Protein AF-A0A151MQ14-F1 (afdb_monomer)

Nearest PDB structures (foldseek):
  6y9b-assembly1_C  TM=9.969E-01  e=1.676E-23  Homo sapiens
  8ucd-assembly1_B  TM=9.846E-01  e=6.398E-22  Homo sapiens
  8ucd-assembly1_A  TM=9.796E-01  e=1.037E-21  Homo sapiens
  8ucd-assembly1_C  TM=9.835E-01  e=5.998E-21  Homo sapiens
  6hcy-assembly1_A  TM=9.829E-01  e=9.111E-20  Homo sapiens

Sequence (395 aa):
MGTFIKRNLVHKTEHEGSSTMEGMTGDNHTVDYDEVQKRETGKNTGNRCNLNMDLQVTTRTPEVAALFHLENKHHFDEFECSSDQYRKQDLFPKWHLPVKIAFALALLTFIYTFLRDVIYPFVTINENAFYKIPILVTNKVLPVVSITLLALVYLPGALAAGFQLYYGTKYKQFPQWLDKWMLSRKQFGLLSFFFATMHACYSLCYPMRRSYRYKLLNWSYQQVKQGKENAWIEHDVWRMEIYISLGILGLAMLAILAVTSVPSISHSLTWREFNFIQTNMGYLALMLCTIHALVFAWNKWIDINQFVWYTPPTFMLAVFLPIVVLLCKSALLVPCLRKRIQKIRCGWDVNTETDKTQMTSSFRYITFIFPAGLTMGPLARIGINDGQLLLGPFR

Radius of gyration: 37.22 Å; Cα contacts (8 Å, |Δi|>4): 240; chains: 1; bounding box: 128×68×92 Å

Structure (mmCIF, N/CA/C/O backbone):
data_AF-A0A151MQ14-F1
#
_entry.id   AF-A0A151MQ14-F1
#
loop_
_atom_site.group_PDB
_atom_site.id
_atom_site.type_symbol
_atom_site.label_atom_id
_atom_site.label_alt_id
_atom_site.label_comp_id
_atom_site.label_asym_id
_atom_site.label_entity_id
_atom_site.label_seq_id
_atom_site.pdbx_PDB_ins_code
_atom_site.Cartn_x
_atom_site.Cartn_y
_atom_site.Cartn_z
_atom_site.occupancy
_atom_site.B_iso_or_equiv
_atom_site.auth_seq_id
_atom_site.auth_comp_id
_atom_site.auth_asym_id
_atom_site.auth_atom_id
_atom_site.pdbx_PDB_model_num
ATOM 1 N N . MET A 1 1 ? 0.976 -8.705 35.251 1.00 34.50 1 MET A N 1
ATOM 2 C CA . MET A 1 1 ? 0.251 -8.337 36.488 1.00 34.50 1 MET A CA 1
ATOM 3 C C . MET A 1 1 ? -0.949 -7.488 36.090 1.00 34.50 1 MET A C 1
ATOM 5 O O . MET A 1 1 ? -0.745 -6.578 35.299 1.00 34.50 1 MET A O 1
ATOM 9 N N . GLY A 1 2 ? -2.169 -7.797 36.543 1.00 28.70 2 GLY A N 1
ATOM 10 C CA . GLY A 1 2 ? -3.387 -7.085 36.112 1.00 28.70 2 GLY A CA 1
ATOM 11 C C . GLY A 1 2 ? -4.612 -8.001 36.054 1.00 28.70 2 GLY A C 1
ATOM 12 O O . GLY A 1 2 ? -4.925 -8.560 35.008 1.00 28.70 2 GLY A O 1
ATOM 13 N N . THR A 1 3 ? -5.266 -8.203 37.196 1.00 26.95 3 THR A N 1
ATOM 14 C CA . THR A 1 3 ? -6.307 -9.227 37.378 1.00 26.95 3 THR A CA 1
ATOM 15 C C . THR A 1 3 ? -7.666 -8.774 36.839 1.00 26.95 3 THR A C 1
ATOM 17 O O . THR A 1 3 ? -8.247 -7.814 37.343 1.00 26.95 3 THR A O 1
ATOM 20 N N . PHE A 1 4 ? -8.219 -9.495 35.859 1.00 27.00 4 PHE A N 1
ATOM 21 C CA . PHE A 1 4 ? -9.567 -9.238 35.341 1.00 27.00 4 PHE A CA 1
ATOM 22 C C . PHE A 1 4 ? -10.635 -9.864 36.254 1.00 27.00 4 PHE A C 1
ATOM 24 O O . PHE A 1 4 ? -10.933 -11.055 36.169 1.00 27.00 4 PHE A O 1
ATOM 31 N N . ILE A 1 5 ? -11.218 -9.063 37.148 1.00 29.05 5 ILE A N 1
ATOM 32 C CA . ILE A 1 5 ? -12.295 -9.514 38.040 1.00 29.05 5 ILE A CA 1
ATOM 33 C C . ILE A 1 5 ? -13.623 -9.544 37.271 1.00 29.05 5 ILE A C 1
ATOM 35 O O . ILE A 1 5 ? -14.186 -8.498 36.941 1.00 29.05 5 ILE A O 1
ATOM 39 N N . LYS A 1 6 ? -14.164 -10.747 37.034 1.00 30.23 6 LYS A N 1
ATOM 40 C CA . LYS A 1 6 ? -15.576 -10.927 36.657 1.00 30.23 6 LYS A CA 1
ATOM 41 C C . LYS A 1 6 ? -16.477 -10.341 37.749 1.00 30.23 6 LYS A C 1
ATOM 43 O O . LYS A 1 6 ? -16.321 -10.674 38.921 1.00 30.23 6 LYS A O 1
ATOM 48 N N . ARG A 1 7 ? -17.488 -9.565 37.356 1.00 29.56 7 ARG A N 1
ATOM 49 C CA . ARG A 1 7 ? -18.690 -9.335 38.168 1.00 29.56 7 ARG A CA 1
ATOM 50 C C . ARG A 1 7 ? -19.920 -9.620 37.322 1.00 29.56 7 ARG A C 1
ATOM 52 O O . ARG A 1 7 ? -20.103 -9.009 36.274 1.00 29.56 7 ARG A O 1
ATOM 59 N N . ASN A 1 8 ? -20.740 -10.553 37.791 1.00 25.34 8 ASN A N 1
ATOM 60 C CA . ASN A 1 8 ? -22.068 -10.786 37.239 1.00 25.34 8 ASN A CA 1
ATOM 61 C C . ASN A 1 8 ? -22.961 -9.600 37.630 1.00 25.34 8 ASN A C 1
ATOM 63 O O . ASN A 1 8 ? -22.894 -9.137 38.769 1.00 25.34 8 ASN A O 1
ATOM 67 N N . LEU A 1 9 ? -23.807 -9.135 36.712 1.00 28.06 9 LEU A N 1
ATOM 68 C CA . LEU A 1 9 ? -24.900 -8.219 37.029 1.00 28.06 9 LEU A CA 1
ATOM 69 C C . LEU A 1 9 ? -26.199 -9.020 37.073 1.00 28.06 9 LEU A C 1
ATOM 71 O O . LEU A 1 9 ? -26.585 -9.642 36.086 1.00 28.06 9 LEU A O 1
ATOM 75 N N . VAL A 1 10 ? -26.841 -9.024 38.238 1.00 26.70 10 VAL A N 1
ATOM 76 C CA . VAL A 1 10 ? -28.159 -9.630 38.434 1.00 26.70 10 VAL A CA 1
ATOM 77 C C . VAL A 1 10 ? -29.202 -8.674 37.867 1.00 26.70 10 VAL A C 1
ATOM 79 O O . VAL A 1 10 ? -29.299 -7.533 38.316 1.00 26.70 10 VAL A O 1
ATOM 82 N N . HIS A 1 11 ? -29.994 -9.133 36.900 1.00 25.89 11 HIS A N 1
ATOM 83 C CA . HIS A 1 11 ? -31.215 -8.431 36.519 1.00 25.89 11 HIS A CA 1
ATOM 84 C C . HIS A 1 11 ? -32.272 -8.643 37.606 1.00 25.89 11 HIS A C 1
ATOM 86 O O . HIS A 1 11 ? -32.661 -9.779 37.871 1.00 25.89 11 HIS A O 1
ATOM 92 N N . LYS A 1 12 ? -32.772 -7.549 38.187 1.00 24.73 12 LYS A N 1
ATOM 93 C CA . LYS A 1 12 ? -34.088 -7.519 38.830 1.00 24.73 12 LYS A CA 1
ATOM 94 C C . LYS A 1 12 ? -34.959 -6.519 38.077 1.00 24.73 12 LYS A C 1
ATOM 96 O O . LYS A 1 12 ? -34.582 -5.358 37.944 1.00 24.73 12 LYS A O 1
ATOM 101 N N . THR A 1 13 ? -36.102 -6.980 37.588 1.00 25.39 13 THR A N 1
ATOM 102 C CA . THR A 1 13 ? -37.117 -6.164 36.912 1.00 25.39 13 THR A CA 1
ATOM 103 C C . THR A 1 13 ? -38.488 -6.636 37.368 1.00 25.39 13 THR A C 1
ATOM 105 O O . THR A 1 13 ? -38.958 -7.681 36.929 1.00 25.39 13 THR A O 1
ATOM 108 N N . GLU A 1 14 ? -39.107 -5.862 38.251 1.00 25.39 14 GLU A N 1
ATOM 109 C CA . GLU A 1 14 ? -40.510 -5.983 38.641 1.00 25.39 14 GLU A CA 1
ATOM 110 C C . GLU A 1 14 ? -41.182 -4.659 38.278 1.00 25.39 14 GLU A C 1
ATOM 112 O O . GLU A 1 14 ? -40.774 -3.617 38.787 1.00 25.39 14 GLU A O 1
ATOM 117 N N . HIS A 1 15 ? -42.147 -4.688 37.361 1.00 25.75 15 HIS A N 1
ATOM 118 C CA . HIS A 1 15 ? -43.538 -4.319 37.644 1.00 25.75 15 HIS A CA 1
ATOM 119 C C . HIS A 1 15 ? -44.377 -4.364 36.363 1.00 25.75 15 HIS A C 1
ATOM 121 O O . HIS A 1 15 ? -43.990 -3.835 35.322 1.00 25.75 15 HIS A O 1
ATOM 127 N N . GLU A 1 16 ? -45.544 -4.991 36.466 1.00 26.67 16 GLU A N 1
ATOM 128 C CA . GLU A 1 16 ? -46.611 -4.933 35.467 1.00 26.67 16 GLU A CA 1
ATOM 129 C C . GLU A 1 16 ? -47.515 -3.714 35.724 1.00 26.67 16 GLU A C 1
ATOM 131 O O . GLU A 1 16 ? -47.560 -3.185 36.837 1.00 26.67 16 GLU A O 1
ATOM 136 N N . GLY A 1 17 ? -48.269 -3.288 34.708 1.00 25.81 17 GLY A N 1
ATOM 137 C CA . GLY A 1 17 ? -49.274 -2.228 34.827 1.00 25.81 17 GLY A CA 1
ATOM 138 C C . GLY A 1 17 ? -50.061 -2.055 33.527 1.00 25.81 17 GLY A C 1
ATOM 139 O O . GLY A 1 17 ? -49.513 -1.582 32.537 1.00 25.81 17 GLY A O 1
ATOM 140 N N . SER A 1 18 ? -51.334 -2.457 33.524 1.00 23.94 18 SER A N 1
ATOM 141 C CA . SER A 1 18 ? -52.226 -2.460 32.351 1.00 23.94 18 SER A CA 1
ATOM 142 C C . SER A 1 18 ? -53.469 -1.597 32.597 1.00 23.94 18 SER A C 1
ATOM 144 O O . SER A 1 18 ? -53.973 -1.599 33.718 1.00 23.94 18 SER A O 1
ATOM 146 N N . SER A 1 19 ? -53.988 -0.909 31.567 1.00 26.44 19 SER A N 1
ATOM 147 C CA . SER A 1 19 ? -55.383 -0.424 31.518 1.00 26.44 19 SER A CA 1
ATOM 148 C C . SER A 1 19 ? -55.830 -0.006 30.106 1.00 26.44 19 SER A C 1
ATOM 150 O O . SER A 1 19 ? -55.018 0.415 29.283 1.00 26.44 19 SER A O 1
ATOM 152 N N . THR A 1 20 ? -57.145 -0.062 29.870 1.00 25.38 20 THR A N 1
ATOM 153 C CA . THR A 1 20 ? -57.907 0.518 28.737 1.00 25.38 20 THR A CA 1
ATOM 154 C C . THR A 1 20 ? -58.867 1.618 29.284 1.00 25.38 20 THR A C 1
ATOM 156 O O . THR A 1 20 ? -58.677 2.007 30.439 1.00 25.38 20 THR A O 1
ATOM 159 N N . MET A 1 21 ? -59.854 2.229 28.596 1.00 26.59 21 MET A N 1
ATOM 160 C CA . MET A 1 21 ? -60.458 2.049 27.255 1.00 26.59 21 MET A CA 1
ATOM 161 C C . MET A 1 21 ? -61.184 3.342 26.783 1.00 26.59 21 MET A C 1
ATOM 163 O O . MET A 1 21 ? -61.534 4.156 27.633 1.00 26.59 21 MET A O 1
ATOM 167 N N . GLU A 1 22 ? -61.475 3.480 25.473 1.00 26.52 22 GLU A N 1
ATOM 168 C CA . GLU A 1 22 ? -62.310 4.562 24.860 1.00 26.52 22 GLU A CA 1
ATOM 169 C C . GLU A 1 22 ? -61.820 6.015 25.151 1.00 26.52 22 GLU A C 1
ATOM 171 O O . GLU A 1 22 ? -60.725 6.182 25.682 1.00 26.52 22 GLU A O 1
ATOM 176 N N . GLY A 1 23 ? -62.429 7.148 24.750 1.00 24.17 23 GLY A N 1
ATOM 177 C CA . GLY A 1 23 ? -63.571 7.539 23.884 1.00 24.17 23 GLY A CA 1
ATOM 178 C C . GLY A 1 23 ? -63.804 9.072 24.034 1.00 24.17 23 GLY A C 1
ATOM 179 O O . GLY A 1 23 ? -63.193 9.671 24.913 1.00 24.17 23 GLY A O 1
ATOM 180 N N . MET A 1 24 ? -64.641 9.817 23.290 1.00 25.59 24 MET A N 1
ATOM 181 C CA . MET A 1 24 ? -65.369 9.639 22.016 1.00 25.59 24 MET A CA 1
ATOM 182 C C . MET A 1 24 ? -65.944 11.026 21.583 1.00 25.59 24 MET A C 1
ATOM 184 O O . MET A 1 24 ? -66.409 11.758 22.452 1.00 25.59 24 MET A O 1
ATOM 188 N N . THR A 1 25 ? -66.002 11.356 20.271 1.00 26.33 25 THR A N 1
ATOM 189 C CA . THR A 1 25 ? -66.538 12.628 19.662 1.00 26.33 25 THR A CA 1
ATOM 190 C C . THR A 1 25 ? -65.853 13.951 20.103 1.00 26.33 25 THR A C 1
ATOM 192 O O . THR A 1 25 ? -65.195 13.976 21.132 1.00 26.33 25 THR A O 1
ATOM 195 N N . GLY A 1 26 ? -65.892 15.084 19.376 1.00 24.95 26 GLY A N 1
ATOM 196 C CA . GLY A 1 26 ? -66.459 15.429 18.054 1.00 24.95 26 GLY A CA 1
ATOM 197 C C . GLY A 1 26 ? -66.157 16.900 17.643 1.00 24.95 26 GLY A C 1
ATOM 198 O O . GLY A 1 26 ? -65.471 17.600 18.380 1.00 24.95 26 GLY A O 1
ATOM 199 N N . ASP A 1 27 ? -66.715 17.338 16.503 1.00 26.17 27 ASP A N 1
ATOM 200 C CA . ASP A 1 27 ? -66.905 18.727 15.999 1.00 26.17 27 ASP A CA 1
ATOM 201 C C . ASP A 1 27 ? -65.742 19.639 15.500 1.00 26.17 27 ASP A C 1
ATOM 203 O O . ASP A 1 27 ? -64.771 19.905 16.194 1.00 26.17 27 ASP A O 1
ATOM 207 N N . ASN A 1 28 ? -65.963 20.183 14.282 1.00 26.38 28 ASN A N 1
ATOM 208 C CA . ASN A 1 28 ? -65.773 21.568 13.765 1.00 26.38 28 ASN A CA 1
ATOM 209 C C . ASN A 1 28 ? -64.454 22.342 14.063 1.00 26.38 28 ASN A C 1
ATOM 211 O O . ASN A 1 28 ? -64.032 22.472 15.201 1.00 26.38 28 ASN A O 1
ATOM 215 N N . HIS A 1 29 ? -63.780 23.007 13.108 1.00 29.64 29 HIS A N 1
ATOM 216 C CA . HIS A 1 29 ? -64.303 23.881 12.038 1.00 29.64 29 HIS A CA 1
ATOM 217 C C . HIS A 1 29 ? -63.253 24.114 10.915 1.00 29.64 29 HIS A C 1
ATOM 219 O O . HIS A 1 29 ? -62.054 24.020 11.170 1.00 29.64 29 HIS A O 1
ATOM 225 N N . THR A 1 30 ? -63.670 24.494 9.698 1.00 24.72 30 THR A N 1
ATOM 226 C CA . THR A 1 30 ? -62.776 24.929 8.592 1.00 24.72 30 THR A CA 1
ATOM 227 C C . THR A 1 30 ? -62.727 26.454 8.426 1.00 24.72 30 THR A C 1
ATOM 229 O O . THR A 1 30 ? -63.719 27.130 8.710 1.00 24.72 30 THR A O 1
ATOM 232 N N . VAL A 1 31 ? -61.596 26.980 7.920 1.00 31.06 31 VAL A N 1
ATOM 233 C CA . VAL A 1 31 ? -61.409 28.356 7.402 1.00 31.06 31 VAL A CA 1
ATOM 234 C C . VAL A 1 31 ? -60.431 28.326 6.203 1.00 31.06 31 VAL A C 1
ATOM 236 O O . VAL A 1 31 ? -59.507 27.516 6.193 1.00 31.06 31 VAL A O 1
ATOM 239 N N . ASP A 1 32 ? -60.689 29.181 5.209 1.00 27.36 32 ASP A N 1
ATOM 240 C CA . ASP A 1 32 ? -59.984 29.389 3.918 1.00 27.36 32 ASP A CA 1
ATOM 241 C C . ASP A 1 32 ? -58.717 30.285 4.088 1.00 27.36 32 ASP A C 1
ATOM 243 O O . ASP A 1 32 ? -58.511 30.827 5.175 1.00 27.36 32 ASP A O 1
ATOM 247 N N . TYR A 1 33 ? -57.794 30.539 3.145 1.00 29.20 33 TYR A N 1
ATOM 248 C CA . TYR A 1 33 ? -57.638 30.290 1.689 1.00 29.20 33 TYR A CA 1
ATOM 249 C C . TYR A 1 33 ? -56.194 29.736 1.439 1.00 29.20 33 TYR A C 1
ATOM 251 O O . TYR A 1 33 ? -55.536 29.361 2.410 1.00 29.20 33 TYR A O 1
ATOM 259 N N . ASP A 1 34 ? -55.541 29.635 0.268 1.00 29.75 34 ASP A N 1
ATOM 260 C CA . ASP A 1 34 ? -55.747 29.969 -1.167 1.00 29.75 34 ASP A CA 1
ATOM 261 C C . ASP A 1 34 ? -54.757 29.052 -1.979 1.00 29.75 34 ASP A C 1
ATOM 263 O O . ASP A 1 34 ? -54.094 28.213 -1.365 1.00 29.75 34 ASP A O 1
ATOM 267 N N . GLU A 1 35 ? -54.503 29.057 -3.299 1.00 29.45 35 GLU A N 1
ATOM 268 C CA . GLU A 1 35 ? -54.897 29.876 -4.467 1.00 29.45 35 GLU A CA 1
ATOM 269 C C . GLU A 1 35 ? -54.942 28.974 -5.742 1.00 29.45 35 GLU A C 1
ATOM 271 O O . GLU A 1 35 ? -55.069 27.749 -5.644 1.00 29.45 35 GLU A O 1
ATOM 276 N N . VAL A 1 36 ? -54.842 29.526 -6.962 1.00 28.80 36 VAL A N 1
ATOM 277 C CA . VAL A 1 36 ? -55.154 28.848 -8.233 1.00 28.80 36 VAL A CA 1
ATOM 278 C C . VAL A 1 36 ? -53.928 28.549 -9.114 1.00 28.80 36 VAL A C 1
ATOM 280 O O . VAL A 1 36 ? -53.201 29.439 -9.539 1.00 28.80 36 VAL A O 1
ATOM 283 N N . GLN A 1 37 ? -53.822 27.309 -9.617 1.00 26.97 37 GLN A N 1
ATOM 284 C CA . GLN A 1 37 ? -53.483 27.123 -11.039 1.00 26.97 37 GLN A CA 1
ATOM 285 C C . GLN A 1 37 ? -54.107 25.855 -11.639 1.00 26.97 37 GLN A C 1
ATOM 287 O O . GLN A 1 37 ? -54.048 24.768 -11.065 1.00 26.97 37 GLN A O 1
ATOM 292 N N . LYS A 1 38 ? -54.736 25.989 -12.814 1.00 28.41 38 LYS A N 1
ATOM 293 C CA . LYS A 1 38 ? -55.558 24.944 -13.445 1.00 28.41 38 LYS A CA 1
ATOM 294 C C . LYS A 1 38 ? -55.347 24.943 -14.969 1.00 28.41 38 LYS A C 1
ATOM 296 O O . LYS A 1 38 ? -55.450 26.003 -15.564 1.00 28.41 38 LYS A O 1
ATOM 301 N N . ARG A 1 39 ? -55.079 23.750 -15.536 1.00 25.41 39 ARG A N 1
ATOM 302 C CA . ARG A 1 39 ? -55.566 23.142 -16.814 1.00 25.41 39 ARG A CA 1
ATOM 303 C C . ARG A 1 39 ? -55.838 24.040 -18.056 1.00 25.41 39 ARG A C 1
ATOM 305 O O . ARG A 1 39 ? -56.412 25.105 -17.929 1.00 25.41 39 ARG A O 1
ATOM 312 N N . GLU A 1 40 ? -55.646 23.617 -19.314 1.00 28.64 40 GLU A N 1
ATOM 313 C CA . GLU A 1 40 ? -55.160 22.358 -19.929 1.00 28.64 40 GLU A CA 1
ATOM 314 C C . GLU A 1 40 ? -55.019 22.518 -21.468 1.00 28.64 40 GLU A C 1
ATOM 316 O O . GLU A 1 40 ? -55.668 23.376 -22.050 1.00 28.64 40 GLU A O 1
ATOM 321 N N . THR A 1 41 ? -54.307 21.582 -22.122 1.00 26.28 41 THR A N 1
ATOM 322 C CA . THR A 1 41 ? -54.498 21.097 -23.523 1.00 26.28 41 THR A CA 1
ATOM 323 C C . THR A 1 41 ? -54.468 22.051 -24.740 1.00 26.28 41 THR A C 1
ATOM 325 O O . THR A 1 41 ? -55.150 23.061 -24.798 1.00 26.28 41 THR A O 1
ATOM 328 N N . GLY A 1 42 ? -53.821 21.601 -25.830 1.00 25.06 42 GLY A N 1
ATOM 329 C CA . GLY A 1 42 ? -53.988 22.168 -27.182 1.00 25.06 42 GLY A CA 1
ATOM 330 C C . GLY A 1 42 ? -53.138 21.450 -28.243 1.00 25.06 42 GLY A C 1
ATOM 331 O O . GLY A 1 42 ? -51.928 21.632 -28.288 1.00 25.06 42 GLY A O 1
ATOM 332 N N . LYS A 1 43 ? -53.743 20.583 -29.066 1.00 26.73 43 LYS A N 1
ATOM 333 C CA . LYS A 1 43 ? -53.052 19.706 -30.041 1.00 26.73 43 LYS A CA 1
ATOM 334 C C . LYS A 1 43 ? -52.853 20.336 -31.439 1.00 26.73 43 LYS A C 1
ATOM 336 O O . LYS A 1 43 ? -53.654 21.159 -31.857 1.00 26.73 43 LYS A O 1
ATOM 341 N N . ASN A 1 44 ? -51.924 19.721 -32.189 1.00 27.00 44 ASN A N 1
ATOM 342 C CA . ASN A 1 44 ? -51.849 19.557 -33.661 1.00 27.00 44 ASN A CA 1
ATOM 343 C C . ASN A 1 44 ? -51.127 20.599 -34.555 1.00 27.00 44 ASN A C 1
ATOM 345 O O . ASN A 1 44 ? -51.627 21.676 -34.841 1.00 27.00 44 ASN A O 1
ATOM 349 N N . THR A 1 45 ? -50.019 20.122 -35.141 1.00 27.22 45 THR A N 1
ATOM 350 C CA . THR A 1 45 ? -49.808 19.918 -36.596 1.00 27.22 45 THR A CA 1
ATOM 351 C C . THR A 1 45 ? -50.089 21.062 -37.590 1.00 27.22 45 THR A C 1
ATOM 353 O O . THR A 1 45 ? -51.235 21.330 -37.936 1.00 27.22 45 THR A O 1
ATOM 356 N N . GLY A 1 46 ? -49.026 21.575 -38.224 1.00 24.23 46 GLY A N 1
ATOM 357 C CA . GLY A 1 46 ? -49.069 22.410 -39.436 1.00 24.23 46 GLY A CA 1
ATOM 358 C C . GLY A 1 46 ? -47.727 22.375 -40.187 1.00 24.23 46 GLY A C 1
ATOM 359 O O . GLY A 1 46 ? -46.692 22.145 -39.569 1.00 24.23 46 GLY A O 1
ATOM 360 N N . ASN A 1 47 ? -47.730 22.544 -41.515 1.00 25.45 47 ASN A N 1
ATOM 361 C CA . ASN A 1 47 ? -46.545 22.398 -42.382 1.00 25.45 47 ASN A CA 1
ATOM 362 C C . ASN A 1 47 ? -46.450 23.561 -43.403 1.00 25.45 47 ASN A C 1
ATOM 364 O O . ASN A 1 47 ? -47.457 24.213 -43.662 1.00 25.45 47 ASN A O 1
ATOM 368 N N . ARG A 1 48 ? -45.280 23.707 -44.052 1.00 23.77 48 ARG A N 1
ATOM 369 C CA . ARG A 1 48 ? -44.903 24.596 -45.185 1.00 23.77 48 ARG A CA 1
ATOM 370 C C . ARG A 1 48 ? -44.392 26.024 -44.888 1.00 23.77 48 ARG A C 1
ATOM 372 O O . ARG A 1 48 ? -45.155 26.941 -44.634 1.00 23.77 48 ARG A O 1
ATOM 379 N N . CYS A 1 49 ? -43.087 26.169 -45.139 1.00 24.97 49 CYS A N 1
ATOM 380 C CA . CYS A 1 49 ? -42.472 27.026 -46.173 1.00 24.97 49 CYS A CA 1
ATOM 381 C C . CYS A 1 49 ? -42.634 28.566 -46.180 1.00 24.97 49 CYS A C 1
ATOM 383 O O . CYS A 1 49 ? -43.714 29.099 -46.390 1.00 24.97 49 CYS A O 1
ATOM 385 N N . ASN A 1 50 ? -41.456 29.201 -46.267 1.00 26.91 50 ASN A N 1
ATOM 386 C CA . ASN A 1 50 ? -41.111 30.404 -47.041 1.00 26.91 50 ASN A CA 1
ATOM 387 C C . ASN A 1 50 ? -41.689 31.770 -46.630 1.00 26.91 50 ASN A C 1
ATOM 389 O O . ASN A 1 50 ? -42.814 32.118 -46.973 1.00 26.91 50 ASN A O 1
ATOM 393 N N . LEU A 1 51 ? -40.784 32.642 -46.175 1.00 29.06 51 LEU A N 1
ATOM 394 C CA . LEU A 1 51 ? -40.604 33.956 -46.803 1.00 29.06 51 LEU A CA 1
ATOM 395 C C . LEU A 1 51 ? -39.139 34.403 -46.667 1.00 29.06 51 LEU A C 1
ATOM 397 O O . LEU A 1 51 ? -38.519 34.186 -45.627 1.00 29.06 51 LEU A O 1
ATOM 401 N N . ASN A 1 52 ? -38.573 34.965 -47.737 1.00 26.97 52 ASN A N 1
ATOM 402 C CA . ASN A 1 52 ? -37.191 35.446 -47.758 1.00 26.97 52 ASN A CA 1
ATOM 403 C C . ASN A 1 52 ? -37.056 36.767 -46.992 1.00 26.97 52 ASN A C 1
ATOM 405 O O . ASN A 1 52 ? -37.954 37.608 -47.029 1.00 26.97 52 ASN A O 1
ATOM 409 N N . MET A 1 53 ? -35.862 37.012 -46.455 1.00 29.94 53 MET A N 1
ATOM 410 C CA . MET A 1 53 ? -35.327 38.368 -46.355 1.00 29.94 53 MET A CA 1
ATOM 411 C C . MET A 1 53 ? -33.881 38.353 -46.852 1.00 29.94 53 MET A C 1
ATOM 413 O O . MET A 1 53 ? -32.989 37.822 -46.193 1.00 29.94 53 MET A O 1
ATOM 417 N N . ASP A 1 54 ? -33.672 38.878 -48.057 1.00 27.91 54 ASP A N 1
ATOM 418 C CA . ASP A 1 54 ? -32.349 39.010 -48.658 1.00 27.91 54 ASP A CA 1
ATOM 419 C C . ASP A 1 54 ? -31.545 40.113 -47.961 1.00 27.91 54 ASP A C 1
ATOM 421 O O . ASP A 1 54 ? -31.971 41.266 -47.899 1.00 27.91 54 ASP A O 1
ATOM 425 N N . LEU A 1 55 ? -30.335 39.776 -47.510 1.00 27.25 55 LEU A N 1
ATOM 426 C CA . LEU A 1 55 ? -29.286 40.757 -47.240 1.00 27.25 55 LEU A CA 1
ATOM 427 C C . LEU A 1 55 ? -27.926 40.211 -47.688 1.00 27.25 55 LEU A C 1
ATOM 429 O O . LEU A 1 55 ? -27.079 39.820 -46.886 1.00 27.25 55 LEU A O 1
ATOM 433 N N . GLN A 1 56 ? -27.718 40.177 -49.005 1.00 36.72 56 GLN A N 1
ATOM 434 C CA . GLN A 1 56 ? -26.389 39.948 -49.564 1.00 36.72 56 GLN A CA 1
ATOM 435 C C . GLN A 1 56 ? -25.532 41.207 -49.392 1.00 36.72 56 GLN A C 1
ATOM 437 O O . GLN A 1 56 ? -25.678 42.169 -50.142 1.00 36.72 56 GLN A O 1
ATOM 442 N N . VAL A 1 57 ? -24.591 41.176 -48.448 1.00 29.72 57 VAL A N 1
ATOM 443 C CA . VAL A 1 57 ? -23.411 42.052 -48.470 1.00 29.72 57 VAL A CA 1
ATOM 444 C C . VAL A 1 57 ? -22.165 41.177 -48.406 1.00 29.72 57 VAL A C 1
ATOM 446 O O . VAL A 1 57 ? -21.973 40.385 -47.486 1.00 29.72 57 VAL A O 1
ATOM 449 N N . THR A 1 58 ? -21.331 41.284 -49.435 1.00 35.06 58 THR A N 1
ATOM 450 C CA . THR A 1 58 ? -20.146 40.449 -49.634 1.00 35.06 58 THR A CA 1
ATOM 451 C C . THR A 1 58 ? -18.940 40.915 -48.824 1.00 35.06 58 THR A C 1
ATOM 453 O O . THR A 1 58 ? -18.362 41.954 -49.141 1.00 35.06 58 THR A O 1
ATOM 456 N N . THR A 1 59 ? -18.433 40.053 -47.941 1.00 30.70 59 THR A N 1
ATOM 457 C CA . THR A 1 59 ? -17.005 40.042 -47.576 1.00 30.70 59 THR A CA 1
ATOM 458 C C . THR A 1 59 ? -16.552 38.624 -47.220 1.00 30.70 59 THR A C 1
ATOM 460 O O . THR A 1 59 ? -16.812 38.125 -46.130 1.00 30.70 59 THR A O 1
ATOM 463 N N . ARG A 1 60 ? -15.856 37.945 -48.145 1.00 37.47 60 ARG A N 1
ATOM 464 C CA . ARG A 1 60 ? -15.168 36.675 -47.847 1.00 37.47 60 ARG A CA 1
ATOM 465 C C . ARG A 1 60 ? -13.874 36.972 -47.088 1.00 37.47 60 ARG A C 1
ATOM 467 O O . ARG A 1 60 ? -12.921 37.455 -47.695 1.00 37.47 60 ARG A O 1
ATOM 474 N N . THR A 1 61 ? -13.811 36.644 -45.802 1.00 42.41 61 THR A N 1
ATOM 475 C CA . THR A 1 61 ? -12.555 36.651 -45.039 1.00 42.41 61 THR A CA 1
ATOM 476 C C . THR A 1 61 ? -11.801 35.325 -45.239 1.00 42.41 61 THR A C 1
ATOM 478 O O . THR A 1 61 ? -12.378 34.255 -45.033 1.00 42.41 61 THR A O 1
ATOM 481 N N . PRO A 1 62 ? -10.510 35.343 -45.629 1.00 46.44 62 PRO A N 1
ATOM 482 C CA . PRO A 1 62 ? -9.730 34.113 -45.815 1.00 46.44 62 PRO A CA 1
ATOM 483 C C . PRO A 1 62 ? -9.424 33.396 -44.488 1.00 46.44 62 PRO A C 1
ATOM 485 O O . PRO A 1 62 ? -9.161 32.195 -44.481 1.00 46.44 62 PRO A O 1
ATOM 488 N N . GLU A 1 63 ? -9.507 34.103 -43.358 1.00 45.25 63 GLU A N 1
ATOM 489 C CA . GLU A 1 63 ? -9.235 33.568 -42.019 1.00 45.25 63 GLU A CA 1
ATOM 490 C C . GLU A 1 63 ? -10.223 32.477 -41.589 1.00 45.25 63 GLU A C 1
ATOM 492 O O . GLU A 1 63 ? -9.818 31.517 -40.941 1.00 45.25 63 GLU A O 1
ATOM 497 N N . VAL A 1 64 ? -11.497 32.557 -41.9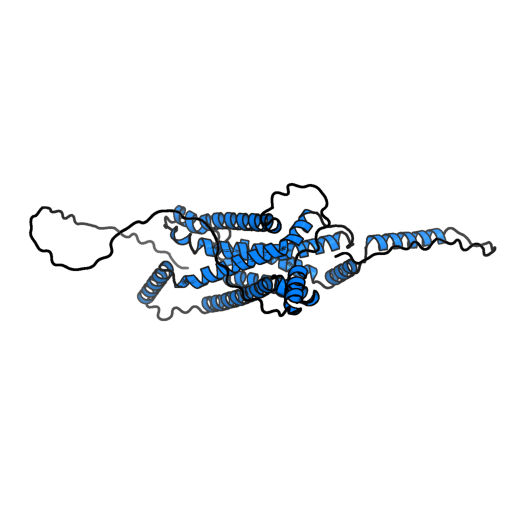92 1.00 51.03 64 VAL A N 1
ATOM 498 C CA . VAL A 1 64 ? -12.493 31.523 -41.652 1.00 51.03 64 VAL A CA 1
ATOM 499 C C . VAL A 1 64 ? -12.169 30.210 -42.373 1.00 51.03 64 VAL A C 1
ATOM 501 O O . VAL A 1 64 ? -12.227 29.141 -41.770 1.00 51.03 64 VAL A O 1
ATOM 504 N N . ALA A 1 65 ? -11.738 30.282 -43.637 1.00 49.12 65 ALA A N 1
ATOM 505 C CA . ALA A 1 65 ? -11.259 29.112 -44.374 1.00 49.12 65 ALA A CA 1
ATOM 506 C C . ALA A 1 65 ? -9.954 28.549 -43.778 1.00 49.12 65 ALA A C 1
ATOM 508 O O . ALA A 1 65 ? -9.783 27.332 -43.724 1.00 49.12 65 ALA A O 1
ATOM 509 N N . ALA A 1 66 ? -9.062 29.414 -43.281 1.00 51.56 66 ALA A N 1
ATOM 510 C CA . ALA A 1 66 ? -7.861 28.993 -42.564 1.00 51.56 66 ALA A CA 1
ATOM 511 C C . ALA A 1 66 ? -8.190 28.298 -41.229 1.00 51.56 66 ALA A C 1
ATOM 513 O O . ALA A 1 66 ? -7.570 27.284 -40.918 1.00 51.56 66 ALA A O 1
ATOM 514 N N . LEU A 1 67 ? -9.193 28.776 -40.481 1.00 48.31 67 LEU A N 1
ATOM 515 C CA . LEU A 1 67 ? -9.685 28.138 -39.254 1.00 48.31 67 LEU A CA 1
ATOM 516 C C . LEU A 1 67 ? -10.274 26.749 -39.527 1.00 48.31 67 LEU A C 1
ATOM 518 O O . LEU A 1 67 ? -9.844 25.785 -38.899 1.00 48.31 67 LEU A O 1
ATOM 522 N N . PHE A 1 68 ? -11.161 26.613 -40.520 1.00 47.09 68 PHE A N 1
ATOM 523 C CA . PHE A 1 68 ? -11.687 25.303 -40.932 1.00 47.09 68 PHE A CA 1
ATOM 524 C C . PHE A 1 68 ? -10.582 24.342 -41.401 1.00 47.09 68 PHE A C 1
ATOM 526 O O . PHE A 1 68 ? -10.642 23.146 -41.113 1.00 47.09 68 PHE A O 1
ATOM 533 N N . HIS A 1 69 ? -9.543 24.840 -42.082 1.00 46.56 69 HIS A N 1
ATOM 534 C CA . HIS A 1 69 ? -8.379 24.020 -42.424 1.00 46.56 69 HIS A CA 1
ATOM 535 C C . HIS A 1 69 ? -7.511 23.660 -41.212 1.00 46.56 69 HIS A C 1
ATOM 537 O O . HIS A 1 69 ? -6.951 22.567 -41.200 1.00 46.56 69 HIS A O 1
ATOM 543 N N . LEU A 1 70 ? -7.396 24.525 -40.201 1.00 45.97 70 LEU A N 1
ATOM 544 C CA . LEU A 1 70 ? -6.656 24.239 -38.969 1.00 45.97 70 LEU A CA 1
ATOM 545 C C . LEU A 1 70 ? -7.376 23.181 -38.118 1.00 45.97 70 LEU A C 1
ATOM 547 O O . LEU A 1 70 ? -6.735 22.265 -37.607 1.00 45.97 70 LEU A O 1
ATOM 551 N N . GLU A 1 71 ? -8.703 23.275 -38.023 1.00 41.78 71 GLU A N 1
ATOM 552 C CA . GLU A 1 71 ? -9.557 22.327 -37.303 1.00 41.78 71 GLU A CA 1
ATOM 553 C C . GLU A 1 71 ? -9.549 20.947 -37.982 1.00 41.78 71 GLU A C 1
ATOM 555 O O . GLU A 1 71 ? -9.235 19.944 -37.336 1.00 41.78 71 GLU A O 1
ATOM 560 N N . ASN A 1 72 ? -9.734 20.889 -39.308 1.00 36.25 72 ASN A N 1
ATOM 561 C CA . ASN A 1 72 ? -9.606 19.636 -40.064 1.00 36.25 72 ASN A CA 1
ATOM 562 C C . ASN A 1 72 ? -8.189 19.037 -40.014 1.00 36.25 72 ASN A C 1
ATOM 564 O O . ASN A 1 72 ? -8.052 17.818 -40.061 1.00 36.25 72 ASN A O 1
ATOM 568 N N . LYS A 1 73 ? -7.124 19.839 -39.863 1.00 38.78 73 LYS A N 1
ATOM 569 C CA . LYS A 1 73 ? -5.749 19.310 -39.754 1.00 38.78 73 LYS A CA 1
ATOM 570 C C . LYS A 1 73 ? -5.455 18.621 -38.414 1.00 38.78 73 LYS A C 1
ATOM 572 O O . LYS A 1 73 ? -4.423 17.970 -38.276 1.00 38.78 73 LYS A O 1
ATOM 577 N N . HIS A 1 74 ? -6.368 18.706 -37.446 1.00 41.50 74 HIS A N 1
ATOM 578 C CA . HIS A 1 74 ? -6.362 17.858 -36.253 1.00 41.50 74 HIS A CA 1
ATOM 579 C C . HIS A 1 74 ? -7.197 16.571 -36.409 1.00 41.50 74 HIS A C 1
ATOM 581 O O . HIS A 1 74 ? -7.209 15.748 -35.492 1.00 41.50 74 HIS A O 1
ATOM 587 N N . HIS A 1 75 ? -7.856 16.353 -37.554 1.00 35.34 75 HIS A N 1
ATOM 588 C CA . HIS A 1 75 ? -8.816 15.269 -37.756 1.00 35.34 75 HIS A CA 1
ATOM 589 C C . HIS A 1 75 ? -8.297 14.134 -38.671 1.00 35.34 75 HIS A C 1
ATOM 591 O O . HIS A 1 75 ? -8.760 13.955 -39.794 1.00 35.34 75 HIS A O 1
ATOM 597 N N . PHE A 1 76 ? -7.433 13.277 -38.113 1.00 39.34 76 PHE A N 1
ATOM 598 C CA . PHE A 1 76 ? -7.178 11.900 -38.585 1.00 39.34 76 PHE A CA 1
ATOM 599 C C . PHE A 1 76 ? -6.583 11.702 -40.005 1.00 39.34 76 PHE A C 1
ATOM 601 O O . PHE A 1 76 ? -7.217 11.121 -40.885 1.00 39.34 76 PHE A O 1
ATOM 608 N N . ASP A 1 77 ? -5.283 11.979 -40.164 1.00 34.69 77 ASP A N 1
ATOM 609 C CA . ASP A 1 77 ? -4.436 11.318 -41.182 1.00 34.69 77 ASP A CA 1
ATOM 610 C C . ASP A 1 77 ? -4.099 9.859 -40.761 1.00 34.69 77 ASP A C 1
ATOM 612 O O . ASP A 1 77 ? -2.943 9.494 -40.553 1.00 34.69 77 ASP A O 1
ATOM 616 N N . GLU A 1 78 ? -5.117 9.007 -40.586 1.00 41.09 78 GLU A N 1
ATOM 617 C CA . GLU A 1 78 ? -4.964 7.558 -40.332 1.00 41.09 78 GLU A CA 1
ATOM 618 C C . GLU A 1 78 ? -6.005 6.765 -41.146 1.00 41.09 78 GLU A C 1
ATOM 620 O O . GLU A 1 78 ? -6.894 6.112 -40.600 1.00 41.09 78 GLU A O 1
ATOM 625 N N . PHE A 1 79 ? -5.920 6.864 -42.480 1.00 41.19 79 PHE A N 1
ATOM 626 C CA . PHE A 1 79 ? -6.844 6.196 -43.410 1.00 41.19 79 PHE A CA 1
ATOM 627 C C . PHE A 1 79 ? -6.172 5.356 -44.514 1.00 41.19 79 PHE A C 1
ATOM 629 O O . PHE A 1 79 ? -6.738 5.152 -45.587 1.00 41.19 79 PHE A O 1
ATOM 636 N N . GLU A 1 80 ? -5.022 4.739 -44.216 1.00 36.38 80 GLU A N 1
ATOM 637 C CA . GLU A 1 80 ? -4.656 3.474 -44.876 1.00 36.38 80 GLU A CA 1
ATOM 638 C C . GLU A 1 80 ? -5.544 2.345 -44.321 1.00 36.38 80 GLU A C 1
ATOM 640 O O . GLU A 1 80 ? -5.170 1.584 -43.425 1.00 36.38 80 GLU A O 1
ATOM 645 N N . CYS A 1 81 ? -6.777 2.274 -44.828 1.00 32.94 81 CYS A N 1
ATOM 646 C CA . CYS A 1 81 ? -7.757 1.276 -44.416 1.00 32.94 81 CYS A CA 1
ATOM 647 C C . CYS A 1 81 ? -7.377 -0.111 -44.964 1.00 32.94 81 CYS A C 1
ATOM 649 O O . CYS A 1 81 ? -7.786 -0.508 -46.054 1.00 32.94 81 CYS A O 1
ATOM 651 N N . SER A 1 82 ? -6.588 -0.856 -44.188 1.00 33.28 82 SER A N 1
ATOM 652 C CA . SER A 1 82 ? -6.421 -2.298 -44.382 1.00 33.28 82 SER A CA 1
ATOM 653 C C . SER A 1 82 ? -7.727 -3.030 -44.044 1.00 33.28 82 SER A C 1
ATOM 655 O O . SER A 1 82 ? -8.440 -2.667 -43.106 1.00 33.28 82 SER A O 1
ATOM 657 N N . SER A 1 83 ? -8.066 -4.028 -44.860 1.00 44.91 83 SER A N 1
ATOM 658 C CA . SER A 1 83 ? -9.383 -4.666 -44.871 1.00 44.91 83 SER A CA 1
ATOM 659 C C . SER A 1 83 ? -9.672 -5.538 -43.643 1.00 44.91 83 SER A C 1
ATOM 661 O O . SER A 1 83 ? -8.772 -6.022 -42.960 1.00 44.91 83 SER A O 1
ATOM 663 N N . ASP A 1 84 ? -10.967 -5.770 -43.421 1.00 43.53 84 ASP A N 1
ATOM 664 C CA . ASP A 1 84 ? -11.543 -6.790 -42.538 1.00 43.53 84 ASP A CA 1
ATOM 665 C C . ASP A 1 84 ? -11.176 -6.754 -41.046 1.00 43.53 84 ASP A C 1
ATOM 667 O O . ASP A 1 84 ? -10.346 -7.509 -40.547 1.00 43.53 84 ASP A O 1
ATOM 671 N N . GLN A 1 85 ? -12.016 -6.059 -40.272 1.00 40.44 85 GLN A N 1
ATOM 672 C CA . GLN A 1 85 ? -12.807 -6.781 -39.267 1.00 40.44 85 GLN A CA 1
ATOM 673 C C . GLN A 1 85 ? -14.081 -6.008 -38.895 1.00 40.44 85 GLN A C 1
ATOM 675 O O . GLN A 1 85 ? -14.033 -4.806 -38.638 1.00 40.44 85 GLN A O 1
ATOM 680 N N . TYR A 1 86 ? -15.192 -6.725 -38.687 1.00 43.25 86 TYR A N 1
ATOM 681 C CA . TYR A 1 86 ? -16.284 -6.285 -37.803 1.00 43.25 86 TYR A CA 1
ATOM 682 C C . TYR A 1 86 ? -15.767 -6.210 -36.347 1.00 43.25 86 TYR A C 1
ATOM 684 O O . TYR A 1 86 ? -16.055 -7.062 -35.503 1.00 43.25 86 TYR A O 1
ATOM 692 N N . ARG A 1 87 ? -14.928 -5.210 -36.043 1.00 48.56 87 ARG A N 1
ATOM 693 C CA . ARG A 1 87 ? -14.333 -5.031 -34.716 1.00 48.56 87 ARG A CA 1
ATOM 694 C C . ARG A 1 87 ? -15.384 -4.479 -33.758 1.00 48.56 87 ARG A C 1
ATOM 696 O O . ARG A 1 87 ? -15.513 -3.269 -33.582 1.00 48.56 87 ARG A O 1
ATOM 703 N N . LYS A 1 88 ? -16.112 -5.397 -33.115 1.00 57.69 88 LYS A N 1
ATOM 704 C CA . LYS A 1 88 ? -16.879 -5.152 -31.887 1.00 57.69 88 LYS A CA 1
ATOM 705 C C . LYS A 1 88 ? -16.023 -4.275 -30.966 1.00 57.69 88 LYS A C 1
ATOM 707 O O . LYS A 1 88 ? -14.933 -4.689 -30.585 1.00 57.69 88 LYS A O 1
ATOM 712 N N . GLN A 1 89 ? -16.460 -3.043 -30.710 1.00 68.06 89 GLN A N 1
ATOM 713 C CA . GLN A 1 89 ? -15.606 -2.038 -30.078 1.00 68.06 89 GLN A CA 1
ATOM 714 C C . GLN A 1 89 ? -15.304 -2.437 -28.628 1.00 68.06 89 GLN A C 1
ATOM 716 O O . GLN A 1 89 ? -16.183 -2.386 -27.767 1.00 68.06 89 GLN A O 1
ATOM 721 N N . ASP A 1 90 ? -14.065 -2.856 -28.364 1.00 77.81 90 ASP A N 1
ATOM 722 C CA . ASP A 1 90 ? -13.638 -3.243 -27.022 1.00 77.81 90 ASP A CA 1
ATOM 723 C C . ASP A 1 90 ? -13.689 -2.032 -26.082 1.00 77.81 90 ASP A C 1
ATOM 725 O O . ASP A 1 90 ? -13.005 -1.023 -26.278 1.00 77.81 90 ASP A O 1
ATOM 729 N N . LEU A 1 91 ? -14.497 -2.139 -25.028 1.00 87.25 91 LEU A N 1
ATOM 730 C CA . LEU A 1 91 ? -14.689 -1.071 -24.056 1.00 87.25 91 LEU A CA 1
ATOM 731 C C . LEU A 1 91 ? -13.566 -1.099 -23.009 1.00 87.25 91 LEU A C 1
ATOM 733 O O . LEU A 1 91 ? -13.564 -1.930 -22.104 1.00 87.25 91 LEU A O 1
ATOM 737 N N . PHE A 1 92 ? -12.623 -0.158 -23.110 1.00 89.38 92 PHE A N 1
ATOM 738 C CA . PHE A 1 92 ? -11.445 -0.039 -22.233 1.00 89.38 92 PHE A CA 1
ATOM 739 C C . PHE A 1 92 ? -10.500 -1.274 -22.226 1.00 89.38 92 PHE A C 1
ATOM 741 O O . PHE A 1 92 ? -10.127 -1.754 -21.149 1.00 89.38 92 PHE A O 1
ATOM 748 N N . PRO A 1 93 ? -9.991 -1.748 -23.386 1.00 89.69 93 PRO A N 1
ATOM 749 C CA . PRO A 1 93 ? -9.224 -2.999 -23.493 1.00 89.69 93 PRO A CA 1
ATOM 750 C C . PRO A 1 93 ? -7.983 -3.037 -22.589 1.00 89.69 93 PRO A C 1
ATOM 752 O O . PRO A 1 93 ? -7.672 -4.057 -21.976 1.00 89.69 93 PRO A O 1
ATOM 755 N N . LYS A 1 94 ? -7.301 -1.893 -22.431 1.00 90.12 94 LYS A N 1
ATOM 756 C CA . LYS A 1 94 ? -6.101 -1.749 -21.586 1.00 90.12 94 LYS A CA 1
ATOM 757 C C . LYS A 1 94 ? -6.394 -1.740 -20.072 1.00 90.12 94 LYS A C 1
ATOM 759 O O . LYS A 1 94 ? -5.454 -1.736 -19.284 1.00 90.12 94 LYS A O 1
ATOM 764 N N . TRP A 1 95 ? -7.663 -1.724 -19.651 1.00 93.88 95 TRP A N 1
ATOM 765 C CA . TRP A 1 95 ? -8.068 -1.679 -18.237 1.00 93.88 95 TRP A CA 1
ATOM 766 C C . TRP A 1 95 ? -8.616 -3.0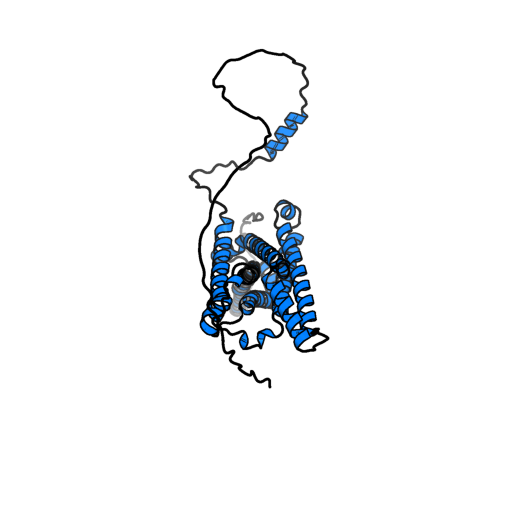06 -17.703 1.00 93.88 95 TRP A C 1
ATOM 768 O O . TRP A 1 95 ? -8.585 -3.208 -16.491 1.00 93.88 95 TRP A O 1
ATOM 778 N N . HIS A 1 96 ? -9.070 -3.932 -18.559 1.00 92.00 96 HIS A N 1
ATOM 779 C CA . HIS A 1 96 ? -9.687 -5.191 -18.112 1.00 92.00 96 HIS A CA 1
ATOM 780 C C . HIS A 1 96 ? -8.815 -5.989 -17.129 1.00 92.00 96 HIS A C 1
ATOM 782 O O . HIS A 1 96 ? -9.327 -6.490 -16.131 1.00 92.00 96 HIS A O 1
ATOM 788 N N . LEU A 1 97 ? -7.510 -6.111 -17.397 1.00 92.19 97 LEU A N 1
ATOM 789 C CA . LEU A 1 97 ? -6.573 -6.840 -16.536 1.00 92.19 97 LEU A CA 1
ATOM 790 C C . LEU A 1 97 ? -6.334 -6.109 -15.191 1.00 92.19 97 LEU A C 1
ATOM 792 O O . LEU A 1 97 ? -6.602 -6.720 -14.153 1.00 92.19 97 LEU A O 1
ATOM 796 N N . PRO A 1 98 ? -5.930 -4.819 -15.164 1.00 95.38 98 PRO A N 1
ATOM 797 C CA . PRO A 1 98 ? -5.842 -4.025 -13.934 1.00 95.38 98 PRO A CA 1
ATOM 798 C C . PRO A 1 98 ? -7.111 -4.036 -13.073 1.00 95.38 98 PRO A C 1
ATOM 800 O O . PRO A 1 98 ? -7.021 -4.251 -11.866 1.00 95.38 98 PRO A O 1
ATOM 803 N N . VAL A 1 99 ? -8.292 -3.851 -13.676 1.00 96.56 99 VAL A N 1
ATOM 804 C CA . VAL A 1 99 ? -9.570 -3.795 -12.946 1.00 96.56 99 VAL A CA 1
ATOM 805 C C . VAL A 1 99 ? -9.948 -5.162 -12.374 1.00 96.56 99 VAL A C 1
ATOM 807 O O . VAL A 1 99 ? -10.337 -5.232 -11.210 1.00 96.56 99 VAL A O 1
ATOM 810 N N . LYS A 1 100 ? -9.770 -6.261 -13.125 1.00 96.00 100 LYS A N 1
ATOM 811 C CA . LYS A 1 100 ? -9.999 -7.624 -12.606 1.00 96.00 100 LYS A CA 1
ATOM 812 C C . LYS A 1 100 ? -9.080 -7.949 -11.424 1.00 96.00 100 LYS A C 1
ATOM 814 O O . LYS A 1 100 ? -9.548 -8.506 -10.435 1.00 96.00 100 LYS A O 1
ATOM 819 N N . ILE A 1 101 ? -7.803 -7.560 -11.492 1.00 96.50 101 ILE A N 1
ATOM 820 C CA . ILE A 1 101 ? -6.841 -7.754 -10.394 1.00 96.50 101 ILE A CA 1
ATOM 821 C C . ILE A 1 101 ? -7.216 -6.900 -9.176 1.00 96.50 101 ILE A C 1
ATOM 823 O O . ILE A 1 101 ? -7.268 -7.423 -8.066 1.00 96.50 101 ILE A O 1
ATOM 827 N N . ALA A 1 102 ? -7.537 -5.618 -9.367 1.00 97.38 102 ALA A N 1
ATOM 828 C CA . ALA A 1 102 ? -7.960 -4.740 -8.277 1.00 97.38 102 ALA A CA 1
ATOM 829 C C . ALA A 1 102 ? -9.248 -5.231 -7.594 1.00 97.38 102 ALA A C 1
ATOM 831 O O . ALA A 1 102 ? -9.321 -5.238 -6.367 1.00 97.38 102 ALA A O 1
ATOM 832 N N . PHE A 1 103 ? -10.232 -5.701 -8.369 1.00 97.62 103 PHE A N 1
ATOM 833 C CA . PHE A 1 103 ? -11.466 -6.287 -7.846 1.00 97.62 103 PHE A CA 1
ATOM 834 C C . PHE A 1 103 ? -11.204 -7.575 -7.053 1.00 97.62 103 PHE A C 1
ATOM 836 O O . PHE A 1 103 ? -11.701 -7.710 -5.938 1.00 97.62 103 PHE A O 1
ATOM 843 N N . ALA A 1 104 ? -10.383 -8.493 -7.576 1.00 97.69 104 ALA A N 1
ATOM 844 C CA . ALA A 1 104 ? -10.031 -9.731 -6.877 1.00 97.69 104 ALA A CA 1
ATOM 845 C C . ALA A 1 104 ? -9.282 -9.463 -5.557 1.00 97.69 104 ALA A C 1
ATOM 847 O O . ALA A 1 104 ? -9.617 -10.053 -4.529 1.00 97.69 104 ALA A O 1
ATOM 848 N N . LEU A 1 105 ? -8.322 -8.529 -5.559 1.00 97.00 105 LEU A N 1
ATOM 849 C CA . LEU A 1 105 ? -7.613 -8.087 -4.352 1.00 97.00 105 LEU A CA 1
ATOM 850 C C . LEU A 1 105 ? -8.565 -7.442 -3.335 1.00 97.00 105 LEU A C 1
ATOM 852 O O . LEU A 1 105 ? -8.476 -7.739 -2.143 1.00 97.00 105 LEU A O 1
ATOM 856 N N . ALA A 1 106 ? -9.489 -6.590 -3.791 1.00 97.50 106 ALA A N 1
ATOM 857 C CA . ALA A 1 106 ? -10.479 -5.948 -2.932 1.00 97.50 106 ALA A CA 1
ATOM 858 C C . ALA A 1 106 ? -11.437 -6.966 -2.301 1.00 97.50 106 ALA A C 1
ATOM 860 O O . ALA A 1 106 ? -11.633 -6.935 -1.089 1.00 97.50 106 ALA A O 1
ATOM 861 N N . LEU A 1 107 ? -11.975 -7.898 -3.093 1.00 97.75 107 LEU A N 1
ATOM 862 C CA . LEU A 1 107 ? -12.886 -8.945 -2.630 1.00 97.75 107 LEU A CA 1
ATOM 863 C C . LEU A 1 107 ? -12.214 -9.876 -1.611 1.00 97.75 107 LEU A C 1
ATOM 865 O O . LEU A 1 107 ? -12.763 -10.099 -0.533 1.00 97.75 107 LEU A O 1
ATOM 869 N N . LEU A 1 108 ? -11.004 -10.362 -1.906 1.00 97.31 108 LEU A N 1
ATOM 870 C CA . LEU A 1 108 ? -10.247 -11.227 -0.998 1.00 97.31 108 LEU A CA 1
ATOM 871 C C . LEU A 1 108 ? -9.919 -10.512 0.323 1.00 97.31 108 LEU A C 1
ATOM 873 O O . LEU A 1 108 ? -10.150 -11.058 1.402 1.00 97.31 108 LEU A O 1
ATOM 877 N N . THR A 1 109 ? -9.444 -9.264 0.250 1.00 96.44 109 THR A N 1
ATOM 878 C CA . THR A 1 109 ? -9.122 -8.460 1.442 1.00 96.44 109 THR A CA 1
ATOM 879 C C . THR A 1 109 ? -10.377 -8.102 2.245 1.00 96.44 109 THR A C 1
ATOM 881 O O . THR A 1 109 ? -10.322 -8.049 3.477 1.00 96.44 109 THR A O 1
ATOM 884 N N . PHE A 1 110 ? -11.513 -7.878 1.575 1.00 97.25 110 PHE A N 1
ATOM 885 C CA . PHE A 1 110 ? -12.801 -7.630 2.220 1.00 97.25 110 PHE A CA 1
ATOM 886 C C . PHE A 1 110 ? -13.273 -8.859 2.992 1.00 97.25 110 PHE A C 1
ATOM 888 O O . PHE A 1 110 ? -13.524 -8.736 4.186 1.00 97.25 110 PHE A O 1
ATOM 895 N N . ILE A 1 111 ? -13.312 -10.039 2.360 1.00 96.62 111 ILE A N 1
ATOM 896 C CA . ILE A 1 111 ? -13.697 -11.302 3.013 1.00 96.62 111 ILE A CA 1
ATOM 897 C C . ILE A 1 111 ? -12.792 -11.570 4.225 1.00 96.62 111 ILE A C 1
ATOM 899 O O . ILE A 1 111 ? -13.289 -11.793 5.328 1.00 96.62 111 ILE A O 1
ATOM 903 N N . TYR A 1 112 ? -11.472 -11.451 4.052 1.00 95.69 112 TYR A N 1
ATOM 904 C CA . TYR A 1 112 ? -10.489 -11.619 5.126 1.00 95.69 112 TYR A CA 1
ATOM 905 C C . TYR A 1 112 ? -10.733 -10.670 6.312 1.00 95.69 112 TYR A C 1
ATOM 907 O O . TYR A 1 112 ? -10.762 -11.081 7.473 1.00 95.69 112 TYR A O 1
ATOM 915 N N . THR A 1 113 ? -10.945 -9.384 6.027 1.00 95.38 113 THR A N 1
ATOM 916 C CA . THR A 1 113 ? -11.137 -8.365 7.067 1.00 95.38 113 THR A CA 1
ATOM 917 C C . THR A 1 113 ? -12.511 -8.483 7.730 1.00 95.38 113 THR A C 1
ATOM 919 O O . THR A 1 113 ? -12.615 -8.301 8.938 1.00 95.38 113 THR A O 1
ATOM 922 N N . PHE A 1 114 ? -13.553 -8.842 6.979 1.00 95.00 114 PHE A N 1
ATOM 923 C CA . PHE A 1 114 ? -14.900 -9.105 7.485 1.00 95.00 114 PHE A CA 1
ATOM 924 C C . PHE A 1 114 ? -14.924 -10.296 8.455 1.00 95.00 114 PHE A C 1
ATOM 926 O O . PHE A 1 114 ? -15.461 -10.177 9.559 1.00 95.00 114 PHE A O 1
ATOM 933 N N . LEU A 1 115 ? -14.265 -11.405 8.097 1.00 94.25 115 LEU A N 1
ATOM 934 C CA . LEU A 1 115 ? -14.099 -12.559 8.984 1.00 94.25 115 LEU A CA 1
ATOM 935 C C . LEU A 1 115 ? -13.430 -12.154 10.309 1.00 94.25 115 LEU A C 1
ATOM 937 O O . LEU A 1 115 ? -13.922 -12.496 11.384 1.00 94.25 115 LEU A O 1
ATOM 941 N N . ARG A 1 116 ? -12.350 -11.366 10.237 1.00 93.12 116 ARG A N 1
ATOM 942 C CA . ARG A 1 116 ? -11.531 -10.987 11.398 1.00 93.12 116 ARG A CA 1
ATOM 943 C C . ARG A 1 116 ? -12.127 -9.873 12.279 1.00 93.12 116 ARG A C 1
ATOM 945 O O . ARG A 1 116 ? -11.953 -9.915 13.493 1.00 93.12 116 ARG A O 1
ATOM 952 N N . ASP A 1 117 ? -12.818 -8.885 11.706 1.00 91.25 117 ASP A N 1
ATOM 953 C CA . ASP A 1 117 ? -13.359 -7.725 12.443 1.00 91.25 117 ASP A CA 1
ATOM 954 C C . ASP A 1 117 ? -14.838 -7.863 12.856 1.00 91.25 117 ASP A C 1
ATOM 956 O O . ASP A 1 117 ? -15.288 -7.136 13.753 1.00 91.25 117 ASP A O 1
ATOM 960 N N . VAL A 1 118 ? -15.604 -8.730 12.178 1.00 93.12 118 VAL A N 1
ATOM 961 C CA . VAL A 1 118 ? -17.065 -8.854 12.344 1.00 93.12 118 VAL A CA 1
ATOM 962 C C . VAL A 1 118 ? -17.471 -10.264 12.764 1.00 93.12 118 VAL A C 1
ATOM 964 O O . VAL A 1 118 ? -18.101 -10.405 13.809 1.00 93.12 118 VAL A O 1
ATOM 967 N N . ILE A 1 119 ? -17.080 -11.301 12.013 1.00 93.62 119 ILE A N 1
ATOM 968 C CA . ILE A 1 119 ? -17.488 -12.683 12.326 1.00 93.62 119 ILE A CA 1
ATOM 969 C C . ILE A 1 119 ? -16.804 -13.200 13.594 1.00 93.62 119 ILE A C 1
ATOM 971 O O . ILE A 1 119 ? -17.481 -13.767 14.445 1.00 93.62 119 ILE A O 1
ATOM 975 N N . TYR A 1 120 ? -15.503 -12.963 13.783 1.00 92.19 120 TYR A N 1
ATOM 976 C CA . TYR A 1 120 ? -14.810 -13.404 14.997 1.00 92.19 120 TYR A CA 1
ATOM 977 C C . TYR A 1 120 ? -15.424 -12.832 16.295 1.00 92.19 120 TYR A C 1
ATOM 979 O O . TYR A 1 120 ? -15.778 -13.639 17.159 1.00 92.19 120 TYR A O 1
ATOM 987 N N . PRO A 1 121 ? -15.643 -11.505 16.462 1.00 90.75 121 PRO A N 1
ATOM 988 C CA . PRO A 1 121 ? -16.302 -10.976 17.663 1.00 90.75 121 PRO A CA 1
ATOM 989 C C . PRO A 1 121 ? -17.746 -11.460 17.837 1.00 90.75 121 PRO A C 1
ATOM 991 O O . PRO A 1 121 ? -18.180 -11.669 18.968 1.00 90.75 121 PRO A O 1
ATOM 994 N N . PHE A 1 122 ? -18.475 -11.681 16.740 1.00 91.50 122 PHE A N 1
ATOM 995 C CA . PHE A 1 122 ? -19.829 -12.233 16.781 1.00 91.50 122 PHE A CA 1
ATOM 996 C C . PHE A 1 122 ? -19.839 -13.686 17.290 1.00 91.50 122 PHE A C 1
ATOM 998 O O . PHE A 1 122 ? -20.587 -14.007 18.204 1.00 91.50 122 PHE A O 1
ATOM 1005 N N . VAL A 1 123 ? -18.954 -14.548 16.780 1.00 92.06 123 VAL A N 1
ATOM 1006 C CA . VAL A 1 123 ? -18.892 -15.974 17.157 1.00 92.06 123 VAL A CA 1
ATOM 1007 C C . VAL A 1 123 ? -18.281 -16.199 18.546 1.00 92.06 123 VAL A C 1
ATOM 1009 O O . VAL A 1 123 ? -18.711 -17.099 19.258 1.00 92.06 123 VAL A O 1
ATOM 1012 N N . THR A 1 124 ? -17.272 -15.414 18.943 1.00 89.19 124 THR A N 1
ATOM 1013 C CA . THR A 1 124 ? -16.477 -15.691 20.163 1.00 89.19 124 THR A CA 1
ATOM 1014 C C . THR A 1 124 ? -16.803 -14.811 21.368 1.00 89.19 124 THR A C 1
ATOM 1016 O O . THR A 1 124 ? -16.573 -15.229 22.500 1.00 89.19 124 THR A O 1
ATOM 1019 N N . ILE A 1 125 ? -17.333 -13.605 21.146 1.00 86.00 125 ILE A N 1
ATOM 1020 C CA . ILE A 1 125 ? -17.641 -12.616 22.197 1.00 86.00 125 ILE A CA 1
ATOM 1021 C C . ILE A 1 125 ? -19.150 -12.293 22.221 1.00 86.00 125 ILE A C 1
ATOM 1023 O O . ILE A 1 125 ? -19.641 -11.703 23.181 1.00 86.00 125 ILE A O 1
ATOM 1027 N N . ASN A 1 126 ? -19.900 -12.707 21.191 1.00 86.88 126 ASN A N 1
ATOM 1028 C CA . ASN A 1 126 ? -21.299 -12.338 20.957 1.00 86.88 126 ASN A CA 1
ATOM 1029 C C . ASN A 1 126 ? -21.508 -10.806 20.835 1.00 86.88 126 ASN A C 1
ATOM 1031 O O . ASN A 1 126 ? -22.552 -10.267 21.197 1.00 86.88 126 ASN A O 1
ATOM 1035 N N . GLU A 1 127 ? -20.498 -10.076 20.327 1.00 87.94 127 GLU A N 1
ATOM 1036 C CA . GLU A 1 127 ? -20.589 -8.628 20.061 1.00 87.94 127 GLU A CA 1
ATOM 1037 C C . GLU A 1 127 ? -21.142 -8.374 18.649 1.00 87.94 127 GLU A C 1
ATOM 1039 O O . GLU A 1 127 ? -20.521 -8.745 17.649 1.00 87.94 127 GLU A O 1
ATOM 1044 N N . ASN A 1 128 ? -22.261 -7.646 18.548 1.00 89.31 128 ASN A N 1
ATOM 1045 C CA . ASN A 1 128 ? -22.855 -7.231 17.271 1.00 89.31 128 ASN A CA 1
ATOM 1046 C C . ASN A 1 128 ? -22.024 -6.147 16.552 1.00 89.31 128 ASN A C 1
ATOM 1048 O O . ASN A 1 128 ? -22.326 -4.953 16.541 1.00 89.31 128 ASN A O 1
ATOM 1052 N N . ALA A 1 129 ? -20.956 -6.602 15.903 1.00 90.31 129 ALA A N 1
ATOM 1053 C CA . ALA A 1 129 ? -19.930 -5.801 15.250 1.00 90.31 129 ALA A CA 1
ATOM 1054 C C . ALA A 1 129 ? -20.306 -5.242 13.856 1.00 90.31 129 ALA A C 1
ATOM 1056 O O . ALA A 1 129 ? -19.509 -4.513 13.265 1.00 90.31 129 ALA A O 1
ATOM 1057 N N . PHE A 1 130 ? -21.489 -5.555 13.313 1.00 93.19 130 PHE A N 1
ATOM 1058 C CA . PHE A 1 130 ? -21.869 -5.285 11.913 1.00 93.19 130 PHE A CA 1
ATOM 1059 C C . PHE A 1 130 ? -21.782 -3.806 11.486 1.00 93.19 130 PHE A C 1
ATOM 1061 O O . PHE A 1 130 ? -21.440 -3.517 10.339 1.00 93.19 130 PHE A O 1
ATOM 1068 N N . TYR A 1 131 ? -21.962 -2.851 12.407 1.00 92.25 131 TYR A N 1
ATOM 1069 C CA . TYR A 1 131 ? -21.774 -1.414 12.138 1.00 92.25 131 TYR A CA 1
ATOM 1070 C C . TYR A 1 131 ? -20.349 -1.047 11.668 1.00 92.25 131 TYR A C 1
ATOM 1072 O O . TYR A 1 131 ? -20.122 0.054 11.159 1.00 92.25 131 TYR A O 1
ATOM 1080 N N . LYS A 1 132 ? -19.367 -1.945 11.842 1.00 92.56 132 LYS A N 1
ATOM 1081 C CA . LYS A 1 132 ? -17.988 -1.775 11.364 1.00 92.56 132 LYS A CA 1
ATOM 1082 C C . LYS A 1 132 ? -17.883 -1.887 9.836 1.00 92.56 132 LYS A C 1
ATOM 1084 O O . LYS A 1 132 ? -16.964 -1.294 9.273 1.00 92.56 132 LYS A O 1
ATOM 1089 N N . ILE A 1 133 ? -18.803 -2.589 9.164 1.00 93.88 133 ILE A N 1
ATOM 1090 C CA . ILE A 1 133 ? -18.684 -2.937 7.736 1.00 93.88 133 ILE A CA 1
ATOM 1091 C C . ILE A 1 133 ? -18.537 -1.700 6.832 1.00 93.88 133 ILE A C 1
ATOM 1093 O O . ILE A 1 133 ? -17.522 -1.627 6.139 1.00 93.88 133 ILE A O 1
ATOM 1097 N N . PRO A 1 134 ? -19.441 -0.694 6.847 1.00 95.12 134 PRO A N 1
ATOM 1098 C CA . PRO A 1 134 ? -19.459 0.314 5.785 1.00 95.12 134 PRO A CA 1
ATOM 1099 C C . PRO A 1 134 ? -18.216 1.208 5.754 1.00 95.12 134 PRO A C 1
ATOM 1101 O O . PRO A 1 134 ? -17.810 1.639 4.680 1.00 95.12 134 PRO A O 1
ATOM 1104 N N . ILE A 1 135 ? -17.593 1.474 6.914 1.00 94.62 135 ILE A N 1
ATOM 1105 C CA . ILE A 1 135 ? -16.452 2.403 7.021 1.00 94.62 135 ILE A CA 1
ATOM 1106 C C . ILE A 1 135 ? -15.188 1.741 7.584 1.00 94.62 135 ILE A C 1
ATOM 1108 O O . ILE A 1 135 ? -14.118 1.970 7.033 1.00 94.62 135 ILE A O 1
ATOM 1112 N N . LEU A 1 136 ? -15.248 0.947 8.664 1.00 94.31 136 LEU A N 1
ATOM 1113 C CA . LEU A 1 136 ? -14.024 0.396 9.274 1.00 94.31 136 LEU A CA 1
ATOM 1114 C C . LEU A 1 136 ? -13.434 -0.758 8.453 1.00 94.31 136 LEU A C 1
ATOM 1116 O O . LEU A 1 136 ? -12.218 -0.797 8.282 1.00 94.31 136 LEU A O 1
ATOM 1120 N N . VAL A 1 137 ? -14.270 -1.664 7.933 1.00 95.75 137 VAL A N 1
ATOM 1121 C CA . VAL A 1 137 ? -13.805 -2.753 7.053 1.00 95.75 137 VAL A CA 1
ATOM 1122 C C . VAL A 1 137 ? -13.358 -2.166 5.712 1.00 95.75 137 VAL A C 1
ATOM 1124 O O . VAL A 1 137 ? -12.224 -2.395 5.296 1.00 95.75 137 VAL A O 1
ATOM 1127 N N . THR A 1 138 ? -14.177 -1.311 5.090 1.00 96.62 138 THR A N 1
ATOM 1128 C CA . THR A 1 138 ? -13.825 -0.614 3.840 1.00 96.62 138 THR A CA 1
ATOM 1129 C C . THR A 1 138 ? -12.499 0.145 3.948 1.00 96.62 138 THR A C 1
ATOM 1131 O O . THR A 1 138 ? -11.611 -0.060 3.123 1.00 96.62 138 THR A O 1
ATOM 1134 N N . ASN A 1 139 ? -12.286 0.939 5.005 1.00 96.75 139 ASN A N 1
ATOM 1135 C CA . ASN A 1 139 ? -11.044 1.702 5.181 1.00 96.75 139 ASN A CA 1
ATOM 1136 C C . ASN A 1 139 ? -9.813 0.853 5.561 1.00 96.75 139 ASN A C 1
ATOM 1138 O O . ASN A 1 139 ? -8.705 1.380 5.612 1.00 96.75 139 ASN A O 1
ATOM 1142 N N . LYS A 1 140 ? -9.973 -0.454 5.806 1.00 96.06 140 LYS A N 1
ATOM 1143 C CA . LYS A 1 140 ? -8.857 -1.414 5.843 1.00 96.06 140 LYS A CA 1
ATOM 1144 C C . LYS A 1 140 ? -8.582 -2.028 4.470 1.00 96.06 140 LYS A C 1
ATOM 1146 O O . LYS A 1 140 ? -7.424 -2.261 4.149 1.00 96.06 140 LYS A O 1
ATOM 1151 N N . VAL A 1 141 ? -9.609 -2.247 3.646 1.00 97.75 141 VAL A N 1
ATOM 1152 C CA . VAL A 1 141 ? -9.465 -2.785 2.280 1.00 97.75 141 VAL A CA 1
ATOM 1153 C C . VAL A 1 141 ? -8.814 -1.767 1.338 1.00 97.75 141 VAL A C 1
ATOM 1155 O O . VAL A 1 141 ? -7.848 -2.102 0.656 1.00 97.75 141 VAL A O 1
ATOM 1158 N N . LEU A 1 142 ? -9.301 -0.520 1.328 1.00 97.69 142 LEU A N 1
ATOM 1159 C CA . LEU A 1 142 ? -8.826 0.545 0.431 1.00 97.69 142 LEU A CA 1
ATOM 1160 C C . LEU A 1 142 ? -7.286 0.737 0.442 1.00 97.69 142 LEU A C 1
ATOM 1162 O O . LEU A 1 142 ? -6.693 0.677 -0.639 1.00 97.69 142 LEU A O 1
ATOM 1166 N N . PRO A 1 143 ? -6.597 0.906 1.595 1.00 97.50 143 PRO A N 1
ATOM 1167 C CA . PRO A 1 143 ? -5.142 1.080 1.613 1.00 97.50 143 PRO A CA 1
ATOM 1168 C C . PRO A 1 143 ? -4.373 -0.184 1.208 1.00 97.50 143 PRO A C 1
ATOM 1170 O O . PRO A 1 143 ? -3.356 -0.072 0.528 1.00 97.50 143 PRO A O 1
ATOM 1173 N N . VAL A 1 144 ? -4.858 -1.382 1.566 1.00 97.62 144 VAL A N 1
ATOM 1174 C CA . VAL A 1 144 ? -4.228 -2.661 1.177 1.00 97.62 144 VAL A CA 1
ATOM 1175 C C . VAL A 1 144 ? -4.231 -2.809 -0.342 1.00 97.62 144 VAL A C 1
ATOM 1177 O O . VAL A 1 144 ? -3.196 -3.105 -0.939 1.00 97.62 144 VAL A O 1
ATOM 1180 N N . VAL A 1 145 ? -5.379 -2.557 -0.977 1.00 98.12 145 VAL A N 1
ATOM 1181 C CA . VAL A 1 145 ? -5.521 -2.609 -2.438 1.00 98.12 145 VAL A CA 1
ATOM 1182 C C . VAL A 1 145 ? -4.649 -1.532 -3.083 1.00 98.12 145 VAL A C 1
ATOM 1184 O O . VAL A 1 145 ? -3.875 -1.842 -3.985 1.00 98.12 145 VAL A O 1
ATOM 1187 N N . SER A 1 146 ? -4.691 -0.297 -2.572 1.00 98.25 146 SER A N 1
ATOM 1188 C CA . SER A 1 146 ? -3.871 0.818 -3.061 1.00 98.25 146 SER A CA 1
ATOM 1189 C C . SER A 1 146 ? -2.369 0.504 -3.075 1.00 98.25 146 SER A C 1
ATOM 1191 O O . SER A 1 146 ? -1.737 0.594 -4.132 1.00 98.25 146 SER A O 1
ATOM 1193 N N . ILE A 1 147 ? -1.796 0.086 -1.938 1.00 98.06 147 ILE A N 1
ATOM 1194 C CA . ILE A 1 147 ? -0.350 -0.150 -1.817 1.00 98.06 147 ILE A CA 1
ATOM 1195 C C . ILE A 1 147 ? 0.096 -1.426 -2.551 1.00 98.06 147 ILE A C 1
ATOM 1197 O O . ILE A 1 147 ? 1.191 -1.462 -3.114 1.00 98.06 147 ILE A O 1
ATOM 1201 N N . THR A 1 148 ? -0.771 -2.443 -2.637 1.00 98.00 148 THR A N 1
ATOM 1202 C CA . THR A 1 148 ? -0.511 -3.654 -3.434 1.00 98.00 148 THR A CA 1
ATOM 1203 C C . THR A 1 148 ? -0.470 -3.322 -4.926 1.00 98.00 148 THR A C 1
ATOM 1205 O O . THR A 1 148 ? 0.474 -3.710 -5.611 1.00 98.00 148 THR A O 1
ATOM 1208 N N . LEU A 1 149 ? -1.436 -2.547 -5.437 1.00 98.00 149 LEU A N 1
ATOM 1209 C CA . LEU A 1 149 ? -1.431 -2.087 -6.831 1.00 98.00 149 LEU A CA 1
ATOM 1210 C C . LEU A 1 149 ? -0.206 -1.208 -7.128 1.00 98.00 149 LEU A C 1
ATOM 1212 O O . LEU A 1 149 ? 0.391 -1.361 -8.191 1.00 98.00 149 LEU A O 1
ATOM 1216 N N . LEU A 1 150 ? 0.225 -0.362 -6.181 1.00 97.88 150 LEU A N 1
ATOM 1217 C CA . LEU A 1 150 ? 1.454 0.431 -6.307 1.00 97.88 150 LEU A CA 1
ATOM 1218 C C . LEU A 1 150 ? 2.697 -0.461 -6.427 1.00 97.88 150 LEU A C 1
ATOM 1220 O O . LEU A 1 150 ? 3.517 -0.267 -7.322 1.00 97.88 150 LEU A O 1
ATOM 1224 N N . ALA A 1 151 ? 2.825 -1.483 -5.578 1.00 97.81 151 ALA A N 1
ATOM 1225 C CA . ALA A 1 151 ? 3.917 -2.451 -5.667 1.00 97.81 151 ALA A CA 1
ATOM 1226 C C . ALA A 1 151 ? 3.913 -3.195 -7.021 1.00 97.81 151 ALA A C 1
ATOM 1228 O O . ALA A 1 151 ? 4.974 -3.388 -7.620 1.00 97.81 151 ALA A O 1
ATOM 1229 N N . LEU A 1 152 ? 2.731 -3.524 -7.561 1.00 97.25 152 LEU A N 1
ATOM 1230 C CA . LEU A 1 152 ? 2.560 -4.134 -8.888 1.00 97.25 152 LEU A CA 1
ATOM 1231 C C . LEU A 1 152 ? 2.908 -3.199 -10.070 1.00 97.25 152 LEU A C 1
ATOM 1233 O O . LEU A 1 152 ? 3.098 -3.701 -11.179 1.00 97.25 152 LEU A O 1
ATOM 1237 N N . VAL A 1 153 ? 3.062 -1.881 -9.872 1.00 97.44 153 VAL A N 1
ATOM 1238 C CA . VAL A 1 153 ? 3.647 -0.969 -10.884 1.00 97.44 153 VAL A CA 1
ATOM 1239 C C . VAL A 1 153 ? 5.158 -1.196 -11.016 1.00 97.44 153 VAL A C 1
ATOM 1241 O O . VAL A 1 153 ? 5.698 -1.207 -12.125 1.00 97.44 153 VAL A O 1
ATOM 1244 N N . TYR A 1 154 ? 5.849 -1.382 -9.888 1.00 96.44 154 TYR A N 1
ATOM 1245 C CA . TYR A 1 154 ? 7.314 -1.372 -9.817 1.00 96.44 154 TYR A CA 1
ATOM 1246 C C . TYR A 1 154 ? 7.949 -2.768 -9.880 1.00 96.44 154 TYR A C 1
ATOM 1248 O O . TYR A 1 154 ? 9.016 -2.924 -10.482 1.00 96.44 154 TYR A O 1
ATOM 1256 N N . LEU A 1 155 ? 7.265 -3.793 -9.360 1.00 95.94 155 LEU A N 1
ATOM 1257 C CA . LEU A 1 155 ? 7.682 -5.198 -9.416 1.00 95.94 155 LEU A CA 1
ATOM 1258 C C . LEU A 1 155 ? 8.079 -5.703 -10.821 1.00 95.94 155 LEU A C 1
ATOM 1260 O O . LEU A 1 155 ? 9.171 -6.264 -10.934 1.00 95.94 155 LEU A O 1
ATOM 1264 N N . PRO A 1 156 ? 7.313 -5.491 -11.915 1.00 94.62 156 PRO A N 1
ATOM 1265 C CA . PRO A 1 156 ? 7.711 -6.001 -13.230 1.00 94.62 156 PRO A CA 1
ATOM 1266 C C . PRO A 1 156 ? 8.987 -5.325 -13.756 1.00 94.62 156 PRO A C 1
ATOM 1268 O O . PRO A 1 156 ? 9.757 -5.950 -14.479 1.00 94.62 156 PRO A O 1
ATOM 1271 N N . GLY A 1 157 ? 9.280 -4.089 -13.331 1.00 91.88 157 GLY A N 1
ATOM 1272 C CA . GLY A 1 157 ? 10.544 -3.415 -13.636 1.00 91.88 157 GLY A CA 1
ATOM 1273 C C . GLY A 1 157 ? 11.751 -4.029 -12.913 1.00 91.88 157 GLY A C 1
ATOM 1274 O O . GLY A 1 157 ? 12.847 -4.065 -13.476 1.00 91.88 157 GLY A O 1
ATOM 1275 N N . ALA A 1 158 ? 11.556 -4.549 -11.697 1.00 92.31 158 ALA A N 1
ATOM 1276 C CA . ALA A 1 158 ? 12.572 -5.321 -10.981 1.00 92.31 158 ALA A CA 1
ATOM 1277 C C . ALA A 1 158 ? 12.763 -6.717 -11.604 1.00 92.31 158 ALA A C 1
ATOM 1279 O O . ALA A 1 158 ? 13.899 -7.122 -11.850 1.00 92.31 158 ALA A O 1
ATOM 1280 N N . LEU A 1 159 ? 11.671 -7.411 -11.950 1.00 92.94 159 LEU A N 1
ATOM 1281 C CA . LEU A 1 159 ? 11.715 -8.706 -12.644 1.00 92.94 159 LEU A CA 1
ATOM 1282 C C . LEU A 1 159 ? 12.410 -8.598 -14.011 1.00 92.94 159 LEU A C 1
ATOM 1284 O O . LEU A 1 159 ? 13.291 -9.398 -14.312 1.00 92.94 159 LEU A O 1
ATOM 1288 N N . ALA A 1 160 ? 12.095 -7.572 -14.808 1.00 91.50 160 ALA A N 1
ATOM 1289 C CA . ALA A 1 160 ? 12.754 -7.310 -16.088 1.00 91.50 160 ALA A CA 1
ATOM 1290 C C . ALA A 1 160 ? 14.270 -7.070 -15.939 1.00 91.50 160 ALA A C 1
ATOM 1292 O O . ALA A 1 160 ? 15.052 -7.541 -16.763 1.00 91.50 160 ALA A O 1
ATOM 1293 N N . ALA A 1 161 ? 14.710 -6.391 -14.872 1.00 89.69 161 ALA A N 1
ATOM 1294 C CA . ALA A 1 161 ? 16.135 -6.238 -14.567 1.00 89.69 161 ALA A CA 1
ATOM 1295 C C . ALA A 1 161 ? 16.794 -7.565 -14.136 1.00 89.69 161 ALA A C 1
ATOM 1297 O O . ALA A 1 161 ? 17.939 -7.824 -14.508 1.00 89.69 161 ALA A O 1
ATOM 1298 N N . GLY A 1 162 ? 16.065 -8.426 -13.416 1.00 89.56 162 GLY A N 1
ATOM 1299 C CA . GLY A 1 162 ? 16.485 -9.795 -13.099 1.00 89.56 162 GLY A CA 1
ATOM 1300 C C . GLY A 1 162 ? 16.660 -10.663 -14.350 1.00 89.56 162 GLY A C 1
ATOM 1301 O O . GLY A 1 162 ? 17.711 -11.274 -14.525 1.00 89.56 162 GLY A O 1
ATOM 1302 N N . PHE A 1 163 ? 15.692 -10.646 -15.273 1.00 89.38 163 PHE A N 1
ATOM 1303 C CA . PHE A 1 163 ? 15.797 -11.345 -16.560 1.00 89.38 163 PHE A CA 1
ATOM 1304 C C . PHE A 1 163 ? 16.948 -10.809 -17.428 1.00 89.38 163 PHE A C 1
ATOM 1306 O O . PHE A 1 163 ? 17.686 -11.609 -17.998 1.00 89.38 163 PHE A O 1
ATOM 1313 N N . GLN A 1 164 ? 17.171 -9.488 -17.475 1.00 89.88 164 GLN A N 1
ATOM 1314 C CA . GLN A 1 164 ? 18.338 -8.895 -18.152 1.00 89.88 164 GLN A CA 1
ATOM 1315 C C . GLN A 1 164 ? 19.666 -9.405 -17.563 1.00 89.88 164 GLN A C 1
ATOM 1317 O O . GLN A 1 164 ? 20.578 -9.750 -18.311 1.00 89.88 164 GLN A O 1
ATOM 1322 N N . LEU A 1 165 ? 19.777 -9.502 -16.232 1.00 88.44 165 LEU A N 1
ATOM 1323 C CA . LEU A 1 165 ? 20.962 -10.054 -15.563 1.00 88.44 165 LEU A CA 1
ATOM 1324 C C . LEU A 1 165 ? 21.160 -11.555 -15.822 1.00 88.44 165 LEU A C 1
ATOM 1326 O O . LEU A 1 165 ? 22.301 -11.976 -16.015 1.00 88.44 165 LEU A O 1
ATOM 1330 N N . TYR A 1 166 ? 20.073 -12.333 -15.828 1.00 88.94 166 TYR A N 1
ATOM 1331 C CA . TYR A 1 166 ? 20.088 -13.783 -16.040 1.00 88.94 166 TYR A CA 1
ATOM 1332 C C . TYR A 1 166 ? 20.423 -14.163 -17.488 1.00 88.94 166 TYR A C 1
ATOM 1334 O O . TYR A 1 166 ? 21.251 -15.040 -17.711 1.00 88.94 166 TYR A O 1
ATOM 1342 N N . TYR A 1 167 ? 19.835 -13.482 -18.477 1.00 88.25 167 TYR A N 1
ATOM 1343 C CA . TYR A 1 167 ? 20.139 -13.727 -19.890 1.00 88.25 167 TYR A CA 1
ATOM 1344 C C . TYR A 1 167 ? 21.468 -13.106 -20.344 1.00 88.25 167 TYR A C 1
ATOM 1346 O O . TYR A 1 167 ? 21.995 -13.513 -21.374 1.00 88.25 167 TYR A O 1
ATOM 1354 N N . GLY A 1 168 ? 22.003 -12.114 -19.620 1.00 85.44 168 GLY A N 1
ATOM 1355 C CA . GLY A 1 168 ? 23.271 -11.463 -19.968 1.00 85.44 168 GLY A CA 1
ATOM 1356 C C . GLY A 1 168 ? 23.240 -10.662 -21.276 1.00 85.44 168 GLY A C 1
ATOM 1357 O O . GLY A 1 168 ? 24.300 -10.376 -21.822 1.00 85.44 168 GLY A O 1
ATOM 1358 N N . THR A 1 169 ? 22.044 -10.321 -21.768 1.00 85.19 169 THR A N 1
ATOM 1359 C CA . THR A 1 169 ? 21.781 -9.606 -23.027 1.00 85.19 169 THR A CA 1
ATOM 1360 C C . THR A 1 169 ? 20.549 -8.706 -22.890 1.00 85.19 169 THR A C 1
ATOM 1362 O O . THR A 1 169 ? 19.694 -8.938 -22.028 1.00 85.19 169 THR A O 1
ATOM 1365 N N . LYS A 1 170 ? 20.434 -7.686 -23.752 1.00 86.44 170 LYS A N 1
ATOM 1366 C CA . LYS A 1 170 ? 19.208 -6.883 -23.916 1.00 86.44 170 LYS A CA 1
ATOM 1367 C C . LYS A 1 170 ? 18.321 -7.309 -25.092 1.00 86.44 170 LYS A C 1
ATOM 1369 O O . LYS A 1 170 ? 17.186 -6.850 -25.154 1.00 86.44 170 LYS A O 1
ATOM 1374 N N . TYR A 1 171 ? 18.820 -8.134 -26.016 1.00 82.38 171 TYR A N 1
ATOM 1375 C CA . TYR A 1 171 ? 18.135 -8.423 -27.287 1.00 82.38 171 TYR A CA 1
ATOM 1376 C C . TYR A 1 171 ? 17.141 -9.588 -27.198 1.00 82.38 171 TYR A C 1
ATOM 1378 O O . TYR A 1 171 ? 16.255 -9.720 -28.040 1.00 82.38 171 TYR A O 1
ATOM 1386 N N . LYS A 1 172 ? 17.242 -10.425 -26.158 1.00 86.62 172 LYS A N 1
ATOM 1387 C CA . LYS A 1 172 ? 16.268 -11.488 -25.896 1.00 86.62 172 LYS A CA 1
ATOM 1388 C C . LYS A 1 172 ? 14.952 -10.895 -25.382 1.00 86.62 172 LYS A C 1
ATOM 1390 O O . LYS A 1 172 ? 14.926 -10.257 -24.330 1.00 86.62 172 LYS A O 1
ATOM 1395 N N . GLN A 1 173 ? 13.866 -11.146 -26.112 1.00 86.81 173 GLN A N 1
ATOM 1396 C CA . GLN A 1 173 ? 12.516 -10.702 -25.755 1.00 86.81 173 GLN A CA 1
ATOM 1397 C C . GLN A 1 173 ? 12.079 -11.232 -24.378 1.00 86.81 173 GLN A C 1
ATOM 1399 O O . GLN A 1 173 ? 12.433 -12.343 -23.973 1.00 86.81 173 GLN A O 1
ATOM 1404 N N . PHE A 1 174 ? 11.277 -10.440 -23.662 1.00 90.69 174 PHE A N 1
ATOM 1405 C CA . PHE A 1 174 ? 10.664 -10.867 -22.404 1.00 90.69 174 PHE A CA 1
ATOM 1406 C C . PHE A 1 174 ? 9.504 -11.852 -22.644 1.00 90.69 174 PHE A C 1
ATOM 1408 O O . PHE A 1 174 ? 8.851 -11.794 -23.686 1.00 90.69 174 PHE A O 1
ATOM 1415 N N . PRO A 1 175 ? 9.178 -12.722 -21.668 1.00 92.31 175 PRO A N 1
ATOM 1416 C CA . PRO A 1 175 ? 7.965 -13.534 -21.721 1.00 92.31 175 PRO A CA 1
ATOM 1417 C C . PRO A 1 175 ? 6.708 -12.669 -21.901 1.00 92.31 175 PRO A C 1
ATOM 1419 O O . PRO A 1 175 ? 6.550 -11.655 -21.220 1.00 92.31 175 PRO A O 1
ATOM 1422 N N . GLN A 1 176 ? 5.771 -13.102 -22.754 1.00 91.62 176 GLN A N 1
ATOM 1423 C CA . GLN A 1 176 ? 4.577 -12.316 -23.118 1.00 91.62 176 GLN A CA 1
ATOM 1424 C C . GLN A 1 176 ? 3.724 -11.856 -21.919 1.00 91.62 176 GLN A C 1
ATOM 1426 O O . GLN A 1 176 ? 3.041 -10.837 -22.004 1.00 91.62 176 GLN A O 1
ATOM 1431 N N . TRP A 1 177 ? 3.734 -12.594 -20.802 1.00 93.44 177 TRP A N 1
ATOM 1432 C CA . TRP A 1 177 ? 3.024 -12.201 -19.579 1.00 93.44 177 TRP A CA 1
ATOM 1433 C C . TRP A 1 177 ? 3.657 -10.975 -18.902 1.00 93.44 177 TRP A C 1
ATOM 1435 O O . TRP A 1 177 ? 2.938 -10.127 -18.376 1.00 93.44 177 TRP A O 1
ATOM 1445 N N . LEU A 1 178 ? 4.989 -10.855 -18.946 1.00 92.19 178 LEU A N 1
ATOM 1446 C CA . LEU A 1 178 ? 5.727 -9.742 -18.352 1.00 92.19 178 LEU A CA 1
ATOM 1447 C C . LEU A 1 178 ? 5.574 -8.480 -19.202 1.00 92.19 178 LEU A C 1
ATOM 1449 O O . LEU A 1 178 ? 5.405 -7.397 -18.651 1.00 92.19 178 LEU A O 1
ATOM 1453 N N . ASP A 1 179 ? 5.566 -8.622 -20.527 1.00 91.38 179 ASP A N 1
ATOM 1454 C CA . ASP A 1 179 ? 5.328 -7.510 -21.451 1.00 91.38 179 ASP A CA 1
ATOM 1455 C C . ASP A 1 179 ? 3.908 -6.926 -21.300 1.00 91.38 179 ASP A C 1
ATOM 1457 O O . ASP A 1 179 ? 3.740 -5.742 -20.996 1.00 91.38 179 ASP A O 1
ATOM 1461 N N . LYS A 1 180 ? 2.873 -7.780 -21.339 1.00 91.62 180 LYS A N 1
ATOM 1462 C CA . LYS A 1 180 ? 1.471 -7.382 -21.087 1.00 91.62 180 LYS A CA 1
ATOM 1463 C C . LYS A 1 180 ? 1.292 -6.674 -19.732 1.00 91.62 180 LYS A C 1
ATOM 1465 O O . LYS A 1 180 ? 0.514 -5.722 -19.625 1.00 91.62 180 LYS A O 1
ATOM 1470 N N . TRP A 1 181 ? 2.037 -7.083 -18.703 1.00 94.69 181 TRP A N 1
ATOM 1471 C CA . TRP A 1 181 ? 2.067 -6.408 -17.399 1.00 94.69 181 TRP A CA 1
ATOM 1472 C C . TRP A 1 181 ? 2.820 -5.066 -17.451 1.00 94.69 181 TRP A C 1
ATOM 1474 O O . TRP A 1 181 ? 2.306 -4.059 -16.963 1.00 94.69 181 TRP A O 1
ATOM 1484 N N . MET A 1 182 ? 3.986 -5.003 -18.102 1.00 92.50 182 MET A N 1
ATOM 1485 C CA . MET A 1 182 ? 4.773 -3.775 -18.285 1.00 92.50 182 MET A CA 1
ATOM 1486 C C . MET A 1 182 ? 4.000 -2.677 -19.031 1.00 92.50 182 MET A C 1
ATOM 1488 O O . MET A 1 182 ? 4.146 -1.501 -18.681 1.00 92.50 182 MET A O 1
ATOM 1492 N N . LEU A 1 183 ? 3.143 -3.046 -19.987 1.00 91.88 183 LEU A N 1
ATOM 1493 C CA . LEU A 1 183 ? 2.219 -2.145 -20.690 1.00 91.88 183 LEU A CA 1
ATOM 1494 C C . LEU A 1 183 ? 1.036 -1.677 -19.817 1.00 91.88 183 LEU A C 1
ATOM 1496 O O . LEU A 1 183 ? 0.501 -0.592 -20.038 1.00 91.88 183 LEU A O 1
ATOM 1500 N N . SER A 1 184 ? 0.655 -2.458 -18.801 1.00 94.00 184 SER A N 1
ATOM 1501 C CA . SER A 1 184 ? -0.485 -2.190 -17.903 1.00 94.00 184 SER A CA 1
ATOM 1502 C C . SER A 1 184 ? -0.141 -1.302 -16.691 1.00 94.00 184 SER A C 1
ATOM 1504 O O . SER A 1 184 ? -1.010 -0.968 -15.882 1.00 94.00 184 SER A O 1
ATOM 1506 N N . ARG A 1 185 ? 1.135 -0.921 -16.519 1.00 95.56 185 ARG A N 1
ATOM 1507 C CA . ARG A 1 185 ? 1.637 -0.188 -15.336 1.00 95.56 185 ARG A CA 1
ATOM 1508 C C . ARG A 1 185 ? 0.944 1.155 -15.085 1.00 95.56 185 ARG A C 1
ATOM 1510 O O . ARG A 1 185 ? 0.704 1.494 -13.929 1.00 95.56 185 ARG A O 1
ATOM 1517 N N . LYS A 1 186 ? 0.589 1.900 -16.138 1.00 94.81 186 LYS A N 1
ATOM 1518 C CA . LYS A 1 186 ? -0.097 3.203 -16.022 1.00 94.81 186 LYS A CA 1
ATOM 1519 C C . LYS A 1 186 ? -1.459 3.058 -15.335 1.00 94.81 186 LYS A C 1
ATOM 1521 O O . LYS A 1 186 ? -1.809 3.838 -14.457 1.00 94.81 186 LYS A O 1
ATOM 1526 N N . GLN A 1 187 ? -2.204 2.024 -15.706 1.00 96.50 187 GLN A N 1
ATOM 1527 C CA . GLN A 1 187 ? -3.530 1.714 -15.187 1.00 96.50 187 GLN A CA 1
ATOM 1528 C C . GLN A 1 187 ? -3.458 1.211 -13.739 1.00 96.50 187 GLN A C 1
ATOM 1530 O O . GLN A 1 187 ? -4.271 1.623 -12.917 1.00 96.50 187 GLN A O 1
ATOM 1535 N N . PHE A 1 188 ? -2.451 0.396 -13.395 1.00 97.19 188 PHE A N 1
ATOM 1536 C CA . PHE A 1 188 ? -2.178 0.016 -12.002 1.00 97.19 188 PHE A CA 1
ATOM 1537 C C . PHE A 1 188 ? -1.876 1.236 -11.113 1.00 97.19 188 PHE A C 1
ATOM 1539 O O . PHE A 1 188 ? -2.431 1.336 -10.020 1.00 97.19 188 PHE A O 1
ATOM 1546 N N . GLY A 1 189 ? -1.067 2.189 -11.593 1.00 97.06 189 GLY A N 1
ATOM 1547 C CA . GLY A 1 189 ? -0.769 3.431 -10.869 1.00 97.06 189 GLY A CA 1
ATOM 1548 C C . GLY A 1 189 ? -1.998 4.324 -10.666 1.00 97.06 189 GLY A C 1
ATOM 1549 O O . GLY A 1 189 ? -2.242 4.795 -9.558 1.00 97.06 189 GLY A O 1
ATOM 1550 N N . LEU A 1 190 ? -2.823 4.496 -11.704 1.00 97.62 190 LEU A N 1
ATOM 1551 C CA . LEU A 1 190 ? -4.062 5.280 -11.617 1.00 97.62 190 LEU A CA 1
ATOM 1552 C C . LEU A 1 190 ? -5.105 4.633 -10.686 1.00 97.62 190 LEU A C 1
ATOM 1554 O O . LEU A 1 190 ? -5.722 5.338 -9.889 1.00 97.62 190 LEU A O 1
ATOM 1558 N N . LEU A 1 191 ? -5.262 3.302 -10.716 1.00 97.94 191 LEU A N 1
ATOM 1559 C CA . LEU A 1 191 ? -6.110 2.590 -9.749 1.00 97.94 191 LEU A CA 1
ATOM 1560 C C . LEU A 1 191 ? -5.569 2.725 -8.319 1.00 97.94 191 LEU A C 1
ATOM 1562 O O . LEU A 1 191 ? -6.341 2.999 -7.404 1.00 97.94 191 LEU A O 1
ATOM 1566 N N . SER A 1 192 ? -4.254 2.585 -8.118 1.00 98.12 192 SER A N 1
ATOM 1567 C CA . SER A 1 192 ? 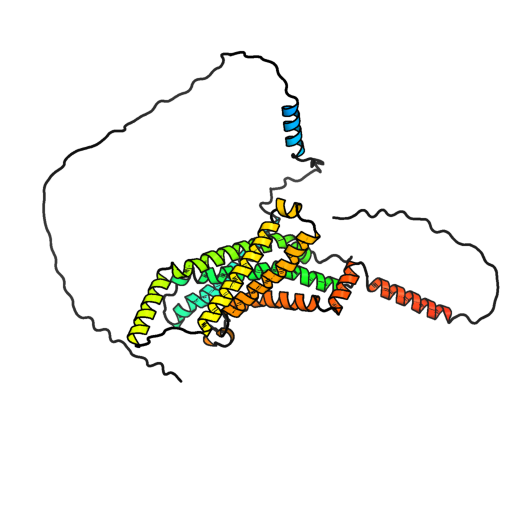-3.616 2.793 -6.812 1.00 98.12 192 SER A CA 1
ATOM 1568 C C . SER A 1 192 ? -3.917 4.189 -6.249 1.00 98.12 192 SER A C 1
ATOM 1570 O O . SER A 1 192 ? -4.398 4.302 -5.122 1.00 98.12 192 SER A O 1
ATOM 1572 N N . PHE A 1 193 ? -3.753 5.246 -7.053 1.00 98.38 193 PHE A N 1
ATOM 1573 C CA . PHE A 1 193 ? -4.078 6.619 -6.653 1.00 98.38 193 PHE A CA 1
ATOM 1574 C C . PHE A 1 193 ? -5.571 6.825 -6.335 1.00 98.38 193 PHE A C 1
ATOM 1576 O O . PHE A 1 193 ? -5.901 7.489 -5.348 1.00 98.38 193 PHE A O 1
ATOM 1583 N N . PHE A 1 194 ? -6.479 6.212 -7.103 1.00 98.25 194 PHE A N 1
ATOM 1584 C CA . PHE A 1 194 ? -7.916 6.230 -6.807 1.00 98.25 194 PHE A CA 1
ATOM 1585 C C . PHE A 1 194 ? -8.220 5.593 -5.440 1.00 98.25 194 PHE A C 1
ATOM 1587 O O . PHE A 1 194 ? -8.860 6.217 -4.591 1.00 98.25 194 PHE A O 1
ATOM 1594 N N . PHE A 1 195 ? -7.694 4.392 -5.173 1.00 98.38 195 PHE A N 1
ATOM 1595 C CA . PHE A 1 195 ? -7.863 3.728 -3.876 1.00 98.38 195 PHE A CA 1
ATOM 1596 C C . PHE A 1 195 ? -7.165 4.478 -2.724 1.00 98.38 195 PHE A C 1
ATOM 1598 O O . PHE A 1 195 ? -7.689 4.488 -1.610 1.00 98.38 195 PHE A O 1
ATOM 1605 N N . ALA A 1 196 ? -6.034 5.152 -2.976 1.00 98.31 196 ALA A N 1
ATOM 1606 C CA . ALA A 1 196 ? -5.360 6.017 -2.000 1.00 98.31 196 ALA A CA 1
ATOM 1607 C C . ALA A 1 196 ? -6.215 7.239 -1.625 1.00 98.31 196 ALA A C 1
ATOM 1609 O O . ALA A 1 196 ? -6.389 7.535 -0.444 1.00 98.31 196 ALA A O 1
ATOM 1610 N N . THR A 1 197 ? -6.796 7.912 -2.620 1.00 98.19 197 THR A N 1
ATOM 1611 C CA . THR A 1 197 ? -7.681 9.070 -2.415 1.00 98.19 197 THR A CA 1
ATOM 1612 C C . THR A 1 197 ? -8.941 8.663 -1.650 1.00 98.19 197 THR A C 1
ATOM 1614 O O . THR A 1 197 ? -9.295 9.300 -0.660 1.00 98.19 197 THR A O 1
ATOM 1617 N N . MET A 1 198 ? -9.561 7.538 -2.022 1.00 98.00 198 MET A N 1
ATOM 1618 C CA . MET A 1 198 ? -10.699 6.977 -1.285 1.00 98.00 198 MET A CA 1
ATOM 1619 C C . MET A 1 198 ? -10.338 6.641 0.171 1.00 98.00 198 MET A C 1
ATOM 1621 O O . MET A 1 198 ? -11.099 6.974 1.078 1.00 98.00 198 MET A O 1
ATOM 1625 N N . HIS A 1 199 ? -9.172 6.034 0.420 1.00 98.00 199 HIS A N 1
ATOM 1626 C CA . HIS A 1 199 ? -8.674 5.772 1.777 1.00 98.00 199 HIS A CA 1
ATOM 1627 C C . HIS A 1 199 ? -8.468 7.065 2.587 1.00 98.00 199 HIS A C 1
ATOM 1629 O O . HIS A 1 199 ? -8.833 7.118 3.765 1.00 98.00 199 HIS A O 1
ATOM 1635 N N . ALA A 1 200 ? -7.937 8.123 1.968 1.00 98.00 200 ALA A N 1
ATOM 1636 C CA . ALA A 1 200 ? -7.760 9.418 2.617 1.00 98.00 200 ALA A CA 1
ATOM 1637 C C . ALA A 1 200 ? -9.111 10.025 3.032 1.00 98.00 200 ALA A C 1
ATOM 1639 O O . ALA A 1 200 ? -9.296 10.346 4.206 1.00 98.00 200 ALA A O 1
ATOM 1640 N N . CYS A 1 201 ? -10.091 10.077 2.122 1.00 97.56 201 CYS A N 1
ATOM 1641 C CA . CYS A 1 201 ? -11.450 10.535 2.429 1.00 97.56 201 CYS A CA 1
ATOM 1642 C C . CYS A 1 201 ? -12.091 9.717 3.565 1.00 97.56 201 CYS A C 1
ATOM 1644 O O . CYS A 1 201 ? -12.557 10.284 4.553 1.00 97.56 201 CYS A O 1
ATOM 1646 N N . TYR A 1 202 ? -12.055 8.381 3.478 1.00 96.75 202 TYR A N 1
ATOM 1647 C CA . TYR A 1 202 ? -12.618 7.500 4.509 1.00 96.75 202 TYR A CA 1
ATOM 1648 C C . TYR A 1 202 ? -11.950 7.681 5.877 1.00 96.75 202 TYR A C 1
ATOM 1650 O O . TYR A 1 202 ? -12.630 7.572 6.899 1.00 96.75 202 TYR A O 1
ATOM 1658 N N . SER A 1 203 ? -10.647 7.972 5.908 1.00 96.38 203 SER A N 1
ATOM 1659 C CA . SER A 1 203 ? -9.889 8.221 7.139 1.00 96.38 203 SER A CA 1
ATOM 1660 C C . SER A 1 203 ? -10.215 9.587 7.749 1.00 96.38 203 SER A C 1
ATOM 1662 O O . SER A 1 203 ? -10.497 9.661 8.945 1.00 96.38 203 SER A O 1
ATOM 1664 N N . LEU A 1 204 ? -10.280 10.648 6.936 1.00 95.75 204 LEU A N 1
ATOM 1665 C CA . LEU A 1 204 ? -10.679 11.994 7.373 1.00 95.75 204 LEU A CA 1
ATOM 1666 C C . LEU A 1 204 ? -12.107 12.023 7.948 1.00 95.75 204 LEU A C 1
ATOM 1668 O O . LEU A 1 204 ? -12.387 12.773 8.880 1.00 95.75 204 LEU A O 1
ATOM 1672 N N . CYS A 1 205 ? -13.003 11.150 7.477 1.00 94.88 205 CYS A N 1
ATOM 1673 C CA . CYS A 1 205 ? -14.355 11.021 8.025 1.00 94.88 205 CYS A CA 1
ATOM 1674 C C . CYS A 1 205 ? -14.439 10.349 9.416 1.00 94.88 205 CYS A C 1
ATOM 1676 O O . CYS A 1 205 ? -15.527 10.320 9.994 1.00 94.88 205 CYS A O 1
ATOM 1678 N N . TYR A 1 206 ? -13.357 9.806 9.998 1.00 92.25 206 TYR A N 1
ATOM 1679 C CA . TYR A 1 206 ? -13.411 9.074 11.282 1.00 92.25 206 TYR A CA 1
ATOM 1680 C C . TYR A 1 206 ? -14.068 9.832 12.457 1.00 92.25 206 TYR A C 1
ATOM 1682 O O . TYR A 1 206 ? -14.966 9.237 13.073 1.00 92.25 206 TYR A O 1
ATOM 1690 N N . PRO A 1 207 ? -13.685 11.087 12.784 1.00 93.56 207 PRO A N 1
ATOM 1691 C CA . PRO A 1 207 ? -14.269 11.839 13.902 1.00 93.56 207 PRO A CA 1
ATOM 1692 C C . PRO A 1 207 ? -15.720 12.289 13.660 1.00 93.56 207 PRO A C 1
ATOM 1694 O O . PRO A 1 207 ? -16.466 12.528 14.613 1.00 93.56 207 PRO A O 1
ATOM 1697 N N . MET A 1 208 ? -16.168 12.357 12.402 1.00 93.25 208 MET A N 1
ATOM 1698 C CA . MET A 1 208 ? -17.545 12.736 12.060 1.00 93.25 208 MET A CA 1
ATOM 1699 C C . MET A 1 208 ? -18.573 11.687 12.528 1.00 93.25 208 MET A C 1
ATOM 1701 O O . MET A 1 208 ? -19.720 12.022 12.826 1.00 93.25 208 MET A O 1
ATOM 1705 N N . ARG A 1 209 ? -18.166 10.414 12.630 1.00 94.38 209 ARG A N 1
ATOM 1706 C CA . ARG A 1 209 ? -19.057 9.268 12.877 1.00 94.38 209 ARG A CA 1
ATOM 1707 C C . ARG A 1 209 ? -19.640 9.267 14.290 1.00 94.38 209 ARG A C 1
ATOM 1709 O O . ARG A 1 209 ? -18.905 9.313 15.277 1.00 94.38 209 ARG A O 1
ATOM 1716 N N . ARG A 1 210 ? -20.955 9.038 14.402 1.00 94.75 210 ARG A N 1
ATOM 1717 C CA . ARG A 1 210 ? -21.659 8.840 15.688 1.00 94.75 210 ARG A CA 1
ATOM 1718 C C . ARG A 1 210 ? -21.002 7.757 16.559 1.00 94.75 210 ARG A C 1
ATOM 1720 O O . ARG A 1 210 ? -20.801 7.978 17.747 1.00 94.75 210 ARG A O 1
ATOM 1727 N N . SER A 1 211 ? -20.569 6.641 15.966 1.00 92.69 211 SER A N 1
ATOM 1728 C CA . SER A 1 211 ? -19.881 5.547 16.673 1.00 92.69 211 SER A CA 1
ATOM 1729 C C . SER A 1 211 ? -18.508 5.921 17.251 1.00 92.69 211 SER A C 1
ATOM 1731 O O . SER A 1 211 ? -18.064 5.274 18.197 1.00 92.69 211 SER A O 1
ATOM 1733 N N . TYR A 1 212 ? -17.839 6.960 16.734 1.00 93.06 212 TYR A N 1
ATOM 1734 C CA . TYR A 1 212 ? -16.639 7.515 17.367 1.00 93.06 212 TYR A CA 1
ATOM 1735 C C . TYR A 1 212 ? -17.009 8.464 18.513 1.00 93.06 212 TYR A C 1
ATOM 1737 O O . TYR A 1 212 ? -16.461 8.339 19.604 1.00 93.06 212 TYR A O 1
ATOM 1745 N N . ARG A 1 213 ? -18.008 9.337 18.308 1.00 95.06 213 ARG A N 1
ATOM 1746 C CA . ARG A 1 213 ? -18.507 10.264 19.342 1.00 95.06 213 ARG A CA 1
ATOM 1747 C C . ARG A 1 213 ? -18.972 9.532 20.608 1.00 95.06 213 ARG A C 1
ATOM 1749 O O . ARG A 1 213 ? -18.580 9.924 21.700 1.00 95.06 213 ARG A O 1
ATOM 1756 N N . TYR A 1 214 ? -19.724 8.434 20.478 1.00 95.19 214 TYR A N 1
ATOM 1757 C CA . TYR A 1 214 ? -20.132 7.627 21.637 1.00 95.19 214 TYR A CA 1
ATOM 1758 C C . TYR A 1 214 ? -18.950 6.951 22.353 1.00 95.19 214 TYR A C 1
ATOM 1760 O O . TYR A 1 214 ? -18.958 6.860 23.576 1.00 95.19 214 TYR A O 1
ATOM 1768 N N . LYS A 1 215 ? -17.905 6.521 21.629 1.00 93.81 215 LYS A N 1
ATOM 1769 C CA . LYS A 1 215 ? -16.689 5.982 22.267 1.00 93.81 215 LYS A CA 1
ATOM 1770 C C . LYS A 1 215 ? -15.921 7.059 23.027 1.00 93.81 215 LYS A C 1
ATOM 1772 O O . LYS A 1 215 ? -15.530 6.804 24.159 1.00 93.81 215 LYS A O 1
ATOM 1777 N N . LEU A 1 216 ? -15.787 8.256 22.454 1.00 94.88 216 LEU A N 1
ATOM 1778 C CA . LEU A 1 216 ? -15.158 9.399 23.116 1.00 94.88 216 LEU A CA 1
ATOM 1779 C C . LEU A 1 216 ? -15.883 9.769 24.420 1.00 94.88 216 LEU A C 1
ATOM 1781 O O . LEU A 1 216 ? -15.242 9.837 25.461 1.00 94.88 216 LEU A O 1
ATOM 1785 N N . LEU A 1 217 ? -17.215 9.904 24.385 1.00 96.06 217 LEU A N 1
ATOM 1786 C CA . LEU A 1 217 ? -18.028 10.176 25.579 1.00 96.06 217 LEU A CA 1
ATOM 1787 C C . LEU A 1 217 ? -17.865 9.091 26.657 1.00 96.06 217 LEU A C 1
ATOM 1789 O O . LEU A 1 217 ? -17.669 9.412 27.829 1.00 96.06 217 LEU A O 1
ATOM 1793 N N . ASN A 1 218 ? -17.881 7.812 26.265 1.00 96.31 218 ASN A N 1
ATOM 1794 C CA . ASN A 1 218 ? -17.677 6.702 27.197 1.00 96.31 218 ASN A CA 1
ATOM 1795 C C . ASN A 1 218 ? -16.269 6.715 27.817 1.00 96.31 218 ASN A C 1
ATOM 1797 O O . ASN A 1 218 ? -16.139 6.448 29.010 1.00 96.31 218 ASN A O 1
ATOM 1801 N N . TRP A 1 219 ? -15.228 7.047 27.045 1.00 95.25 219 TRP A N 1
ATOM 1802 C CA . TRP A 1 219 ? -13.861 7.179 27.558 1.00 95.25 219 TRP A CA 1
ATOM 1803 C C . TRP A 1 219 ? -13.720 8.361 28.523 1.00 95.25 219 TRP A C 1
ATOM 1805 O O . TRP A 1 219 ? -13.169 8.176 29.604 1.00 95.25 219 TRP A O 1
ATOM 1815 N N . SER A 1 220 ? -14.277 9.534 28.203 1.00 94.50 220 SER A N 1
ATOM 1816 C CA . SER A 1 220 ? -14.274 10.692 29.109 1.00 94.50 220 SER A CA 1
ATOM 1817 C C . SER A 1 220 ? -15.016 10.400 30.419 1.00 94.50 220 SER A C 1
ATOM 1819 O O . SER A 1 220 ? -14.501 10.693 31.496 1.00 94.50 220 SER A O 1
ATOM 1821 N N . TYR A 1 221 ? -16.184 9.750 30.359 1.00 95.38 221 TYR A N 1
ATOM 1822 C CA . TYR A 1 221 ? -16.915 9.329 31.559 1.00 95.38 221 TYR A CA 1
ATOM 1823 C C . TYR A 1 221 ? -16.119 8.313 32.399 1.00 95.38 221 TYR A C 1
ATOM 1825 O O . TYR A 1 221 ? -16.059 8.429 33.623 1.00 95.38 221 TYR A O 1
ATOM 1833 N N . GLN A 1 222 ? -15.465 7.337 31.758 1.00 94.88 222 GLN A N 1
ATOM 1834 C CA . GLN A 1 222 ? -14.607 6.364 32.443 1.00 94.88 222 GLN A CA 1
ATOM 1835 C C . GLN A 1 222 ? -13.377 7.018 33.086 1.00 94.88 222 GLN A C 1
ATOM 1837 O O . GLN A 1 222 ? -13.042 6.664 34.212 1.00 94.88 222 GLN A O 1
ATOM 1842 N N . GLN A 1 223 ? -12.745 7.985 32.416 1.00 94.06 223 GLN A N 1
ATOM 1843 C CA . GLN A 1 223 ? -11.605 8.745 32.935 1.00 94.06 223 GLN A CA 1
ATOM 1844 C C . GLN A 1 223 ? -11.978 9.517 34.210 1.00 94.06 223 GLN A C 1
ATOM 1846 O O . GLN A 1 223 ? -11.306 9.370 35.232 1.00 94.06 223 GLN A O 1
ATOM 1851 N N . VAL A 1 224 ? -13.076 10.283 34.174 1.00 95.56 224 VAL A N 1
ATOM 1852 C CA . VAL A 1 224 ? -13.579 11.036 35.339 1.00 95.56 224 VAL A CA 1
ATOM 1853 C C . VAL A 1 224 ? -13.938 10.083 36.482 1.00 95.56 224 VAL A C 1
ATOM 1855 O O . VAL A 1 224 ? -13.528 10.299 37.619 1.00 95.56 224 VAL A O 1
ATOM 1858 N N . LYS A 1 225 ? -14.612 8.964 36.185 1.00 95.81 225 LYS A N 1
ATOM 1859 C CA . LYS A 1 225 ? -14.950 7.925 37.174 1.00 95.81 225 LYS A CA 1
ATOM 1860 C C . LYS A 1 225 ? -13.726 7.217 37.782 1.00 95.81 225 LYS A C 1
ATOM 1862 O O . LYS A 1 225 ? -13.847 6.608 38.840 1.00 95.81 225 LYS A O 1
ATOM 1867 N N . GLN A 1 226 ? -12.566 7.281 37.128 1.00 95.31 226 GLN A N 1
ATOM 1868 C CA . GLN A 1 226 ? -11.289 6.753 37.622 1.00 95.31 226 GLN A CA 1
ATOM 1869 C C . GLN A 1 226 ? -10.429 7.814 38.332 1.00 95.31 226 GLN A C 1
ATOM 1871 O O . GLN A 1 226 ? -9.334 7.484 38.778 1.00 95.31 226 GLN A O 1
ATOM 1876 N N . GLY A 1 227 ? -10.881 9.073 38.423 1.00 94.31 227 GLY A N 1
ATOM 1877 C CA . GLY A 1 227 ? -10.103 10.171 39.010 1.00 94.31 227 GLY A CA 1
ATOM 1878 C C . GLY A 1 227 ? -8.831 10.525 38.228 1.00 94.31 227 GLY A C 1
ATOM 1879 O O . GLY A 1 227 ? -7.916 11.126 38.782 1.00 94.31 227 GLY A O 1
ATOM 1880 N N . LYS A 1 228 ? -8.729 10.128 36.951 1.00 92.81 228 LYS A N 1
ATOM 1881 C CA . LYS A 1 228 ? -7.511 10.310 36.152 1.00 92.81 228 LYS A CA 1
ATOM 1882 C C . LYS A 1 228 ? -7.514 11.676 35.462 1.00 92.81 228 LYS A C 1
ATOM 1884 O O . LYS A 1 228 ? -8.114 11.834 34.403 1.00 92.81 228 LYS A O 1
ATOM 1889 N N . GLU A 1 229 ? -6.801 12.640 36.035 1.00 89.19 229 GLU A N 1
ATOM 1890 C CA . GLU A 1 229 ? -6.720 14.017 35.524 1.00 89.19 229 GLU A CA 1
ATOM 1891 C C . GLU A 1 229 ? -6.185 14.085 34.082 1.00 89.19 229 GLU A C 1
ATOM 1893 O O . GLU A 1 229 ? -6.879 14.554 33.181 1.00 89.19 229 GLU A O 1
ATOM 1898 N N . ASN A 1 230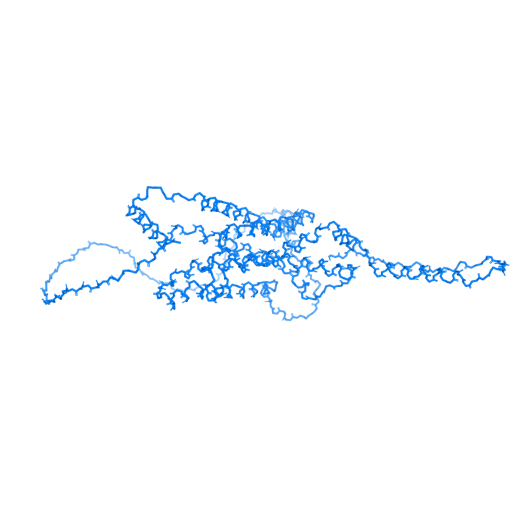 ? -4.980 13.559 33.834 1.00 89.50 230 ASN A N 1
ATOM 1899 C CA . ASN A 1 230 ? -4.330 13.623 32.524 1.00 89.50 230 ASN A CA 1
ATOM 1900 C C . ASN A 1 230 ? -4.442 12.295 31.750 1.00 89.50 230 ASN A C 1
ATOM 1902 O O . ASN A 1 230 ? -3.999 11.249 32.226 1.00 89.50 230 ASN A O 1
ATOM 1906 N N . ALA A 1 231 ? -4.989 12.341 30.531 1.00 91.00 231 ALA A N 1
ATOM 1907 C CA . ALA A 1 231 ? -5.121 11.200 29.618 1.00 91.00 231 ALA A CA 1
ATOM 1908 C C . ALA A 1 231 ? -4.000 11.079 28.563 1.00 91.00 231 ALA A C 1
ATOM 1910 O O . ALA A 1 231 ? -4.035 10.145 27.764 1.00 91.00 231 ALA A O 1
ATOM 1911 N N . TRP A 1 232 ? -3.027 11.995 28.546 1.00 93.06 232 TRP A N 1
ATOM 1912 C CA . TRP A 1 232 ? -1.932 12.035 27.572 1.00 93.06 232 TRP A CA 1
ATOM 1913 C C . TRP A 1 232 ? -1.069 10.761 27.577 1.00 93.06 232 TRP A C 1
ATOM 1915 O O . TRP A 1 232 ? -0.747 10.215 28.634 1.00 93.06 232 TRP A O 1
ATOM 1925 N N . ILE A 1 233 ? -0.676 10.296 26.384 1.00 93.69 233 ILE A N 1
ATOM 1926 C CA . ILE A 1 233 ? 0.216 9.145 26.179 1.00 93.69 233 ILE A CA 1
ATOM 1927 C C . ILE A 1 233 ? 1.208 9.498 25.063 1.00 93.69 233 ILE A C 1
ATOM 1929 O O . ILE A 1 233 ? 0.914 9.344 23.878 1.00 93.69 233 ILE A O 1
ATOM 1933 N N . GLU A 1 234 ? 2.398 9.950 25.460 1.00 93.88 234 GLU A N 1
ATOM 1934 C CA . GLU A 1 234 ? 3.457 10.489 24.591 1.00 93.88 234 GLU A CA 1
ATOM 1935 C C . GLU A 1 234 ? 3.702 9.646 23.323 1.00 93.88 234 GLU A C 1
ATOM 1937 O O . GLU A 1 234 ? 3.570 10.128 22.198 1.00 93.88 234 GLU A O 1
ATOM 1942 N N . HIS A 1 235 ? 3.988 8.350 23.481 1.00 92.88 235 HIS A N 1
ATOM 1943 C CA . HIS A 1 235 ? 4.298 7.462 22.353 1.00 92.88 235 HIS A CA 1
ATOM 1944 C C . HIS A 1 235 ? 3.109 7.200 21.412 1.00 92.88 235 HIS A C 1
ATOM 1946 O O . HIS A 1 235 ? 3.319 6.946 20.225 1.00 92.88 235 HIS A O 1
ATOM 1952 N N . ASP A 1 236 ? 1.867 7.258 21.906 1.00 91.88 236 ASP A N 1
ATOM 1953 C CA . ASP A 1 236 ? 0.680 7.112 21.056 1.00 91.88 236 ASP A CA 1
ATOM 1954 C C . ASP A 1 236 ? 0.457 8.362 20.191 1.00 91.88 236 ASP A C 1
ATOM 1956 O O . ASP A 1 236 ? 0.051 8.213 19.034 1.00 91.88 236 ASP A O 1
ATOM 1960 N N . VAL A 1 237 ? 0.771 9.553 20.723 1.00 96.31 237 VAL A N 1
ATOM 1961 C CA . VAL A 1 237 ? 0.735 10.838 20.002 1.00 96.31 237 VAL A CA 1
ATOM 1962 C C . VAL A 1 237 ? 1.832 10.886 18.939 1.00 96.31 237 VAL A C 1
ATOM 1964 O O . VAL A 1 237 ? 1.514 11.034 17.762 1.00 96.31 237 VAL A O 1
ATOM 1967 N N . TRP A 1 238 ? 3.101 10.652 19.302 1.00 96.69 238 TRP A N 1
ATOM 1968 C CA . TRP A 1 238 ? 4.210 10.628 18.333 1.00 96.69 238 TRP A CA 1
ATOM 1969 C C . TRP A 1 238 ? 3.958 9.668 17.173 1.00 96.69 238 TRP A C 1
ATOM 1971 O O . TRP A 1 238 ? 4.170 10.022 16.013 1.00 96.69 238 TRP A O 1
ATOM 1981 N N . ARG A 1 239 ? 3.447 8.464 17.462 1.00 95.88 239 ARG A N 1
ATOM 1982 C CA . ARG A 1 239 ? 3.044 7.522 16.415 1.00 95.88 239 ARG A CA 1
ATOM 1983 C C . ARG A 1 239 ? 2.011 8.150 15.475 1.00 95.88 239 ARG A C 1
ATOM 1985 O O . ARG A 1 239 ? 2.170 8.030 14.261 1.00 95.88 239 ARG A O 1
ATOM 1992 N N . MET A 1 240 ? 0.960 8.762 16.028 1.00 95.19 240 MET A N 1
ATOM 1993 C CA . MET A 1 240 ? -0.154 9.356 15.281 1.00 95.19 240 MET A CA 1
ATOM 1994 C C . MET A 1 240 ? 0.334 10.431 14.303 1.00 95.19 240 MET A C 1
ATOM 1996 O O . MET A 1 240 ? 0.106 10.301 13.101 1.00 95.19 240 MET A O 1
ATOM 2000 N N . GLU A 1 241 ? 1.076 11.422 14.799 1.00 97.25 241 GLU A N 1
ATOM 2001 C CA . GLU A 1 241 ? 1.561 12.547 13.992 1.00 97.25 241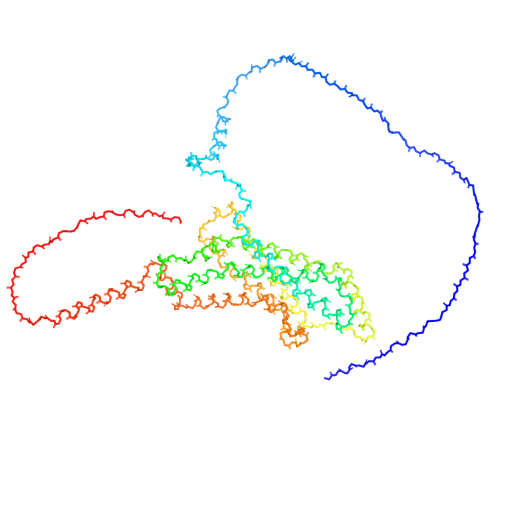 GLU A CA 1
ATOM 2002 C C . GLU A 1 241 ? 2.517 12.090 12.881 1.00 97.25 241 GLU A C 1
ATOM 2004 O O . GLU A 1 241 ? 2.367 12.484 11.719 1.00 97.25 241 GLU A O 1
ATOM 2009 N N . ILE A 1 242 ? 3.457 11.186 13.196 1.00 97.62 242 ILE A N 1
ATOM 2010 C CA . ILE A 1 242 ? 4.425 10.679 12.213 1.00 97.62 242 ILE A CA 1
ATOM 2011 C C . ILE A 1 242 ? 3.713 9.918 11.085 1.00 97.62 242 ILE A C 1
ATOM 2013 O O . ILE A 1 242 ? 3.967 10.208 9.912 1.00 97.62 242 ILE A O 1
ATOM 2017 N N . TYR A 1 243 ? 2.820 8.957 11.381 1.00 96.88 243 TYR A N 1
ATOM 2018 C CA . TYR A 1 243 ? 2.194 8.190 10.292 1.00 96.88 243 TYR A CA 1
ATOM 2019 C C . TYR A 1 243 ? 1.195 9.026 9.483 1.00 96.88 243 TYR A C 1
ATOM 2021 O O . TYR A 1 243 ? 1.094 8.813 8.274 1.00 96.88 243 TYR A O 1
ATOM 2029 N N . ILE A 1 244 ? 0.491 9.990 10.090 1.00 97.38 244 ILE A N 1
ATOM 2030 C CA . ILE A 1 244 ? -0.396 10.903 9.349 1.00 97.38 244 ILE A CA 1
ATOM 2031 C C . ILE A 1 244 ? 0.420 11.758 8.376 1.00 97.38 244 ILE A C 1
ATOM 2033 O O . ILE A 1 244 ? 0.112 11.768 7.184 1.00 97.38 244 ILE A O 1
ATOM 2037 N N . SER A 1 245 ? 1.498 12.393 8.846 1.00 98.06 245 SER A N 1
ATOM 2038 C CA . SER A 1 245 ? 2.382 13.216 8.010 1.00 98.06 245 SER A CA 1
ATOM 2039 C C . SER A 1 245 ? 2.959 12.423 6.826 1.00 98.06 245 SER A C 1
ATOM 2041 O O . SER A 1 245 ? 2.833 12.836 5.670 1.00 98.06 245 SER A O 1
ATOM 2043 N N . LEU A 1 246 ? 3.474 11.212 7.075 1.00 98.00 246 LEU A N 1
ATOM 2044 C CA . LEU A 1 246 ? 3.953 10.307 6.020 1.00 98.00 246 LEU A CA 1
ATOM 2045 C C 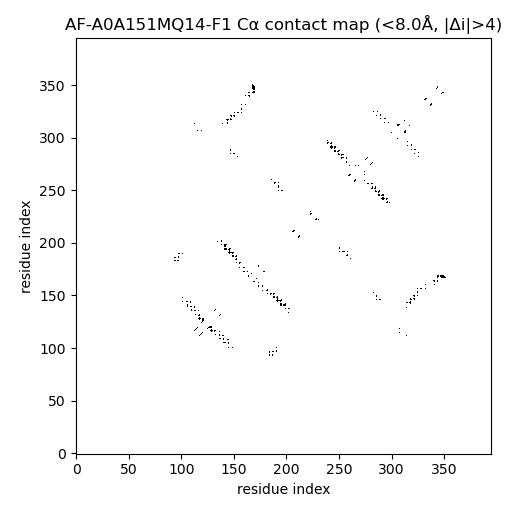. LEU A 1 246 ? 2.853 9.893 5.028 1.00 98.00 246 LEU A C 1
ATOM 2047 O O . LEU A 1 246 ? 3.130 9.735 3.839 1.00 98.00 246 LEU A O 1
ATOM 2051 N N . GLY A 1 247 ? 1.612 9.728 5.496 1.00 97.56 247 GLY A N 1
ATOM 2052 C CA . GLY A 1 247 ? 0.459 9.419 4.648 1.00 97.56 247 GLY A CA 1
ATOM 2053 C C . GLY A 1 247 ? 0.089 10.575 3.717 1.00 97.56 247 GLY A C 1
ATOM 2054 O O . GLY A 1 247 ? -0.144 10.353 2.529 1.00 97.56 247 GLY A O 1
ATOM 2055 N N . ILE A 1 248 ? 0.106 11.810 4.230 1.00 98.06 248 ILE A N 1
ATOM 2056 C CA . ILE A 1 248 ? -0.141 13.033 3.449 1.00 98.06 248 ILE A CA 1
ATOM 2057 C C . ILE A 1 248 ? 0.952 13.218 2.388 1.00 98.06 248 ILE A C 1
ATOM 2059 O O . ILE A 1 248 ? 0.639 13.413 1.213 1.00 98.06 248 ILE A O 1
ATOM 2063 N N . LEU A 1 249 ? 2.228 13.081 2.769 1.00 98.06 249 LEU A N 1
ATOM 2064 C CA . LEU A 1 249 ? 3.360 13.162 1.838 1.00 98.06 249 LEU A CA 1
ATOM 2065 C C . LEU A 1 249 ? 3.306 12.057 0.770 1.00 98.06 249 LEU A C 1
ATOM 2067 O O . LEU A 1 249 ? 3.510 12.332 -0.412 1.00 98.06 249 LEU A O 1
ATOM 2071 N N . GLY A 1 250 ? 2.975 10.821 1.157 1.00 97.75 250 GLY A N 1
ATOM 2072 C CA . GLY A 1 250 ? 2.770 9.713 0.223 1.00 97.75 250 GLY A CA 1
ATOM 2073 C C . GLY A 1 250 ? 1.650 9.994 -0.786 1.00 97.75 250 GLY A C 1
ATOM 2074 O O . GLY A 1 250 ? 1.850 9.822 -1.987 1.00 97.75 250 GLY A O 1
ATOM 2075 N N . LEU A 1 251 ? 0.499 10.498 -0.327 1.00 98.00 251 LEU A N 1
ATOM 2076 C CA . LEU A 1 251 ? -0.628 10.853 -1.196 1.00 98.00 251 LEU A CA 1
ATOM 2077 C C . LEU A 1 251 ? -0.291 12.011 -2.148 1.00 98.00 251 LEU A C 1
ATOM 2079 O O . LEU A 1 251 ? -0.627 11.934 -3.329 1.00 98.00 251 LEU A O 1
ATOM 2083 N N . ALA A 1 252 ? 0.409 13.047 -1.675 1.00 97.94 252 ALA A N 1
ATOM 2084 C CA . ALA A 1 252 ? 0.865 14.156 -2.515 1.00 97.94 252 ALA A CA 1
ATOM 2085 C C . ALA A 1 252 ? 1.815 13.674 -3.629 1.00 97.94 252 ALA A C 1
ATOM 2087 O O . ALA A 1 252 ? 1.679 14.067 -4.788 1.00 97.94 252 ALA A O 1
ATOM 2088 N N . MET A 1 253 ? 2.722 12.747 -3.309 1.00 97.50 253 MET A N 1
ATOM 2089 C CA . MET A 1 253 ? 3.602 12.116 -4.296 1.00 97.50 253 MET A CA 1
ATOM 2090 C C . MET A 1 253 ? 2.820 11.270 -5.315 1.00 97.50 253 MET A C 1
ATOM 2092 O O . MET A 1 253 ? 3.094 11.354 -6.513 1.00 97.50 253 MET A O 1
ATOM 2096 N N . LEU A 1 254 ? 1.804 10.510 -4.881 1.00 97.69 254 LEU A N 1
ATOM 2097 C CA . LEU A 1 254 ? 0.905 9.784 -5.791 1.00 97.69 254 LEU A CA 1
ATOM 2098 C C . LEU A 1 254 ? 0.094 10.728 -6.695 1.00 97.69 254 LEU A C 1
ATOM 2100 O O . LEU A 1 254 ? -0.093 10.420 -7.872 1.00 97.69 254 LEU A O 1
ATOM 2104 N N . ALA A 1 255 ? -0.333 11.889 -6.191 1.00 98.00 255 ALA A N 1
ATOM 2105 C CA . ALA A 1 255 ? -1.034 12.892 -6.990 1.00 98.00 255 ALA A CA 1
ATOM 2106 C C . ALA A 1 255 ? -0.150 13.437 -8.127 1.00 98.00 255 ALA A C 1
ATOM 2108 O O . ALA A 1 255 ? -0.612 13.532 -9.261 1.00 98.00 255 ALA A O 1
ATOM 2109 N N . ILE A 1 256 ? 1.140 13.699 -7.878 1.00 97.50 256 ILE A N 1
ATOM 2110 C CA . ILE A 1 256 ? 2.094 14.123 -8.924 1.00 97.50 256 ILE A CA 1
ATOM 2111 C C . ILE A 1 256 ? 2.259 13.034 -10.002 1.00 97.50 256 ILE A C 1
ATOM 2113 O O . ILE A 1 256 ? 2.282 13.336 -11.199 1.00 97.50 256 ILE A O 1
ATOM 2117 N N . LEU A 1 257 ? 2.315 11.756 -9.608 1.00 96.69 257 LEU A N 1
ATOM 2118 C CA . LEU A 1 257 ? 2.390 10.619 -10.540 1.00 96.69 257 LEU A CA 1
ATOM 2119 C C . LEU A 1 257 ? 1.110 10.462 -11.382 1.00 96.69 257 LEU A C 1
ATOM 2121 O O . LEU A 1 257 ? 1.188 10.105 -12.562 1.00 96.69 257 LEU A O 1
ATOM 2125 N N . ALA A 1 258 ? -0.058 10.749 -10.802 1.00 96.56 258 ALA A N 1
ATOM 2126 C CA . ALA A 1 258 ? -1.346 10.723 -11.493 1.00 96.56 258 ALA A CA 1
ATOM 2127 C C . ALA A 1 258 ? -1.520 11.917 -12.451 1.00 96.56 258 ALA A C 1
ATOM 2129 O O . ALA A 1 258 ? -1.901 11.724 -13.604 1.00 96.56 258 ALA A O 1
ATOM 2130 N N . VAL A 1 259 ? -1.162 13.132 -12.025 1.00 96.88 259 VAL A N 1
ATOM 2131 C CA . VAL A 1 259 ? -1.203 14.348 -12.858 1.00 96.88 259 VAL A CA 1
ATOM 2132 C C . VAL A 1 259 ? -0.250 14.225 -14.050 1.00 96.88 259 VAL A C 1
ATOM 2134 O O . VAL A 1 259 ? -0.658 14.424 -15.190 1.00 96.88 259 VAL A O 1
ATOM 2137 N N . THR A 1 260 ? 0.990 13.775 -13.836 1.00 95.31 260 THR A N 1
ATOM 2138 C CA . THR A 1 260 ? 1.940 13.525 -14.943 1.00 95.31 260 THR A CA 1
ATOM 2139 C C . THR A 1 260 ? 1.586 12.310 -15.810 1.00 95.31 260 THR A C 1
ATOM 2141 O O . THR A 1 260 ? 2.198 12.107 -16.855 1.00 95.31 260 THR A O 1
ATOM 2144 N N . SER A 1 261 ? 0.565 11.528 -15.436 1.00 93.38 261 SER A N 1
ATOM 2145 C CA . SER A 1 261 ? -0.021 10.490 -16.294 1.00 93.38 261 SER A CA 1
ATOM 2146 C C . SER A 1 261 ? -1.077 11.031 -17.273 1.00 93.38 261 SER A C 1
ATOM 2148 O O . SER A 1 261 ? -1.493 10.291 -18.172 1.00 93.38 261 SER A O 1
ATOM 2150 N N . VAL A 1 262 ? -1.514 12.289 -17.156 1.00 94.44 262 VAL A N 1
ATOM 2151 C CA . VAL A 1 262 ? -2.418 12.934 -18.126 1.00 94.44 262 VAL A CA 1
ATOM 2152 C C . VAL A 1 262 ? -1.664 13.180 -19.447 1.00 94.44 262 VAL A C 1
ATOM 2154 O O . VAL A 1 262 ? -0.537 13.674 -19.394 1.00 94.44 262 VAL A O 1
ATOM 2157 N N . PRO A 1 263 ? -2.226 12.856 -20.634 1.00 92.69 263 PRO A N 1
ATOM 2158 C CA . PRO A 1 263 ? -1.499 12.955 -21.904 1.00 92.69 263 PRO A CA 1
ATOM 2159 C C . PRO A 1 263 ? -0.895 14.335 -22.190 1.00 92.69 263 PRO A C 1
ATOM 2161 O O . PRO A 1 263 ? 0.281 14.405 -22.522 1.00 92.69 263 PRO A O 1
ATOM 2164 N N . SER A 1 264 ? -1.644 15.425 -21.998 1.00 94.31 264 SER A N 1
ATOM 2165 C CA . SER A 1 264 ? -1.163 16.794 -22.258 1.00 94.31 264 SER A CA 1
ATOM 2166 C C . SER A 1 264 ? 0.110 17.144 -21.477 1.00 94.31 264 SER A C 1
ATOM 2168 O O . SER A 1 264 ? 1.043 17.713 -22.035 1.00 94.31 264 SER A O 1
ATOM 2170 N N . ILE A 1 265 ? 0.191 16.735 -20.209 1.00 94.00 265 ILE A N 1
ATOM 2171 C CA . ILE A 1 265 ? 1.377 16.930 -19.363 1.00 94.00 265 ILE A CA 1
ATOM 2172 C C . ILE A 1 265 ? 2.480 15.937 -19.759 1.00 94.00 265 ILE A C 1
ATOM 2174 O O . ILE A 1 265 ? 3.639 16.317 -19.908 1.00 94.00 265 ILE A O 1
ATOM 2178 N N . SER A 1 266 ? 2.122 14.674 -20.006 1.00 92.75 266 SER A N 1
ATOM 2179 C CA . SER A 1 266 ? 3.058 13.618 -20.417 1.00 92.75 266 SER A CA 1
ATOM 2180 C C . SER A 1 266 ? 3.728 13.866 -21.776 1.00 92.75 266 SER A C 1
ATOM 2182 O O . SER A 1 266 ? 4.790 13.295 -22.009 1.00 92.75 266 SER A O 1
ATOM 2184 N N . HIS A 1 267 ? 3.124 14.664 -22.663 1.00 93.75 267 HIS A N 1
ATOM 2185 C CA . HIS A 1 267 ? 3.698 15.068 -23.954 1.00 93.75 267 HIS A CA 1
ATOM 2186 C C . HIS A 1 267 ? 4.490 16.386 -23.887 1.00 93.75 267 HIS A C 1
ATOM 2188 O O . HIS A 1 267 ? 5.251 16.669 -24.806 1.00 93.75 267 HIS A O 1
ATOM 2194 N N . SER A 1 268 ? 4.337 17.168 -22.813 1.00 96.00 268 SER A N 1
ATOM 2195 C CA . SER A 1 268 ? 5.079 18.418 -22.580 1.00 96.00 268 SER A CA 1
ATOM 2196 C C . SER A 1 268 ? 6.438 18.187 -21.892 1.00 96.00 268 SER A C 1
ATOM 2198 O O . SER A 1 268 ? 7.375 18.962 -22.062 1.00 96.00 268 SER A O 1
ATOM 2200 N N . LEU A 1 269 ? 6.574 17.091 -21.135 1.00 94.31 269 LEU A N 1
ATOM 2201 C CA . LEU A 1 269 ? 7.809 16.718 -20.437 1.00 94.31 269 LEU A CA 1
ATOM 2202 C C . LEU A 1 269 ? 8.797 15.974 -21.346 1.00 94.31 269 LEU A C 1
ATOM 2204 O O . LEU A 1 269 ? 8.409 15.097 -22.120 1.00 94.31 269 LEU A O 1
ATOM 2208 N N . THR A 1 270 ? 10.100 16.211 -21.168 1.00 96.75 270 THR A N 1
ATOM 2209 C CA . THR A 1 270 ? 11.120 15.359 -21.794 1.00 96.75 270 THR A CA 1
ATOM 2210 C C . THR A 1 270 ? 11.091 13.949 -21.196 1.00 96.75 270 THR A C 1
ATOM 2212 O O . THR A 1 270 ? 10.744 13.741 -20.027 1.00 96.75 270 THR A O 1
ATOM 2215 N N . TRP A 1 271 ? 11.555 12.951 -21.958 1.00 93.25 271 TRP A N 1
ATOM 2216 C CA . TRP A 1 271 ? 11.659 11.570 -21.465 1.00 93.25 271 TRP A CA 1
ATOM 2217 C C . TRP A 1 271 ? 12.485 11.457 -20.171 1.00 93.25 271 TRP A C 1
ATOM 2219 O O . TRP A 1 271 ? 12.179 10.633 -19.309 1.00 93.25 271 TRP A O 1
ATOM 2229 N N . ARG A 1 272 ? 13.510 12.307 -19.999 1.00 94.81 272 ARG A N 1
ATOM 2230 C CA . ARG A 1 272 ? 14.345 12.354 -18.789 1.00 94.81 272 ARG A CA 1
ATOM 2231 C C . ARG A 1 272 ? 13.539 12.781 -17.561 1.00 94.81 272 ARG A C 1
ATOM 2233 O O . ARG A 1 272 ? 13.682 12.154 -16.513 1.00 94.81 272 ARG A O 1
ATOM 2240 N N . GLU A 1 273 ? 12.706 13.809 -17.684 1.00 95.88 273 GLU A N 1
ATOM 2241 C CA . GLU A 1 273 ? 11.865 14.324 -16.595 1.00 95.88 273 GLU A CA 1
ATOM 2242 C C . GLU A 1 273 ? 10.721 13.359 -16.287 1.00 95.88 273 GLU A C 1
ATOM 2244 O O . GLU A 1 273 ? 10.546 12.959 -15.137 1.00 95.88 273 GLU A O 1
ATOM 2249 N N . PHE A 1 274 ? 10.012 12.890 -17.319 1.00 94.75 274 PHE A N 1
ATOM 2250 C CA . PHE A 1 274 ? 8.944 11.904 -17.170 1.00 94.75 274 PHE A CA 1
ATOM 2251 C C . PHE A 1 274 ? 9.445 10.624 -16.481 1.00 94.75 274 PHE A C 1
ATOM 2253 O O . PHE A 1 274 ? 8.834 10.150 -15.523 1.00 94.75 274 PHE A O 1
ATOM 2260 N N . ASN A 1 275 ? 10.600 10.093 -16.900 1.00 93.94 275 ASN A N 1
ATOM 2261 C CA . ASN A 1 275 ? 11.221 8.933 -16.260 1.00 93.94 275 ASN A CA 1
ATOM 2262 C C . ASN A 1 275 ? 11.728 9.242 -14.838 1.00 93.94 275 ASN A C 1
ATOM 2264 O O . ASN A 1 275 ? 11.615 8.385 -13.962 1.00 93.94 275 ASN A O 1
ATOM 2268 N N . PHE A 1 276 ? 12.258 10.442 -14.570 1.00 95.62 276 PHE A N 1
ATOM 2269 C CA . PHE A 1 276 ? 12.643 10.840 -13.211 1.00 95.62 276 PHE A CA 1
ATOM 2270 C C . PHE A 1 276 ? 11.437 10.814 -12.264 1.00 95.62 276 PHE A C 1
ATOM 2272 O O . PHE A 1 276 ? 11.526 10.230 -11.184 1.00 95.62 276 PHE A O 1
ATOM 2279 N N . ILE A 1 277 ? 10.305 11.378 -12.686 1.00 95.69 277 ILE A N 1
ATOM 2280 C CA . ILE A 1 277 ? 9.067 11.405 -11.904 1.00 95.69 277 ILE A CA 1
ATOM 2281 C C . ILE A 1 277 ? 8.529 9.974 -11.743 1.00 95.69 277 ILE A C 1
ATOM 2283 O O . ILE A 1 277 ? 8.514 9.430 -10.638 1.00 95.69 277 ILE A O 1
ATOM 2287 N N . GLN A 1 278 ? 8.188 9.303 -12.845 1.00 94.50 278 GLN A N 1
ATOM 2288 C CA . GLN A 1 278 ? 7.524 7.995 -12.810 1.00 94.50 278 GLN A CA 1
ATOM 2289 C C . GLN A 1 278 ? 8.383 6.876 -12.192 1.00 94.50 278 GLN A C 1
ATOM 2291 O O . GLN A 1 278 ? 7.832 5.944 -11.603 1.00 94.50 278 GLN A O 1
ATOM 2296 N N . THR A 1 279 ? 9.720 6.972 -12.256 1.00 93.31 279 THR A N 1
ATOM 2297 C CA . THR A 1 279 ? 10.628 6.037 -11.572 1.00 93.31 279 THR A CA 1
ATOM 2298 C C . THR A 1 279 ? 11.019 6.511 -10.170 1.00 93.31 279 THR A C 1
ATOM 2300 O O . THR A 1 279 ? 10.742 5.803 -9.206 1.00 93.31 279 THR A O 1
ATOM 2303 N N . ASN A 1 280 ? 11.702 7.649 -10.007 1.00 94.38 280 ASN A N 1
ATOM 2304 C CA . ASN A 1 280 ? 12.332 7.988 -8.721 1.00 94.38 280 ASN A CA 1
ATOM 2305 C C . ASN A 1 280 ? 11.314 8.504 -7.701 1.00 94.38 280 ASN A C 1
ATOM 2307 O O . ASN A 1 280 ? 11.284 8.002 -6.578 1.00 94.38 280 ASN A O 1
ATOM 2311 N N . MET A 1 281 ? 10.440 9.435 -8.101 1.00 96.19 281 MET A N 1
ATOM 2312 C CA . MET A 1 281 ? 9.325 9.869 -7.246 1.00 96.19 281 MET A CA 1
ATOM 2313 C C . MET A 1 281 ? 8.336 8.715 -7.017 1.00 96.19 281 MET A C 1
ATOM 2315 O O . MET A 1 281 ? 7.808 8.576 -5.919 1.00 96.19 281 MET A O 1
ATOM 2319 N N . GLY A 1 282 ? 8.192 7.820 -8.000 1.00 96.19 282 GLY A N 1
ATOM 2320 C CA . GLY A 1 282 ? 7.481 6.543 -7.886 1.00 96.19 282 GLY A CA 1
ATOM 2321 C C . GLY A 1 282 ? 7.963 5.632 -6.751 1.00 96.19 282 GLY A C 1
ATOM 2322 O O . GLY A 1 282 ? 7.199 5.284 -5.850 1.00 96.19 282 GLY A O 1
ATOM 2323 N N . TYR A 1 283 ? 9.252 5.277 -6.750 1.00 96.38 283 TYR A N 1
ATOM 2324 C CA . TYR A 1 283 ? 9.843 4.476 -5.670 1.00 96.38 283 TYR A CA 1
ATOM 2325 C C . TYR A 1 283 ? 9.828 5.210 -4.317 1.00 96.38 283 TYR A C 1
ATOM 2327 O O . TYR A 1 283 ? 9.671 4.556 -3.286 1.00 96.38 283 TYR A O 1
ATOM 2335 N N . LEU A 1 284 ? 9.944 6.546 -4.302 1.00 97.06 284 LEU A N 1
ATOM 2336 C CA . LEU A 1 284 ? 9.827 7.348 -3.079 1.00 97.06 284 LEU A CA 1
ATOM 2337 C C . LEU A 1 284 ? 8.396 7.329 -2.509 1.00 97.06 284 LEU A C 1
ATOM 2339 O O . LEU A 1 284 ? 8.237 7.172 -1.302 1.00 97.06 284 LEU A O 1
ATOM 2343 N N . ALA A 1 285 ? 7.363 7.396 -3.355 1.00 97.69 285 ALA A N 1
ATOM 2344 C CA . ALA A 1 285 ? 5.969 7.237 -2.934 1.00 97.69 285 ALA A CA 1
ATOM 2345 C C . ALA A 1 285 ? 5.723 5.851 -2.312 1.00 97.69 285 ALA A C 1
ATOM 2347 O O . ALA A 1 285 ? 5.174 5.760 -1.216 1.00 97.69 285 ALA A O 1
ATOM 2348 N N . LEU A 1 286 ? 6.208 4.775 -2.951 1.00 97.88 286 LEU A N 1
ATOM 2349 C CA . LEU A 1 286 ? 6.122 3.415 -2.401 1.00 97.88 286 LEU A CA 1
ATOM 2350 C C . LEU A 1 286 ? 6.835 3.298 -1.040 1.00 97.88 286 LEU A C 1
ATOM 2352 O O . LEU A 1 286 ? 6.297 2.677 -0.124 1.00 97.88 286 LEU A O 1
ATOM 2356 N N . MET A 1 287 ? 8.004 3.928 -0.885 1.00 97.94 287 MET A N 1
ATOM 2357 C CA . MET A 1 287 ? 8.720 4.049 0.393 1.00 97.94 287 MET A CA 1
ATOM 2358 C C . MET A 1 287 ? 7.864 4.739 1.463 1.00 97.94 287 MET A C 1
ATOM 2360 O O . MET A 1 287 ? 7.611 4.148 2.510 1.00 97.94 287 MET A O 1
ATOM 2364 N N . LEU A 1 288 ? 7.368 5.951 1.192 1.00 97.94 288 LEU A N 1
ATOM 2365 C CA . LEU A 1 288 ? 6.573 6.742 2.141 1.00 97.94 288 LEU A CA 1
ATOM 2366 C C . LEU A 1 288 ? 5.290 6.012 2.565 1.00 97.94 288 LEU A C 1
ATOM 2368 O O . LEU A 1 288 ? 5.022 5.901 3.759 1.00 97.94 288 LEU A O 1
ATOM 2372 N N . CYS A 1 289 ? 4.546 5.434 1.616 1.00 97.69 289 CYS A N 1
ATOM 2373 C CA . CYS A 1 289 ? 3.346 4.645 1.905 1.00 97.69 289 CYS A CA 1
ATOM 2374 C C . CYS A 1 289 ? 3.652 3.368 2.711 1.00 97.69 289 CYS A C 1
ATOM 2376 O O . CYS A 1 289 ? 2.852 2.976 3.562 1.00 97.69 289 CYS A O 1
ATOM 2378 N N . THR A 1 290 ? 4.813 2.738 2.495 1.00 97.50 290 THR A N 1
ATOM 2379 C CA . THR A 1 290 ? 5.240 1.573 3.289 1.00 97.50 290 THR A CA 1
ATOM 2380 C C . THR A 1 290 ? 5.596 1.989 4.716 1.00 97.50 290 THR A C 1
ATOM 2382 O O . THR A 1 290 ? 5.095 1.387 5.662 1.00 97.50 290 THR A O 1
ATOM 2385 N N . ILE A 1 291 ? 6.391 3.051 4.900 1.00 97.62 291 ILE A N 1
ATOM 2386 C CA . ILE A 1 291 ? 6.771 3.544 6.235 1.00 97.62 291 ILE A CA 1
ATOM 2387 C C . ILE A 1 291 ? 5.533 4.041 6.999 1.00 97.62 291 ILE A C 1
ATOM 2389 O O . ILE A 1 291 ? 5.388 3.713 8.171 1.00 97.62 291 ILE A O 1
ATOM 2393 N N . HIS A 1 292 ? 4.592 4.727 6.343 1.00 97.56 292 HIS A N 1
ATOM 2394 C CA . HIS A 1 292 ? 3.281 5.076 6.908 1.00 97.56 292 HIS A CA 1
ATOM 2395 C C . HIS A 1 292 ? 2.577 3.851 7.529 1.00 97.56 292 HIS A C 1
ATOM 2397 O O . HIS A 1 292 ? 2.175 3.890 8.693 1.00 97.56 292 HIS A O 1
ATOM 2403 N N . ALA A 1 293 ? 2.493 2.733 6.800 1.00 96.12 293 ALA A N 1
ATOM 2404 C CA . ALA A 1 293 ? 1.870 1.505 7.296 1.00 96.12 293 ALA A CA 1
ATOM 2405 C C . ALA A 1 293 ? 2.684 0.813 8.414 1.00 96.12 293 ALA A C 1
ATOM 2407 O O . ALA A 1 293 ? 2.097 0.275 9.356 1.00 96.12 293 ALA A O 1
ATOM 2408 N N . LEU A 1 294 ? 4.022 0.861 8.356 1.00 95.94 294 LEU A N 1
ATOM 2409 C CA . LEU A 1 294 ? 4.910 0.341 9.408 1.00 95.94 294 LEU A CA 1
ATOM 2410 C C . LEU A 1 294 ? 4.796 1.147 10.716 1.00 95.94 294 LEU A C 1
ATOM 2412 O O . LEU A 1 294 ? 4.653 0.557 11.788 1.00 95.94 294 LEU A O 1
ATOM 2416 N N . VAL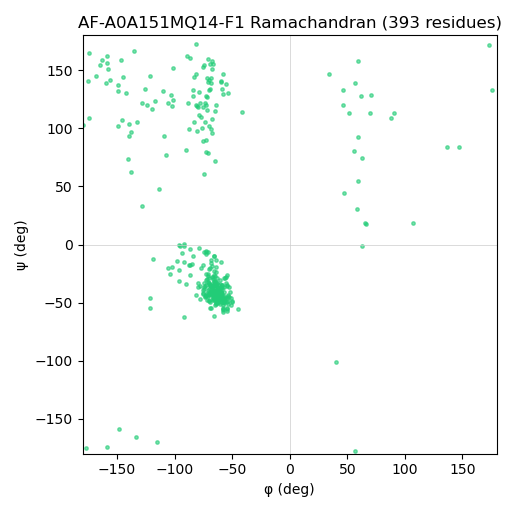 A 1 295 ? 4.799 2.482 10.639 1.00 96.12 295 VAL A N 1
ATOM 2417 C CA . VAL A 1 295 ? 4.662 3.382 11.799 1.00 96.12 295 VAL A CA 1
ATOM 2418 C C . VAL A 1 295 ? 3.248 3.317 12.373 1.00 96.12 295 VAL A C 1
ATOM 2420 O O . VAL A 1 295 ? 3.097 3.258 13.590 1.00 96.12 295 VAL A O 1
ATOM 2423 N N . PHE A 1 296 ? 2.205 3.208 11.542 1.00 94.50 296 PHE A N 1
ATOM 2424 C CA . PHE A 1 296 ? 0.858 2.876 12.023 1.00 94.50 296 PHE A CA 1
ATOM 2425 C C . PHE A 1 296 ? 0.850 1.578 12.851 1.00 94.50 296 PHE A C 1
ATOM 2427 O O . PHE A 1 296 ? 0.079 1.461 13.811 1.00 94.50 296 PHE A O 1
ATOM 2434 N N . ALA A 1 297 ? 1.686 0.598 12.499 1.00 92.75 297 ALA A N 1
ATOM 2435 C CA . ALA A 1 297 ? 1.767 -0.674 13.199 1.00 92.75 297 ALA A CA 1
ATOM 2436 C C . ALA A 1 297 ? 2.587 -0.623 14.509 1.00 92.75 297 ALA A C 1
ATOM 2438 O O . ALA A 1 297 ? 2.171 -1.278 15.456 1.00 92.75 297 ALA A O 1
ATOM 2439 N N . TRP A 1 298 ? 3.646 0.188 14.632 1.00 91.38 298 TRP A N 1
ATOM 2440 C CA . TRP A 1 298 ? 4.411 0.459 15.877 1.00 91.38 298 TRP A CA 1
ATOM 2441 C C . TRP A 1 298 ? 4.661 -0.778 16.777 1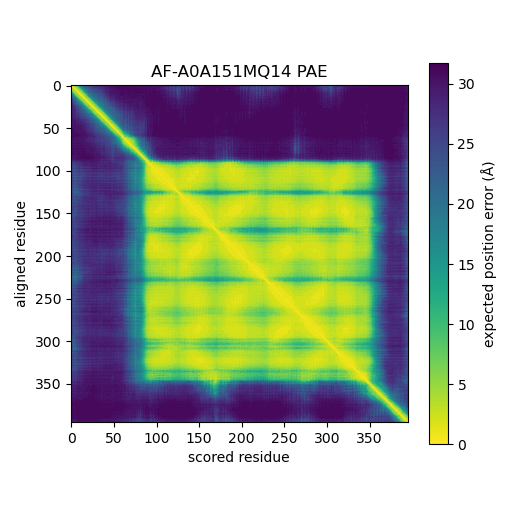.00 91.38 298 TRP A C 1
ATOM 2443 O O . TRP A 1 298 ? 5.517 -1.589 16.450 1.00 91.38 298 TRP A O 1
ATOM 2453 N N . ASN A 1 299 ? 3.897 -0.982 17.863 1.00 89.88 299 ASN A N 1
ATOM 2454 C CA . ASN A 1 299 ? 4.031 -2.147 18.764 1.00 89.88 299 ASN A CA 1
ATOM 2455 C C . ASN A 1 299 ? 3.100 -3.334 18.417 1.00 89.88 299 ASN A C 1
ATOM 2457 O O . ASN A 1 299 ? 3.242 -4.417 18.982 1.00 89.88 299 ASN A O 1
ATOM 2461 N N . LYS A 1 300 ? 2.165 -3.175 17.469 1.00 88.25 300 LYS A N 1
ATOM 2462 C CA . LYS A 1 300 ? 1.184 -4.203 17.047 1.00 88.25 300 LYS A CA 1
ATOM 2463 C C . LYS A 1 300 ? 1.828 -5.424 16.372 1.00 88.25 300 LYS A C 1
ATOM 2465 O O . LYS A 1 300 ? 1.134 -6.400 16.121 1.00 88.25 300 LYS A O 1
ATOM 2470 N N . TRP A 1 301 ? 3.124 -5.368 16.059 1.00 87.56 301 TRP A N 1
ATOM 2471 C CA . TRP A 1 301 ? 3.912 -6.501 15.556 1.00 87.56 301 TRP A CA 1
ATOM 2472 C C . TRP A 1 301 ? 4.171 -7.577 16.617 1.00 87.56 301 TRP A C 1
ATOM 2474 O O . TRP A 1 301 ? 4.328 -8.741 16.270 1.00 87.56 301 TRP A O 1
ATOM 2484 N N . ILE A 1 302 ? 4.231 -7.179 17.893 1.00 89.31 302 ILE A N 1
ATOM 2485 C CA . ILE A 1 302 ? 4.588 -8.044 19.032 1.00 89.31 302 ILE A CA 1
ATOM 2486 C C . ILE A 1 302 ? 3.326 -8.474 19.809 1.00 89.31 302 ILE A C 1
ATOM 2488 O O . ILE A 1 302 ? 3.329 -9.467 20.532 1.00 89.31 302 ILE A O 1
ATOM 2492 N N . ASP A 1 303 ? 2.221 -7.743 19.642 1.00 88.00 303 ASP A N 1
ATOM 2493 C CA . ASP A 1 303 ? 0.944 -8.019 20.296 1.00 88.00 303 ASP A CA 1
ATOM 2494 C C . ASP A 1 303 ? 0.268 -9.293 19.751 1.00 88.00 303 ASP A C 1
ATOM 2496 O O . ASP A 1 303 ? -0.380 -9.288 18.701 1.00 88.00 303 ASP A O 1
ATOM 2500 N N . ILE A 1 304 ? 0.369 -10.383 20.517 1.00 87.06 304 ILE A N 1
ATOM 2501 C CA . ILE A 1 304 ? -0.243 -11.688 20.213 1.00 87.06 304 ILE A CA 1
ATOM 2502 C C . ILE A 1 304 ? -1.767 -11.568 20.021 1.00 87.06 304 ILE A C 1
ATOM 2504 O O . ILE A 1 304 ? -2.338 -12.293 19.208 1.00 87.06 304 ILE A O 1
ATOM 2508 N N . ASN A 1 305 ? -2.432 -10.601 20.670 1.00 85.56 305 ASN A N 1
ATOM 2509 C CA . ASN A 1 305 ? -3.878 -10.383 20.533 1.00 85.56 305 ASN A CA 1
ATOM 2510 C C . ASN A 1 305 ? -4.297 -9.936 19.116 1.00 85.56 305 ASN A C 1
ATOM 2512 O O . ASN A 1 305 ? -5.485 -9.923 18.796 1.00 85.56 305 ASN A O 1
ATOM 2516 N N . GLN A 1 306 ? -3.346 -9.598 18.236 1.00 86.12 306 GLN A N 1
ATOM 2517 C CA . GLN A 1 306 ? -3.623 -9.362 16.820 1.00 86.12 306 GLN A CA 1
ATOM 2518 C C . GLN A 1 306 ? -3.852 -10.655 16.011 1.00 86.12 306 GLN A C 1
ATOM 2520 O O . GLN A 1 306 ? -4.422 -10.577 14.918 1.00 86.12 306 GLN A O 1
ATOM 2525 N N . PHE A 1 307 ? -3.446 -11.829 16.502 1.00 88.44 307 PHE A N 1
ATOM 2526 C CA . PHE A 1 307 ? -3.529 -13.095 15.763 1.00 88.44 307 PHE A CA 1
ATOM 2527 C C . PHE A 1 307 ? -4.859 -13.815 16.020 1.00 88.44 307 PHE A C 1
ATOM 2529 O O . PHE A 1 307 ? -4.977 -14.732 16.830 1.00 88.44 307 PHE A O 1
ATOM 2536 N N . VAL A 1 308 ? -5.886 -13.375 15.298 1.00 87.94 308 VAL A N 1
ATOM 2537 C CA . VAL A 1 308 ? -7.263 -13.880 15.397 1.00 87.94 308 VAL A CA 1
ATOM 2538 C C . VAL A 1 308 ? -7.386 -15.192 14.624 1.00 87.94 308 VAL A C 1
ATOM 2540 O O . VAL A 1 308 ? -7.165 -15.195 13.415 1.00 87.94 308 VAL A O 1
ATOM 2543 N N . TRP A 1 309 ? -7.728 -16.301 15.292 1.00 88.44 309 TRP A N 1
ATOM 2544 C CA . TRP A 1 309 ? -7.741 -17.650 14.690 1.00 88.44 309 TRP A CA 1
ATOM 2545 C C . TRP A 1 309 ? -6.455 -17.956 13.889 1.00 88.44 309 TRP A C 1
ATOM 2547 O O . TRP A 1 309 ? -6.510 -18.427 12.757 1.00 88.44 309 TRP A O 1
ATOM 2557 N N . TYR A 1 310 ? -5.289 -17.620 14.457 1.00 88.00 310 TYR A N 1
ATOM 2558 C CA . TYR A 1 310 ? -3.960 -17.703 13.821 1.00 88.00 310 TYR A CA 1
ATOM 2559 C C . TYR A 1 310 ? -3.751 -16.813 12.574 1.00 88.00 310 TYR A C 1
ATOM 2561 O O . TYR A 1 310 ? -2.646 -16.765 12.035 1.00 88.00 310 TYR A O 1
ATOM 2569 N N . THR A 1 311 ? -4.758 -16.054 12.131 1.00 91.38 311 THR A N 1
ATOM 2570 C CA . THR A 1 311 ? -4.644 -15.148 10.977 1.00 91.38 311 THR A CA 1
ATOM 2571 C C . THR A 1 311 ? -3.931 -13.837 11.360 1.00 91.38 311 THR A C 1
ATOM 2573 O O . THR A 1 311 ? -4.287 -13.211 12.368 1.00 91.38 311 THR A O 1
ATOM 2576 N N . PRO A 1 312 ? -2.920 -13.382 10.591 1.00 93.19 312 PRO A N 1
ATOM 2577 C CA . PRO A 1 312 ? -2.181 -12.159 10.901 1.00 93.19 312 PRO A CA 1
ATOM 2578 C C . PRO A 1 312 ? -3.034 -10.887 10.724 1.00 93.19 312 PRO A C 1
ATOM 2580 O O . PRO A 1 312 ? -3.970 -10.853 9.917 1.00 93.19 312 PRO A O 1
ATOM 2583 N N . PRO A 1 313 ? -2.713 -9.781 11.416 1.00 92.50 313 PRO A N 1
ATOM 2584 C CA . PRO A 1 313 ? -3.359 -8.498 11.163 1.00 92.50 313 PRO A CA 1
ATOM 2585 C C . PRO A 1 313 ? -3.154 -8.015 9.717 1.00 92.50 313 PRO A C 1
ATOM 2587 O O . PRO A 1 313 ? -2.061 -8.099 9.158 1.00 92.50 313 PRO A O 1
ATOM 2590 N N . THR A 1 314 ? -4.205 -7.431 9.127 1.00 92.50 314 THR A N 1
ATOM 2591 C CA . THR A 1 314 ? -4.271 -7.048 7.700 1.00 92.50 314 THR A CA 1
ATOM 2592 C C . THR A 1 314 ? -3.116 -6.146 7.233 1.00 92.50 314 THR A C 1
ATOM 2594 O O . THR A 1 314 ? -2.744 -6.187 6.063 1.00 92.50 314 THR A O 1
ATOM 2597 N N . PHE A 1 315 ? -2.502 -5.360 8.129 1.00 91.25 315 PHE A N 1
ATOM 2598 C CA . PHE A 1 315 ? -1.350 -4.517 7.785 1.00 91.25 315 PHE A CA 1
ATOM 2599 C C . PHE A 1 315 ? -0.093 -5.327 7.417 1.00 91.25 315 PHE A C 1
ATOM 2601 O O . PHE A 1 315 ? 0.683 -4.865 6.587 1.00 91.25 315 PHE A O 1
ATOM 2608 N N . MET A 1 316 ? 0.099 -6.535 7.965 1.00 93.69 316 MET A N 1
ATOM 2609 C CA . MET A 1 316 ? 1.245 -7.392 7.621 1.00 93.69 316 MET A CA 1
ATOM 2610 C C . MET A 1 316 ? 1.156 -7.864 6.168 1.00 93.69 316 MET A C 1
ATOM 2612 O O . MET A 1 316 ? 2.138 -7.799 5.433 1.00 93.69 316 MET A O 1
ATOM 2616 N N . LEU A 1 317 ? -0.049 -8.257 5.739 1.00 91.56 317 LEU A N 1
ATOM 2617 C CA . LEU A 1 317 ? -0.337 -8.610 4.347 1.00 91.56 317 LEU A CA 1
ATOM 2618 C C . LEU A 1 317 ? -0.118 -7.408 3.412 1.00 91.56 317 LEU A C 1
ATOM 2620 O O . LEU A 1 317 ? 0.449 -7.564 2.335 1.00 91.56 317 LEU A O 1
ATOM 2624 N N . ALA A 1 318 ? -0.513 -6.206 3.852 1.00 93.31 318 ALA A N 1
ATOM 2625 C CA . ALA A 1 318 ? -0.378 -4.972 3.079 1.00 93.31 318 ALA A CA 1
ATOM 2626 C C . ALA A 1 318 ? 1.081 -4.594 2.780 1.00 93.31 318 ALA A C 1
ATOM 2628 O O . ALA A 1 318 ? 1.388 -4.200 1.657 1.00 93.31 318 ALA A O 1
ATOM 2629 N N . VAL A 1 319 ? 1.980 -4.689 3.769 1.00 95.44 319 VAL A N 1
ATOM 2630 C CA . VAL A 1 319 ? 3.378 -4.244 3.605 1.00 95.44 319 VAL A CA 1
ATOM 2631 C C . VAL A 1 319 ? 4.305 -5.307 3.021 1.00 95.44 319 VAL A C 1
ATOM 2633 O O . VAL A 1 319 ? 5.358 -4.946 2.504 1.00 95.44 319 VAL A O 1
ATOM 2636 N N . PHE A 1 320 ? 3.930 -6.591 3.045 1.00 95.81 320 PHE A N 1
ATOM 2637 C CA . PHE A 1 320 ? 4.780 -7.685 2.563 1.00 95.81 320 PHE A CA 1
ATOM 2638 C C . PHE A 1 320 ? 5.261 -7.475 1.116 1.00 95.81 320 PHE A C 1
ATOM 2640 O O . PHE A 1 320 ? 6.467 -7.436 0.864 1.00 95.81 320 PHE A O 1
ATOM 2647 N N . LEU A 1 321 ? 4.339 -7.277 0.165 1.00 96.56 321 LEU A N 1
ATOM 2648 C CA . LEU A 1 321 ? 4.699 -7.095 -1.246 1.00 96.56 321 LEU A CA 1
ATOM 2649 C C . LEU A 1 321 ? 5.488 -5.787 -1.504 1.00 96.56 321 LEU A C 1
ATOM 2651 O O . LEU A 1 321 ? 6.522 -5.862 -2.173 1.00 96.56 321 LEU A O 1
ATOM 2655 N N . PRO A 1 322 ? 5.095 -4.613 -0.960 1.00 97.25 322 PRO A N 1
ATOM 2656 C CA . PRO A 1 322 ? 5.919 -3.402 -0.990 1.00 97.25 322 PRO A CA 1
ATOM 2657 C C . PRO A 1 322 ? 7.345 -3.597 -0.462 1.00 97.25 322 PRO A C 1
ATOM 2659 O O . PRO A 1 322 ? 8.292 -3.177 -1.125 1.00 97.25 322 PRO A O 1
ATOM 2662 N N . ILE A 1 323 ? 7.522 -4.276 0.678 1.00 97.25 323 ILE A N 1
ATOM 2663 C CA . ILE A 1 323 ? 8.846 -4.544 1.261 1.00 97.25 323 ILE A CA 1
ATOM 2664 C C . ILE A 1 323 ? 9.688 -5.406 0.317 1.00 97.25 323 ILE A C 1
ATOM 2666 O O . ILE A 1 323 ? 10.836 -5.053 0.057 1.00 97.25 323 ILE A O 1
ATOM 2670 N N . VAL A 1 324 ? 9.132 -6.475 -0.268 1.00 96.88 324 VAL A N 1
ATOM 2671 C CA . VAL A 1 324 ? 9.853 -7.294 -1.262 1.00 96.88 324 VAL A CA 1
ATOM 2672 C C . VAL A 1 324 ? 10.287 -6.445 -2.464 1.00 96.88 324 VAL A C 1
ATOM 2674 O O . VAL A 1 324 ? 11.447 -6.509 -2.869 1.00 96.88 324 VAL A O 1
ATOM 2677 N N . VAL A 1 325 ? 9.409 -5.590 -3.002 1.00 97.06 325 VAL A N 1
ATOM 2678 C CA . VAL A 1 325 ? 9.745 -4.700 -4.131 1.00 97.06 325 VAL A CA 1
ATOM 2679 C C . VAL A 1 325 ? 10.853 -3.704 -3.769 1.00 97.06 325 VAL A C 1
ATOM 2681 O O . VAL A 1 325 ? 11.769 -3.492 -4.569 1.00 97.06 325 VAL A O 1
ATOM 2684 N N . LEU A 1 326 ? 10.814 -3.122 -2.567 1.00 96.62 326 LEU A N 1
ATOM 2685 C CA . LEU A 1 326 ? 11.843 -2.201 -2.077 1.00 96.62 326 LEU A CA 1
ATOM 2686 C C . LEU A 1 326 ? 13.183 -2.911 -1.816 1.00 96.62 326 LEU A C 1
ATOM 2688 O O . LEU A 1 326 ? 14.229 -2.378 -2.184 1.00 96.62 326 LEU A O 1
ATOM 2692 N N . LEU A 1 327 ? 13.178 -4.134 -1.278 1.00 95.81 327 LEU A N 1
ATOM 2693 C CA . LEU A 1 327 ? 14.385 -4.951 -1.103 1.00 95.81 327 LEU A CA 1
ATOM 2694 C C . LEU A 1 327 ? 15.007 -5.342 -2.453 1.00 95.81 327 LEU A C 1
ATOM 2696 O O . LEU A 1 327 ? 16.209 -5.150 -2.650 1.00 95.81 327 LEU A O 1
ATOM 2700 N N . CYS A 1 328 ? 14.202 -5.797 -3.420 1.00 93.88 328 CYS A N 1
ATOM 2701 C CA . CYS A 1 328 ? 14.666 -6.064 -4.784 1.00 93.88 328 CYS A CA 1
ATOM 2702 C C . CYS A 1 328 ? 15.244 -4.802 -5.446 1.00 93.88 328 CYS A C 1
ATOM 2704 O O . CYS A 1 328 ? 16.293 -4.866 -6.090 1.00 93.88 328 CYS A O 1
ATOM 2706 N N . LYS A 1 329 ? 14.607 -3.638 -5.262 1.00 93.38 329 LYS A N 1
ATOM 2707 C CA . LYS A 1 329 ? 15.118 -2.348 -5.746 1.00 93.38 329 LYS A CA 1
ATOM 2708 C C . LYS A 1 329 ? 16.470 -2.000 -5.120 1.00 93.38 329 LYS A C 1
ATOM 2710 O O . LYS A 1 329 ? 17.378 -1.626 -5.859 1.00 93.38 329 LYS A O 1
ATOM 2715 N N . SER A 1 330 ? 16.621 -2.148 -3.805 1.00 92.19 330 SER A N 1
ATOM 2716 C CA . SER A 1 330 ? 17.879 -1.892 -3.092 1.00 92.19 330 SER A CA 1
ATOM 2717 C C . SER A 1 330 ? 19.002 -2.826 -3.547 1.00 92.19 330 SER A C 1
ATOM 2719 O O . SER A 1 330 ? 20.100 -2.355 -3.835 1.00 92.19 330 SER A O 1
ATOM 2721 N N . ALA A 1 331 ? 18.720 -4.119 -3.734 1.00 92.00 331 ALA A N 1
ATOM 2722 C CA . ALA A 1 331 ? 19.679 -5.067 -4.303 1.00 92.00 331 ALA A CA 1
ATOM 2723 C C . ALA A 1 331 ? 20.130 -4.650 -5.719 1.00 92.00 331 ALA A C 1
ATOM 2725 O O . ALA A 1 331 ? 21.324 -4.601 -6.007 1.00 92.00 331 ALA A O 1
ATOM 2726 N N . LEU A 1 332 ? 19.198 -4.253 -6.594 1.00 89.75 332 LEU A N 1
ATOM 2727 C CA . LEU A 1 332 ? 19.505 -3.783 -7.954 1.00 89.75 332 LEU A CA 1
ATOM 2728 C C . LEU A 1 332 ? 20.249 -2.429 -7.999 1.00 89.75 332 LEU A C 1
ATOM 2730 O O . LEU A 1 332 ? 20.816 -2.082 -9.038 1.00 89.75 332 LEU A O 1
ATOM 2734 N N . LEU A 1 333 ? 20.268 -1.664 -6.900 1.00 89.31 333 LEU A N 1
ATOM 2735 C CA . LEU A 1 333 ? 21.042 -0.423 -6.767 1.00 89.31 333 LEU A CA 1
ATOM 2736 C C . LEU A 1 333 ? 22.503 -0.655 -6.342 1.00 89.31 333 LEU A C 1
ATOM 2738 O O . LEU A 1 333 ? 23.322 0.246 -6.545 1.00 89.31 333 LEU A O 1
ATOM 2742 N N . VAL A 1 334 ? 22.851 -1.840 -5.816 1.00 91.88 334 VAL A N 1
ATOM 2743 C CA . VAL A 1 334 ? 24.225 -2.199 -5.415 1.00 91.88 334 VAL A CA 1
ATOM 2744 C C . VAL A 1 334 ? 25.193 -1.961 -6.587 1.00 91.88 334 VAL A C 1
ATOM 2746 O O . VAL A 1 334 ? 24.921 -2.439 -7.695 1.00 91.88 334 VAL A O 1
ATOM 2749 N N . PRO A 1 335 ? 26.337 -1.265 -6.392 1.00 87.25 335 PRO A N 1
ATOM 2750 C CA . PRO A 1 335 ? 27.186 -0.801 -7.494 1.00 87.25 335 PRO A CA 1
ATOM 2751 C C . PRO A 1 335 ? 27.600 -1.878 -8.503 1.00 87.25 335 PRO A C 1
ATOM 2753 O O . PRO A 1 335 ? 27.646 -1.599 -9.699 1.00 87.25 335 PRO A O 1
ATOM 2756 N N . CYS A 1 336 ? 27.861 -3.108 -8.051 1.00 86.31 336 CYS A N 1
ATOM 2757 C CA . CYS A 1 336 ? 28.242 -4.229 -8.914 1.00 86.31 336 CYS A CA 1
ATOM 2758 C C . CYS A 1 336 ? 27.113 -4.625 -9.883 1.00 86.31 336 CYS A C 1
ATOM 2760 O O . CYS A 1 336 ? 27.334 -4.717 -11.093 1.00 86.31 336 CYS A O 1
ATOM 2762 N N . LEU A 1 337 ? 25.888 -4.791 -9.370 1.00 83.75 337 LEU A N 1
ATOM 2763 C CA . LEU A 1 337 ? 24.716 -5.128 -10.182 1.00 83.75 337 LEU A CA 1
ATOM 2764 C C . LEU A 1 337 ? 24.300 -3.946 -11.062 1.00 83.75 337 LEU A C 1
ATOM 2766 O O . LEU A 1 337 ? 24.086 -4.133 -12.259 1.00 83.75 337 LEU A O 1
ATOM 2770 N N . ARG A 1 338 ? 24.300 -2.719 -10.524 1.00 87.44 338 ARG A N 1
ATOM 2771 C CA . ARG A 1 338 ? 24.015 -1.495 -11.289 1.00 87.44 338 ARG A CA 1
ATOM 2772 C C . ARG A 1 338 ? 24.961 -1.328 -12.484 1.00 87.44 338 ARG A C 1
ATOM 2774 O O . ARG A 1 338 ? 24.485 -1.096 -13.595 1.00 87.44 338 ARG A O 1
ATOM 2781 N N . LYS A 1 339 ? 26.278 -1.498 -12.291 1.00 86.19 339 LYS A N 1
ATOM 2782 C CA . LYS A 1 339 ? 27.278 -1.448 -13.376 1.00 86.19 339 LYS A CA 1
ATOM 2783 C C . LYS A 1 339 ? 27.033 -2.540 -14.429 1.00 86.19 339 LYS A C 1
ATOM 2785 O O . LYS A 1 339 ? 27.086 -2.243 -15.620 1.00 86.19 339 LYS A O 1
ATOM 2790 N N . ARG A 1 340 ? 26.713 -3.776 -14.017 1.00 85.12 340 ARG A N 1
ATOM 2791 C CA . ARG A 1 340 ? 26.413 -4.889 -14.942 1.00 85.12 340 ARG A CA 1
ATOM 2792 C C . ARG A 1 340 ? 25.137 -4.639 -15.757 1.00 85.12 340 ARG A C 1
ATOM 2794 O O . ARG A 1 340 ? 25.171 -4.774 -16.975 1.00 85.12 340 ARG A O 1
ATOM 2801 N N . ILE A 1 341 ? 24.049 -4.197 -15.121 1.00 86.56 341 ILE A N 1
ATOM 2802 C CA . ILE A 1 341 ? 22.793 -3.822 -15.800 1.00 86.56 341 ILE A CA 1
ATOM 2803 C C . ILE A 1 341 ? 23.034 -2.684 -16.802 1.00 86.56 341 ILE A C 1
ATOM 2805 O O . ILE A 1 341 ? 22.511 -2.724 -17.915 1.00 86.56 341 ILE A O 1
ATOM 2809 N N . GLN A 1 342 ? 23.836 -1.679 -16.433 1.00 85.25 342 GLN A N 1
ATOM 2810 C CA . GLN A 1 342 ? 24.156 -0.563 -17.322 1.00 85.25 342 GLN A CA 1
ATOM 2811 C C . GLN A 1 342 ? 24.940 -1.028 -18.558 1.00 85.25 342 GLN A C 1
ATOM 2813 O O . GLN A 1 342 ? 24.539 -0.678 -19.665 1.00 85.25 342 GLN A O 1
ATOM 2818 N N . LYS A 1 343 ? 25.965 -1.885 -18.402 1.00 86.12 343 LYS A N 1
ATOM 2819 C CA . LYS A 1 343 ? 26.672 -2.507 -19.541 1.00 86.12 343 LYS A CA 1
ATOM 2820 C C . LYS A 1 343 ? 25.712 -3.241 -20.486 1.00 86.12 343 LYS A C 1
ATOM 2822 O O . LYS A 1 343 ? 25.731 -2.983 -21.687 1.00 86.12 343 LYS A O 1
ATOM 2827 N N . I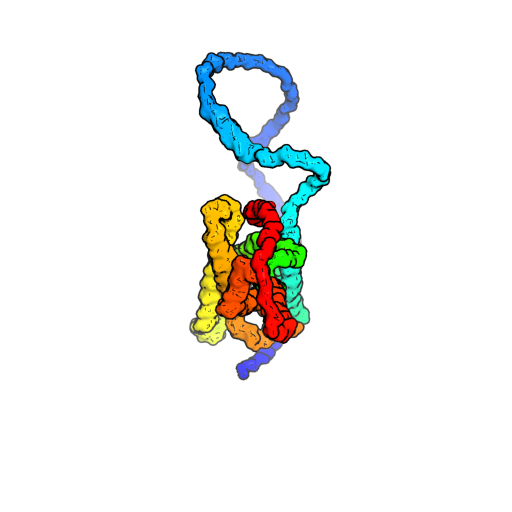LE A 1 344 ? 24.837 -4.097 -19.949 1.00 85.19 344 ILE A N 1
ATOM 2828 C CA . ILE A 1 344 ? 23.874 -4.874 -20.752 1.00 85.19 344 ILE A CA 1
ATOM 2829 C C . ILE A 1 344 ? 22.932 -3.942 -21.532 1.00 85.19 344 ILE A C 1
ATOM 2831 O O . ILE A 1 344 ? 22.703 -4.138 -22.722 1.00 85.19 344 ILE A O 1
ATOM 2835 N N . ARG A 1 345 ? 22.444 -2.857 -20.915 1.00 86.00 345 ARG A N 1
ATOM 2836 C CA . ARG A 1 345 ? 21.587 -1.859 -21.590 1.00 86.00 345 ARG A CA 1
ATOM 2837 C C . ARG A 1 345 ? 22.329 -1.062 -22.669 1.00 86.00 345 ARG A C 1
ATOM 2839 O O . ARG A 1 345 ? 21.764 -0.813 -23.736 1.00 86.00 345 ARG A O 1
ATOM 2846 N N . CYS A 1 346 ? 23.607 -0.756 -22.454 1.00 84.88 346 CYS A N 1
ATOM 2847 C CA . CYS A 1 346 ? 24.490 -0.214 -23.491 1.00 84.88 346 CYS A CA 1
ATOM 2848 C C . CYS A 1 346 ? 24.737 -1.195 -24.657 1.00 84.88 346 CYS A C 1
ATOM 2850 O O . CYS A 1 346 ? 25.154 -0.752 -25.718 1.00 84.88 346 CYS A O 1
ATOM 2852 N N . GLY A 1 347 ? 24.394 -2.483 -24.520 1.00 80.88 347 GLY A N 1
ATOM 2853 C CA . GLY A 1 347 ? 24.487 -3.496 -25.582 1.00 80.88 347 GLY A CA 1
ATOM 2854 C C . GLY A 1 347 ? 25.614 -4.513 -25.414 1.00 80.88 347 GLY A C 1
ATOM 2855 O O . GLY A 1 347 ? 25.978 -5.160 -26.388 1.00 80.88 347 GLY A O 1
ATOM 2856 N N . TRP A 1 348 ? 26.167 -4.653 -24.206 1.00 75.88 348 TRP A N 1
ATOM 2857 C CA . TRP A 1 348 ? 27.114 -5.722 -23.879 1.00 75.88 348 TRP A CA 1
ATOM 2858 C C . TRP A 1 348 ? 26.388 -7.063 -23.712 1.00 75.88 348 TRP A C 1
ATOM 2860 O O . TRP A 1 348 ? 25.577 -7.208 -22.794 1.00 75.88 348 TRP A O 1
ATOM 2870 N N . ASP A 1 349 ? 26.730 -8.027 -24.566 1.00 75.00 349 ASP A N 1
ATOM 2871 C CA . ASP A 1 349 ? 26.251 -9.407 -24.508 1.00 75.00 349 ASP A CA 1
ATOM 2872 C C . ASP A 1 349 ? 27.353 -10.337 -23.986 1.00 75.00 349 ASP A C 1
ATOM 2874 O O . ASP A 1 349 ? 28.421 -10.459 -24.588 1.00 75.00 349 ASP A O 1
ATOM 2878 N N . VAL A 1 350 ? 27.073 -11.040 -22.884 1.00 66.94 350 VAL A N 1
ATOM 2879 C CA . VAL A 1 350 ? 28.029 -11.973 -22.253 1.00 66.94 350 VAL A CA 1
ATOM 2880 C C . VAL A 1 350 ? 28.443 -13.090 -23.218 1.00 66.94 350 VAL A C 1
ATOM 2882 O O . VAL A 1 350 ? 29.621 -13.431 -23.302 1.00 66.94 350 VAL A O 1
ATOM 2885 N N . ASN A 1 351 ? 27.482 -13.615 -23.983 1.00 61.66 351 ASN A N 1
ATOM 2886 C CA . ASN A 1 351 ? 27.688 -14.760 -24.870 1.00 61.66 351 ASN A CA 1
ATOM 2887 C C . ASN A 1 351 ? 28.671 -14.434 -26.010 1.00 61.66 351 ASN A C 1
ATOM 2889 O O . ASN A 1 351 ? 29.516 -15.257 -26.359 1.00 61.66 351 ASN A O 1
ATOM 2893 N N . THR A 1 352 ? 28.608 -13.212 -26.547 1.00 58.97 352 THR A N 1
ATOM 2894 C CA . THR A 1 352 ? 29.487 -12.743 -27.629 1.00 58.97 352 THR A CA 1
ATOM 2895 C C . THR A 1 352 ? 30.923 -12.517 -27.150 1.00 58.97 352 THR A C 1
ATOM 2897 O O . THR A 1 352 ? 31.857 -12.632 -27.939 1.00 58.97 352 THR A O 1
ATOM 2900 N N . GLU A 1 353 ? 31.134 -12.219 -25.864 1.00 56.62 353 GLU A N 1
ATOM 2901 C CA . GLU A 1 353 ? 32.485 -12.142 -25.293 1.00 56.62 353 GLU A CA 1
ATOM 2902 C C . GLU A 1 353 ? 33.057 -13.526 -24.969 1.00 56.62 353 GLU A C 1
ATOM 2904 O O . GLU A 1 353 ? 34.243 -13.751 -25.206 1.00 56.62 353 GLU A O 1
ATOM 2909 N N . THR A 1 354 ? 32.241 -14.483 -24.507 1.00 56.12 354 THR A N 1
ATOM 2910 C CA . THR A 1 354 ? 32.701 -15.874 -24.338 1.00 56.12 354 THR A CA 1
ATOM 2911 C C . THR A 1 354 ? 33.083 -16.517 -25.669 1.00 56.12 354 THR A C 1
ATOM 2913 O O . THR A 1 354 ? 34.129 -17.154 -25.736 1.00 56.12 354 THR A O 1
ATOM 2916 N N . ASP A 1 355 ? 32.322 -16.268 -26.738 1.00 52.62 355 ASP A N 1
ATOM 2917 C CA . ASP A 1 355 ? 32.618 -16.760 -28.090 1.00 52.62 355 ASP A CA 1
ATOM 2918 C C . ASP A 1 355 ? 33.929 -16.157 -28.642 1.00 52.62 355 ASP A C 1
ATOM 2920 O O . ASP A 1 355 ? 34.851 -16.876 -29.024 1.00 52.62 355 ASP A O 1
ATOM 2924 N N . LYS A 1 356 ? 34.122 -14.833 -28.518 1.00 53.31 356 LYS A N 1
ATOM 2925 C CA . LYS A 1 356 ? 35.414 -14.171 -28.817 1.00 53.31 356 LYS A CA 1
ATOM 2926 C C . LYS A 1 356 ? 36.579 -14.705 -27.973 1.00 53.31 356 LYS A C 1
ATOM 2928 O O . LYS A 1 356 ? 37.710 -14.787 -28.460 1.00 53.31 356 LYS A O 1
ATOM 2933 N N . THR A 1 357 ? 36.329 -15.077 -26.719 1.00 53.22 357 THR A N 1
ATOM 2934 C CA . THR A 1 357 ? 37.349 -15.655 -25.826 1.00 53.22 357 THR A CA 1
ATOM 2935 C C . THR A 1 357 ? 37.671 -17.106 -26.212 1.00 53.22 357 THR A C 1
ATOM 2937 O O . THR A 1 357 ? 38.832 -17.512 -26.146 1.00 53.22 357 THR A O 1
ATOM 2940 N N . GLN A 1 358 ? 36.697 -17.877 -26.709 1.00 49.25 358 GLN A N 1
ATOM 2941 C CA . GLN A 1 358 ? 36.940 -19.197 -27.298 1.00 49.25 358 GLN A CA 1
ATOM 2942 C C . GLN A 1 358 ? 37.669 -19.093 -28.643 1.00 49.25 358 GLN A C 1
ATOM 2944 O O . GLN A 1 358 ? 38.651 -19.803 -28.834 1.00 49.25 358 GLN A O 1
ATOM 2949 N N . MET A 1 359 ? 37.307 -18.161 -29.532 1.00 49.19 359 MET A N 1
ATOM 2950 C CA . MET A 1 359 ? 38.064 -17.923 -30.769 1.00 49.19 359 MET A CA 1
ATOM 2951 C C . MET A 1 359 ? 39.521 -17.535 -30.491 1.00 49.19 359 MET A C 1
ATOM 2953 O O . MET A 1 359 ? 40.427 -18.117 -31.080 1.00 49.19 359 MET A O 1
ATOM 2957 N N . THR A 1 360 ? 39.779 -16.598 -29.575 1.00 50.44 360 THR A N 1
ATOM 2958 C CA . THR A 1 360 ? 41.154 -16.140 -29.282 1.00 50.44 360 THR A CA 1
ATOM 2959 C C . THR A 1 360 ? 41.997 -17.166 -28.521 1.00 50.44 360 THR A C 1
ATOM 2961 O O . THR A 1 360 ? 43.210 -17.222 -28.727 1.00 50.44 360 THR A O 1
ATOM 2964 N N . SER A 1 361 ? 41.390 -18.024 -27.693 1.00 49.91 361 SER A N 1
ATOM 2965 C CA . SER A 1 361 ? 42.095 -19.168 -27.093 1.00 49.91 361 SER A CA 1
ATOM 2966 C C . SER A 1 361 ? 42.319 -20.308 -28.095 1.00 49.91 361 SER A C 1
ATOM 2968 O O . SER A 1 361 ? 43.422 -20.848 -28.139 1.00 49.91 361 SER A O 1
ATOM 2970 N N . SER A 1 362 ? 41.353 -20.608 -28.968 1.00 47.44 362 SER A N 1
ATOM 2971 C CA . SER A 1 362 ? 41.507 -21.567 -30.073 1.00 47.44 362 SER A CA 1
ATOM 2972 C C . SER A 1 362 ? 42.618 -21.142 -31.045 1.00 47.44 362 SER A C 1
ATOM 2974 O O . SER A 1 362 ? 43.519 -21.928 -31.330 1.00 47.44 362 SER A O 1
ATOM 2976 N N . PHE A 1 363 ? 42.664 -19.864 -31.444 1.00 47.19 363 PHE A N 1
ATOM 2977 C CA . PHE A 1 363 ? 43.772 -19.313 -32.236 1.00 47.19 363 PHE A CA 1
ATOM 2978 C C . PHE A 1 363 ? 45.128 -19.444 -31.529 1.00 47.19 363 PHE A C 1
ATOM 2980 O O . PHE A 1 363 ? 46.121 -19.769 -32.179 1.00 47.19 363 PHE A O 1
ATOM 2987 N N . ARG A 1 364 ? 45.194 -19.251 -30.203 1.00 39.28 364 ARG A N 1
ATOM 2988 C CA . ARG A 1 364 ? 46.425 -19.508 -29.434 1.00 39.28 364 ARG A CA 1
ATOM 2989 C C . ARG A 1 364 ? 46.839 -20.980 -29.468 1.00 39.28 364 ARG A C 1
ATOM 2991 O O . ARG A 1 364 ? 48.024 -21.234 -29.638 1.00 39.28 364 ARG A O 1
ATOM 2998 N N . TYR A 1 365 ? 45.907 -21.929 -29.374 1.00 37.88 365 TYR A N 1
ATOM 2999 C CA . TYR A 1 365 ? 46.229 -23.353 -29.532 1.00 37.88 365 TYR A CA 1
ATOM 3000 C C . TYR A 1 365 ? 46.701 -23.691 -30.954 1.00 37.88 365 TYR A C 1
ATOM 3002 O O . TYR A 1 365 ? 47.703 -24.383 -31.101 1.00 37.88 365 TYR A O 1
ATOM 3010 N N . ILE A 1 366 ? 46.067 -23.140 -31.994 1.00 45.41 366 ILE A N 1
ATOM 3011 C CA . ILE A 1 366 ? 46.482 -23.338 -33.395 1.00 45.41 366 ILE A CA 1
ATOM 3012 C C . ILE A 1 366 ? 47.879 -22.744 -33.658 1.00 45.41 366 ILE A C 1
ATOM 3014 O O . ILE A 1 366 ? 48.684 -23.350 -34.360 1.00 45.41 366 ILE A O 1
ATOM 3018 N N . THR A 1 367 ? 48.217 -21.613 -33.029 1.00 40.34 367 THR A N 1
ATOM 3019 C CA . THR A 1 367 ? 49.542 -20.968 -33.157 1.00 40.34 367 THR A CA 1
ATOM 3020 C C . THR A 1 367 ? 50.673 -21.806 -32.534 1.00 40.34 367 THR A C 1
ATOM 3022 O O . THR A 1 367 ? 51.835 -21.610 -32.875 1.00 40.34 367 THR A O 1
ATOM 3025 N N . PHE A 1 368 ? 50.360 -22.770 -31.660 1.00 36.12 368 PHE A N 1
ATOM 3026 C CA . PHE A 1 368 ? 51.339 -23.697 -31.075 1.00 36.12 368 PHE A CA 1
ATOM 3027 C C . PHE A 1 368 ? 51.520 -25.013 -31.858 1.00 36.12 368 PHE A C 1
ATOM 3029 O O . PHE A 1 368 ? 52.350 -25.828 -31.462 1.00 36.12 368 PHE A O 1
ATOM 3036 N N . ILE A 1 369 ? 50.813 -25.222 -32.979 1.00 39.09 369 ILE A N 1
ATOM 3037 C CA . ILE A 1 369 ? 50.954 -26.419 -33.838 1.00 39.09 369 ILE A CA 1
ATOM 3038 C C . ILE A 1 369 ? 51.542 -26.042 -35.211 1.00 39.09 369 ILE A C 1
ATOM 3040 O O . ILE A 1 369 ? 51.062 -26.464 -36.257 1.00 39.09 369 ILE A O 1
ATOM 3044 N N . PHE A 1 370 ? 52.618 -25.251 -35.204 1.00 31.02 370 PHE A N 1
ATOM 3045 C CA . PHE A 1 370 ? 53.544 -25.121 -36.334 1.00 31.02 370 PHE A CA 1
ATOM 3046 C C . PHE A 1 370 ? 54.980 -24.905 -35.818 1.00 31.02 370 PHE A C 1
ATOM 3048 O O . PHE A 1 370 ? 55.289 -23.815 -35.330 1.00 31.02 370 PHE A O 1
ATOM 3055 N N . PRO A 1 371 ? 55.881 -25.905 -35.906 1.00 31.00 371 PRO A N 1
ATOM 3056 C CA . PRO A 1 371 ? 57.309 -25.666 -35.724 1.00 31.00 371 PRO A CA 1
ATOM 3057 C C . PRO A 1 371 ? 57.847 -24.806 -36.880 1.00 31.00 371 PRO A C 1
ATOM 3059 O O . PRO A 1 371 ? 57.314 -24.819 -37.990 1.00 31.00 371 PRO A O 1
ATOM 3062 N N . ALA A 1 372 ? 58.895 -24.028 -36.612 1.00 36.41 372 ALA A N 1
ATOM 3063 C CA . ALA A 1 372 ? 59.381 -23.016 -37.545 1.00 36.41 372 ALA A CA 1
ATOM 3064 C C . ALA A 1 372 ? 60.051 -23.608 -38.799 1.00 36.41 372 ALA A C 1
ATOM 3066 O O . ALA A 1 372 ? 60.856 -24.531 -38.694 1.00 36.41 372 ALA A O 1
ATOM 3067 N N . GLY A 1 373 ? 59.812 -22.980 -39.958 1.00 37.06 373 GLY A N 1
ATOM 3068 C CA . GLY A 1 373 ? 60.689 -23.103 -41.127 1.00 37.06 373 GLY A CA 1
ATOM 3069 C C . GLY A 1 373 ? 60.000 -23.296 -42.477 1.00 37.06 373 GLY A C 1
ATOM 3070 O O . GLY A 1 373 ? 59.952 -24.416 -42.967 1.00 37.06 373 GLY A O 1
ATOM 3071 N N . LEU A 1 374 ? 59.568 -22.198 -43.114 1.00 29.78 374 LEU A N 1
ATOM 3072 C CA . LEU A 1 374 ? 59.763 -21.933 -44.555 1.00 29.78 374 LEU A CA 1
ATOM 3073 C C . LEU A 1 374 ? 59.254 -20.529 -44.931 1.00 29.78 374 LEU A C 1
ATOM 3075 O O . LEU A 1 374 ? 58.231 -20.065 -44.434 1.00 29.78 374 LEU A O 1
ATOM 3079 N N . THR A 1 375 ? 59.983 -19.845 -45.812 1.00 38.19 375 THR A N 1
ATOM 3080 C CA . THR A 1 375 ? 59.674 -18.493 -46.308 1.00 38.19 375 THR A CA 1
ATOM 3081 C C . THR A 1 375 ? 59.081 -18.546 -47.715 1.00 38.19 375 THR A C 1
ATOM 3083 O O . THR A 1 375 ? 59.732 -19.101 -48.597 1.00 38.19 375 THR A O 1
ATOM 3086 N N . MET A 1 376 ? 57.930 -17.908 -47.969 1.00 29.81 376 MET A N 1
ATOM 3087 C CA . MET A 1 376 ? 57.458 -17.607 -49.333 1.00 29.81 376 MET A CA 1
ATOM 3088 C C . MET A 1 376 ? 56.421 -16.466 -49.382 1.00 29.81 376 MET A C 1
ATOM 3090 O O . MET A 1 376 ? 55.513 -16.429 -48.563 1.00 29.81 376 MET A O 1
ATOM 3094 N N . GLY A 1 377 ? 56.568 -15.593 -50.389 1.00 29.73 377 GLY A N 1
ATOM 3095 C CA . GLY A 1 377 ? 55.522 -14.889 -51.163 1.00 29.73 377 GLY A CA 1
ATOM 3096 C C . GLY A 1 377 ? 54.313 -14.199 -50.484 1.00 29.73 377 GLY A C 1
ATOM 3097 O O . GLY A 1 377 ? 53.441 -14.882 -49.953 1.00 29.73 377 GLY A O 1
ATOM 3098 N N . PRO A 1 378 ? 54.127 -12.870 -50.648 1.00 39.44 378 PRO A N 1
ATOM 3099 C CA . PRO A 1 378 ? 52.851 -12.200 -50.374 1.00 39.44 378 PRO A CA 1
ATOM 3100 C C . PRO A 1 378 ? 51.888 -12.285 -51.576 1.00 39.44 378 PRO A C 1
ATOM 3102 O O . PRO A 1 378 ? 52.283 -11.965 -52.696 1.00 39.44 378 PRO A O 1
ATOM 3105 N N . LEU A 1 379 ? 50.610 -12.637 -51.368 1.00 28.91 379 LEU A N 1
ATOM 3106 C CA . LEU A 1 379 ? 49.580 -12.559 -52.421 1.00 28.91 379 LEU A CA 1
ATOM 3107 C C . LEU A 1 379 ? 48.135 -12.496 -51.877 1.00 28.91 379 LEU A C 1
ATOM 3109 O O . LEU A 1 379 ? 47.849 -12.955 -50.777 1.00 28.91 379 LEU A O 1
ATOM 3113 N N . ALA A 1 380 ? 47.237 -11.940 -52.699 1.00 28.84 380 ALA A N 1
ATOM 3114 C CA . ALA A 1 380 ? 45.770 -12.011 -52.623 1.00 28.84 380 ALA A CA 1
ATOM 3115 C C . ALA A 1 380 ? 45.073 -11.548 -51.317 1.00 28.84 380 ALA A C 1
ATOM 3117 O O . ALA A 1 380 ? 44.541 -12.342 -50.543 1.00 28.84 380 ALA A O 1
ATOM 3118 N N . ARG A 1 381 ? 44.904 -10.224 -51.161 1.00 28.33 381 ARG A N 1
ATOM 3119 C CA . ARG A 1 381 ? 43.814 -9.660 -50.338 1.00 28.33 381 ARG A CA 1
ATOM 3120 C C . ARG A 1 381 ? 42.473 -9.936 -51.038 1.00 28.33 381 ARG A C 1
ATOM 3122 O O . ARG A 1 381 ? 42.110 -9.207 -51.957 1.00 28.33 381 ARG A O 1
ATOM 3129 N N . ILE A 1 382 ? 41.742 -10.962 -50.606 1.00 30.38 382 ILE A N 1
ATOM 3130 C CA . ILE A 1 382 ? 40.379 -11.240 -51.088 1.00 30.38 382 ILE A CA 1
ATOM 3131 C C . ILE A 1 382 ? 39.412 -10.204 -50.495 1.00 30.38 382 ILE A C 1
ATOM 3133 O O . ILE A 1 382 ? 39.400 -9.981 -49.285 1.00 30.38 382 ILE A O 1
ATOM 3137 N N . GLY A 1 383 ? 38.623 -9.554 -51.353 1.00 27.42 383 GLY A N 1
ATOM 3138 C CA . GLY A 1 383 ? 37.581 -8.612 -50.943 1.00 27.42 383 GLY A CA 1
ATOM 3139 C C . GLY A 1 383 ? 36.289 -9.320 -50.530 1.00 27.42 383 GLY A C 1
ATOM 3140 O O . GLY A 1 383 ? 35.927 -10.346 -51.102 1.00 27.42 383 GLY A O 1
ATOM 3141 N N . ILE A 1 384 ? 35.581 -8.746 -49.558 1.00 31.94 384 ILE A N 1
ATOM 3142 C CA . ILE A 1 384 ? 34.215 -9.123 -49.174 1.00 31.94 384 ILE A CA 1
ATOM 3143 C C . ILE A 1 384 ? 33.373 -7.844 -49.239 1.00 31.94 384 ILE A C 1
ATOM 3145 O O . ILE A 1 384 ? 33.828 -6.793 -48.796 1.00 31.94 384 ILE A O 1
ATOM 3149 N N . ASN A 1 385 ? 32.188 -7.929 -49.847 1.00 26.81 385 ASN A N 1
ATOM 3150 C CA . ASN A 1 385 ? 31.378 -6.764 -50.214 1.00 26.81 385 ASN A CA 1
ATOM 3151 C C . ASN A 1 385 ? 30.810 -6.004 -49.004 1.00 26.81 385 ASN A C 1
ATOM 3153 O O . ASN A 1 385 ? 30.326 -6.617 -48.051 1.00 26.81 385 ASN A O 1
ATOM 3157 N N . ASP A 1 386 ? 30.751 -4.675 -49.117 1.00 30.64 386 ASP A N 1
ATOM 3158 C CA . ASP A 1 386 ? 30.026 -3.801 -48.192 1.00 30.64 386 ASP A CA 1
ATOM 3159 C C . ASP A 1 386 ? 28.506 -4.013 -48.301 1.00 30.64 386 ASP A C 1
ATOM 3161 O O . ASP A 1 386 ? 27.817 -3.440 -49.149 1.00 30.64 386 ASP A O 1
ATOM 3165 N N . GLY A 1 387 ? 27.961 -4.843 -47.411 1.00 27.59 387 GLY A N 1
ATOM 3166 C CA . GLY A 1 387 ? 26.520 -4.995 -47.231 1.00 27.59 387 GLY A CA 1
ATOM 3167 C C . GLY A 1 387 ? 25.931 -3.818 -46.453 1.00 27.59 387 GLY A C 1
ATOM 3168 O O . GLY A 1 387 ? 25.996 -3.797 -45.224 1.00 27.59 387 GLY A O 1
ATOM 3169 N N . GLN A 1 388 ? 25.317 -2.857 -47.149 1.00 28.55 388 GLN A N 1
ATOM 3170 C CA . GLN A 1 388 ? 24.515 -1.812 -46.502 1.00 28.55 388 GLN A CA 1
ATOM 3171 C C . GLN A 1 388 ? 23.377 -2.438 -45.686 1.00 28.55 388 GLN A C 1
ATOM 3173 O O . GLN A 1 388 ? 22.588 -3.219 -46.216 1.00 28.55 388 GLN A O 1
ATOM 3178 N N . LEU A 1 389 ? 23.235 -2.045 -44.417 1.00 26.81 389 LEU A N 1
ATOM 3179 C CA . LEU A 1 389 ? 22.081 -2.431 -43.606 1.00 26.81 389 LEU A CA 1
ATOM 3180 C C . LEU A 1 389 ? 21.615 -1.251 -42.744 1.00 26.81 389 LEU A C 1
ATOM 3182 O O . LEU A 1 389 ? 22.123 -0.983 -41.656 1.00 26.81 389 LEU A O 1
ATOM 3186 N N . LEU A 1 390 ? 20.649 -0.512 -43.293 1.00 27.41 390 LEU A N 1
ATOM 3187 C CA . LEU A 1 390 ? 19.998 0.628 -42.653 1.00 27.41 390 LEU A CA 1
ATOM 3188 C C . LEU A 1 390 ? 19.203 0.164 -41.425 1.00 27.41 390 LEU A C 1
ATOM 3190 O O . LEU A 1 390 ? 18.196 -0.529 -41.555 1.00 27.41 390 LEU A O 1
ATOM 3194 N N . LEU A 1 391 ? 19.617 0.598 -40.233 1.00 28.11 391 LEU A N 1
ATOM 3195 C CA . LEU A 1 391 ? 18.856 0.427 -38.995 1.00 28.11 391 LEU A CA 1
ATOM 3196 C C . LEU A 1 391 ? 18.308 1.777 -38.526 1.00 28.11 391 LEU A C 1
ATOM 3198 O O . LEU A 1 391 ? 18.974 2.533 -37.820 1.00 28.11 391 LEU A O 1
ATOM 3202 N N . GLY A 1 392 ? 17.073 2.069 -38.937 1.00 26.02 392 GLY A N 1
ATOM 3203 C CA . GLY A 1 392 ? 16.300 3.192 -38.408 1.00 26.02 392 GLY A CA 1
ATOM 3204 C C . GLY A 1 392 ? 15.904 2.984 -36.934 1.00 26.02 392 GLY A C 1
ATOM 3205 O O . GLY A 1 392 ? 15.859 1.846 -36.456 1.00 26.02 392 GLY A O 1
ATOM 3206 N N . PRO A 1 393 ? 15.609 4.064 -36.189 1.00 30.66 393 PRO A N 1
ATOM 3207 C CA . PRO A 1 393 ? 15.256 3.973 -34.777 1.00 30.66 393 PRO A CA 1
ATOM 3208 C C . PRO A 1 393 ? 13.853 3.379 -34.584 1.00 30.66 393 PRO A C 1
ATOM 3210 O O . PRO A 1 393 ? 12.851 3.987 -34.958 1.00 30.66 393 PRO A O 1
ATOM 3213 N N . PHE A 1 394 ? 13.774 2.208 -33.948 1.00 33.34 394 PHE A N 1
ATOM 3214 C CA . PHE A 1 394 ? 12.505 1.658 -33.462 1.00 33.34 394 PHE A CA 1
ATOM 3215 C C . PHE A 1 394 ? 11.984 2.446 -32.245 1.00 33.34 394 PHE A C 1
ATOM 3217 O O . PHE A 1 394 ? 12.771 2.908 -31.415 1.00 33.34 394 PHE A O 1
ATOM 3224 N N . ARG A 1 395 ? 10.653 2.596 -32.178 1.00 32.34 395 ARG A N 1
ATOM 3225 C CA . ARG A 1 395 ? 9.896 3.262 -31.098 1.00 32.34 395 ARG A CA 1
ATOM 3226 C C . ARG A 1 395 ? 9.856 2.446 -29.802 1.00 32.34 395 ARG A C 1
ATOM 3228 O O . ARG A 1 395 ? 9.817 1.201 -29.901 1.00 32.34 395 ARG A O 1
#

Mean predicted aligned error: 16.81 Å

Secondary structure (DSSP, 8-state):
-------PPPP--------------------------------------------------HHHHHHHHHHHTTS---------------SSTTTHHHHHHHHHHHHHHHHHHHIIIIIHHHHHH---GGGGIIIIIHHHHHHHHHHHHHHHHHHHHHHHHHHHHHHS-SSSPPPHHHHHHHHTHHHHHHHHHHHHHHHHHHHHTGGGSHHHHHHHHHHHHHHHHTT------HHHHHHHHHHHHHHHHHHHHHHHHHHTTSHHHHHHS-HHHHHIIIIIIHHHHHHHHHHHHHHHHTTTTT-GGG-BTTBPPHHHHHHHHHHHHHHHHHHHHSHHHHHHHHHHHHT--HHHHHHHHHHHHHHHHHHTS--S-------------------PPP-

Foldseek 3Di:
DDDDDDDDDDDDDDDDDDDDDDDDDDDDDDDDDDDDDDDDDDDDDDDDDDDDDDDDDDDDDVVVVVVVVVVCVVPDPPPPDDDDDPPPDDDPPLQPVVVVVLVVQLVVQLVVLCCQQAVLCCPPVVDRRVVCNPQVSLLLSLLLSLLLLLLLLQVLVLVVLVVLLVQQADPDDDDPVSVSSPSSSLNSLLSSLVSLVVSVVSVVCQCVDPVNVVVVVVVVVVCVVVVPPDPDDVLVVVLVVLLVVLSVVLSVLSVQSNVCSPVVNVVVDDPVVSCCSCPVSSLVSLVSSLVSLVSNCPCVVVDPVQQRVNNHHSSVSSNPSSVVSNVSVVVCPPPVNVVSSVCNVVGGHPVVVVVVVVVVVVVVVVVVPDDDDDDDDDDDPDDDDDDDDDDDDDD

pLDDT: mean 73.49, std 28.62, range [23.77, 98.38]

Organism: Alligator mississippiensis (NCBI:txid8496)

Solvent-accessible surface area (backbone atoms only — not comparable to full-atom values): 24362 Å² total; per-residue (Å²): 140,86,85,84,77,87,76,88,80,82,89,82,87,87,83,87,87,86,87,87,79,91,86,80,88,83,84,89,87,89,84,90,88,86,86,90,87,79,89,80,92,86,86,83,92,86,85,83,85,90,82,89,81,90,78,92,74,93,76,92,62,68,63,62,59,49,48,56,52,53,57,53,73,72,61,73,101,77,74,86,77,76,80,87,74,94,68,76,78,71,82,58,71,78,41,56,64,50,51,52,51,52,49,51,49,36,52,52,43,40,54,54,43,42,44,66,65,28,48,45,40,38,76,76,69,66,40,89,36,66,84,38,49,84,54,61,44,43,51,54,26,29,47,35,42,11,46,43,31,43,30,62,41,52,40,55,60,52,51,52,53,50,50,34,62,73,69,33,32,67,83,71,81,75,59,69,71,58,50,60,48,63,73,32,26,66,51,23,42,48,50,14,42,52,29,43,52,52,26,49,55,55,55,70,46,48,78,75,35,67,78,44,51,55,49,51,54,52,50,54,53,51,33,60,78,65,72,51,86,78,85,83,52,70,72,64,49,55,39,50,57,53,21,51,52,31,42,53,54,17,49,54,43,39,48,54,53,49,55,51,64,38,65,77,52,50,70,70,45,52,72,68,55,49,48,44,46,63,48,56,49,40,54,48,23,56,48,31,46,44,49,18,56,51,42,68,39,67,67,59,83,75,43,68,88,48,45,56,93,81,40,73,48,70,66,60,69,35,41,49,60,40,50,53,43,51,51,54,49,54,57,53,60,37,68,72,50,36,52,52,54,49,42,21,72,78,63,46,43,54,67,63,53,52,50,54,50,48,52,56,50,49,51,52,56,56,65,72,75,61,84,90,86,84,90,78,85,92,79,82,88,80,86,78,82,88,76,87,78,90,80,76,90,82,132

InterPro domains:
  IPR013130 Ferric reductase transmembrane component-like domain [PF01794] (144-277)
  IPR051267 STEAP family metalloreductases [PTHR14239] (69-359)